Protein AF-A0A522YQI5-F1 (afdb_monomer_lite)

Radius of gyration: 34.41 Å; chains: 1; bounding box: 76×72×88 Å

pLDDT: mean 85.34, std 8.63, range [47.62, 97.31]

Structure (mmCIF, N/CA/C/O backbone):
data_AF-A0A522YQI5-F1
#
_entry.id   AF-A0A522YQI5-F1
#
loop_
_atom_site.group_PDB
_atom_site.id
_atom_site.type_symbol
_atom_site.label_atom_id
_atom_site.label_alt_id
_atom_site.label_comp_id
_atom_site.label_asym_id
_atom_site.label_entity_id
_atom_site.label_seq_id
_atom_site.pdbx_PDB_ins_code
_atom_site.Cartn_x
_atom_site.Cartn_y
_atom_site.Cartn_z
_atom_site.occupancy
_atom_site.B_iso_or_equiv
_atom_site.auth_seq_id
_atom_site.auth_comp_id
_atom_site.auth_asym_id
_atom_site.auth_atom_id
_atom_site.pdbx_PDB_model_num
ATOM 1 N N . THR A 1 1 ? -21.675 18.297 4.569 1.00 51.41 1 THR A N 1
ATOM 2 C CA . THR A 1 1 ? -21.748 16.939 5.165 1.00 51.41 1 THR A CA 1
ATOM 3 C C . THR A 1 1 ? -21.907 15.844 4.127 1.00 51.41 1 THR A C 1
ATOM 5 O O . THR A 1 1 ? -21.048 14.982 4.095 1.00 51.41 1 THR A O 1
ATOM 8 N N . LYS A 1 2 ? -22.925 15.876 3.246 1.00 53.12 2 LYS A N 1
ATOM 9 C CA . LYS A 1 2 ? -23.080 14.862 2.178 1.00 53.12 2 LYS A CA 1
ATOM 10 C C . LYS A 1 2 ? -21.847 14.777 1.261 1.00 53.12 2 LYS A C 1
ATOM 12 O O . LYS A 1 2 ? -21.324 13.694 1.083 1.00 53.12 2 LYS A O 1
ATOM 17 N N . ILE A 1 3 ? -21.317 15.911 0.799 1.00 56.66 3 ILE A N 1
ATOM 18 C CA . ILE A 1 3 ? -20.116 15.960 -0.062 1.00 56.66 3 ILE A CA 1
ATOM 19 C C . ILE A 1 3 ? -18.873 15.361 0.625 1.00 56.66 3 ILE A C 1
ATOM 21 O O . ILE A 1 3 ? -18.172 14.576 0.011 1.00 56.66 3 ILE A O 1
ATOM 25 N N . PHE A 1 4 ? -18.637 15.650 1.911 1.00 55.31 4 PHE A N 1
ATOM 26 C CA . PHE A 1 4 ? -17.519 15.063 2.672 1.00 55.31 4 PHE A CA 1
ATOM 27 C C . PHE A 1 4 ? -17.703 13.562 2.959 1.00 55.31 4 PHE A C 1
ATOM 29 O O . PHE A 1 4 ? -16.738 12.811 2.917 1.00 55.31 4 PHE A O 1
ATOM 36 N N . LEU A 1 5 ? -18.938 13.120 3.224 1.00 54.78 5 LEU A N 1
ATOM 37 C CA . LEU A 1 5 ? -19.267 11.706 3.456 1.00 54.78 5 LEU A CA 1
ATOM 38 C C . LEU A 1 5 ? -19.124 10.864 2.188 1.00 54.78 5 LEU A C 1
ATOM 40 O O . LEU A 1 5 ? -18.593 9.763 2.236 1.00 54.78 5 LEU A O 1
ATOM 44 N N . PHE A 1 6 ? -19.600 11.386 1.061 1.00 56.28 6 PHE A N 1
ATOM 45 C CA . PHE A 1 6 ? -19.499 10.709 -0.225 1.00 56.28 6 PHE A CA 1
ATOM 46 C C . PHE A 1 6 ? -18.096 10.838 -0.830 1.00 56.28 6 PHE A C 1
ATOM 48 O O . PHE A 1 6 ? -17.632 9.893 -1.453 1.00 56.28 6 PHE A O 1
ATOM 55 N N . GLY A 1 7 ? -17.379 11.940 -0.585 1.00 57.12 7 GLY A N 1
ATOM 56 C CA . GLY A 1 7 ? -15.997 12.120 -1.035 1.00 57.12 7 GLY A CA 1
ATOM 57 C C . GLY A 1 7 ? -15.058 11.018 -0.538 1.00 57.12 7 GLY A C 1
ATOM 58 O O . GLY A 1 7 ? -14.258 10.519 -1.315 1.00 57.12 7 GLY A O 1
ATOM 59 N N . ALA A 1 8 ? -15.217 10.553 0.705 1.00 54.78 8 ALA A N 1
ATOM 60 C CA . ALA A 1 8 ? -14.426 9.439 1.235 1.00 54.78 8 ALA A CA 1
ATOM 61 C C . ALA A 1 8 ? -14.701 8.092 0.526 1.00 54.78 8 ALA A C 1
ATOM 63 O O . ALA A 1 8 ? -13.778 7.300 0.363 1.00 54.78 8 ALA A O 1
ATOM 64 N N . PHE A 1 9 ? -15.934 7.847 0.059 1.00 54.03 9 PHE A N 1
ATOM 65 C CA . PHE A 1 9 ? -16.259 6.669 -0.759 1.00 54.03 9 PHE A CA 1
ATOM 66 C C . PHE A 1 9 ? -15.736 6.791 -2.193 1.00 54.03 9 PHE A C 1
ATOM 68 O O . PHE A 1 9 ? -15.195 5.833 -2.730 1.00 54.03 9 PHE A O 1
ATOM 75 N N . PHE A 1 10 ? -15.892 7.963 -2.814 1.00 56.16 10 PHE A N 1
ATOM 76 C CA . PHE A 1 10 ? -15.556 8.169 -4.225 1.00 56.16 10 PHE A CA 1
ATOM 77 C C . PHE A 1 10 ? -14.056 8.346 -4.495 1.00 56.16 10 PHE A C 1
ATOM 79 O O . PHE A 1 10 ? -13.647 8.269 -5.649 1.00 56.16 10 PHE A O 1
ATOM 86 N N . VAL A 1 11 ? -13.233 8.563 -3.464 1.00 61.84 11 VAL A N 1
ATOM 87 C CA . VAL A 1 11 ? -11.767 8.595 -3.613 1.00 61.84 11 VAL A CA 1
ATOM 88 C C . VAL A 1 11 ? -11.174 7.182 -3.661 1.00 61.84 11 VAL A C 1
ATOM 90 O O . VAL A 1 11 ? -10.157 6.975 -4.319 1.00 61.84 11 VAL A O 1
ATOM 93 N N . ASN A 1 12 ? -11.799 6.193 -3.011 1.00 73.81 12 ASN A N 1
ATOM 94 C CA . ASN A 1 12 ? -11.272 4.830 -2.987 1.00 73.81 12 ASN A CA 1
ATOM 95 C C . ASN A 1 12 ? -11.832 3.999 -4.155 1.00 73.81 12 ASN A C 1
ATOM 97 O O . ASN A 1 12 ? -12.900 3.397 -4.067 1.00 73.81 12 ASN A O 1
ATOM 101 N N . ILE A 1 13 ? -11.089 3.951 -5.259 1.00 75.94 13 ILE A N 1
ATOM 102 C CA . ILE A 1 13 ? -11.475 3.183 -6.454 1.00 75.94 13 ILE A CA 1
ATOM 103 C C . ILE A 1 13 ? -11.519 1.681 -6.186 1.00 75.94 13 ILE A C 1
ATOM 105 O O . ILE A 1 13 ? -12.381 1.008 -6.743 1.00 75.94 13 ILE A O 1
ATOM 109 N N . MET A 1 14 ? -10.669 1.159 -5.296 1.00 82.06 14 MET A N 1
ATOM 110 C CA . MET A 1 14 ? -10.699 -0.260 -4.928 1.00 82.06 14 MET A CA 1
ATOM 111 C C . MET A 1 14 ? -12.017 -0.645 -4.264 1.00 82.06 14 MET A C 1
ATOM 113 O O . MET A 1 14 ? -12.561 -1.701 -4.570 1.00 82.06 14 MET A O 1
ATOM 117 N N . PHE A 1 15 ? -12.591 0.241 -3.447 1.00 85.81 15 PHE A N 1
ATOM 118 C CA . PHE A 1 15 ? -13.943 0.052 -2.925 1.00 85.81 15 PHE A CA 1
ATOM 119 C C . PHE A 1 15 ? -14.986 0.002 -4.050 1.00 85.81 15 PHE A C 1
ATOM 121 O O . PHE A 1 15 ? -15.849 -0.870 -4.054 1.00 85.81 15 PHE A O 1
ATOM 128 N N . GLY A 1 16 ? -14.903 0.916 -5.023 1.00 84.12 16 GLY A N 1
ATOM 129 C CA . GLY A 1 16 ? -15.810 0.936 -6.174 1.00 84.12 16 GLY A CA 1
ATOM 130 C C . GLY A 1 16 ? -15.732 -0.344 -7.009 1.00 84.12 16 GLY A C 1
ATOM 131 O O . GLY A 1 16 ? -16.762 -0.944 -7.306 1.00 84.12 16 GLY A O 1
ATOM 132 N N . LEU A 1 17 ? -14.514 -0.790 -7.328 1.00 85.62 17 LEU A N 1
ATOM 133 C CA . LEU A 1 17 ? -14.258 -2.042 -8.043 1.00 85.62 17 LEU A CA 1
ATOM 134 C C . LEU A 1 17 ? -14.787 -3.251 -7.267 1.00 85.62 17 LEU A C 1
ATOM 136 O O . LEU A 1 17 ? -15.451 -4.098 -7.849 1.00 85.62 17 LEU A O 1
ATOM 140 N N . ALA A 1 18 ? -14.574 -3.291 -5.952 1.00 88.69 18 ALA A N 1
ATOM 141 C CA . ALA A 1 18 ? -15.079 -4.350 -5.084 1.00 88.69 18 ALA A CA 1
ATOM 142 C C . ALA A 1 18 ? -16.612 -4.412 -5.044 1.00 88.69 18 ALA A C 1
ATOM 144 O O . ALA A 1 18 ? -17.195 -5.492 -5.042 1.00 88.69 18 ALA A O 1
ATOM 145 N N . VAL A 1 19 ? -17.283 -3.257 -5.035 1.00 87.69 19 VAL A N 1
ATOM 146 C CA . VAL A 1 19 ? -18.750 -3.199 -5.097 1.00 87.69 19 VAL A CA 1
ATOM 147 C C . VAL A 1 19 ? -19.259 -3.714 -6.442 1.00 87.69 19 VAL A C 1
ATOM 149 O O . VAL A 1 19 ? -20.235 -4.459 -6.457 1.00 87.69 19 VAL A O 1
ATOM 152 N N . VAL A 1 20 ? -18.613 -3.349 -7.555 1.00 89.19 20 VAL A N 1
ATOM 153 C CA . VAL A 1 20 ? -18.962 -3.879 -8.885 1.00 89.19 20 VAL A CA 1
ATOM 154 C C . VAL A 1 20 ? -18.766 -5.396 -8.925 1.00 89.19 20 VAL A C 1
ATOM 156 O O . VAL A 1 20 ? -19.685 -6.110 -9.309 1.00 89.19 20 VAL A O 1
ATOM 159 N N . ASP A 1 21 ? -17.633 -5.886 -8.424 1.00 89.25 21 ASP A N 1
ATOM 160 C CA . ASP A 1 21 ? -17.321 -7.317 -8.353 1.00 89.25 21 ASP A CA 1
ATOM 161 C C . ASP A 1 21 ? -18.375 -8.105 -7.548 1.00 89.25 21 ASP A C 1
ATOM 163 O O . ASP A 1 21 ? -18.848 -9.161 -7.967 1.00 89.25 21 ASP A O 1
ATOM 167 N N . MET A 1 22 ? -18.841 -7.550 -6.426 1.00 88.69 22 MET A N 1
ATOM 168 C CA . MET A 1 22 ? -19.939 -8.137 -5.653 1.00 88.69 22 MET A CA 1
ATOM 169 C C . MET A 1 22 ? -21.283 -8.134 -6.388 1.00 88.69 22 MET A C 1
ATOM 171 O O . MET A 1 22 ? -22.072 -9.065 -6.218 1.00 88.69 22 MET A O 1
ATOM 175 N N . VAL A 1 23 ? -21.581 -7.084 -7.163 1.00 90.69 23 VAL A N 1
ATOM 176 C CA . VAL A 1 23 ? -22.809 -7.008 -7.976 1.00 90.69 23 VAL A CA 1
ATOM 177 C C . VAL A 1 23 ? -22.808 -8.092 -9.055 1.00 90.69 23 VAL A C 1
ATOM 179 O O . VAL A 1 23 ? -23.863 -8.655 -9.346 1.00 90.69 23 VAL A O 1
ATOM 182 N N . ASP A 1 24 ? -21.629 -8.460 -9.554 1.00 92.06 24 ASP A N 1
ATOM 183 C CA . ASP A 1 24 ? -21.429 -9.567 -10.493 1.00 92.06 24 ASP A CA 1
ATOM 184 C C . ASP A 1 24 ? -21.492 -10.962 -9.823 1.00 92.06 24 ASP A C 1
ATOM 186 O O . ASP A 1 24 ? -21.200 -11.978 -10.452 1.00 92.06 24 ASP A O 1
ATOM 190 N N . ASN A 1 25 ? -21.955 -11.036 -8.566 1.00 86.38 25 ASN A N 1
ATOM 191 C CA . ASN A 1 25 ? -22.075 -12.234 -7.723 1.00 86.38 25 ASN A CA 1
ATOM 192 C C . ASN A 1 25 ? -20.744 -12.878 -7.294 1.00 86.38 25 ASN A C 1
ATOM 194 O O . ASN A 1 25 ? -20.742 -14.034 -6.856 1.00 86.38 25 ASN A O 1
ATOM 198 N N . ASN A 1 26 ? -19.626 -12.150 -7.342 1.00 88.31 26 ASN A N 1
ATOM 199 C CA . ASN A 1 26 ? -18.377 -12.637 -6.760 1.00 88.31 26 ASN A CA 1
ATOM 200 C C . ASN A 1 26 ? -18.373 -12.455 -5.234 1.00 88.31 26 ASN A C 1
ATOM 202 O O . ASN A 1 26 ? -18.897 -11.488 -4.673 1.00 88.31 26 ASN A O 1
ATOM 206 N N . SER A 1 27 ? -17.795 -13.429 -4.527 1.00 87.19 27 SER A N 1
ATOM 207 C CA . SER A 1 27 ? -17.729 -13.419 -3.064 1.00 87.19 27 SER A CA 1
ATOM 208 C C . SER A 1 27 ? -16.407 -12.834 -2.583 1.00 87.19 27 SER A C 1
ATOM 210 O O . SER A 1 27 ? -15.365 -13.470 -2.708 1.00 87.19 27 SER A O 1
ATOM 212 N N . LEU A 1 28 ? -16.476 -11.695 -1.892 1.00 89.56 28 LEU A N 1
ATOM 213 C CA . LEU A 1 28 ? -15.336 -11.106 -1.177 1.00 89.56 28 LEU A CA 1
ATOM 214 C C . LEU A 1 28 ? -15.140 -11.673 0.242 1.00 89.56 28 LEU A C 1
ATOM 216 O O . LEU A 1 28 ? -14.306 -11.173 0.997 1.00 89.56 28 LEU A O 1
ATOM 220 N N . GLY A 1 29 ? -15.936 -12.673 0.635 1.00 87.56 29 GLY A N 1
ATOM 221 C CA . GLY A 1 29 ? -15.844 -13.326 1.946 1.00 87.56 29 GLY A CA 1
ATOM 222 C C . GLY A 1 29 ? -16.722 -12.730 3.047 1.00 87.56 29 GLY A C 1
ATOM 223 O O . GLY A 1 29 ? -16.724 -13.255 4.155 1.00 87.56 29 GLY A O 1
ATOM 224 N N . ILE A 1 30 ? -17.522 -11.694 2.759 1.00 87.31 30 ILE A N 1
ATOM 225 C CA . ILE A 1 30 ? -18.379 -10.980 3.737 1.00 87.31 30 ILE A CA 1
ATOM 226 C C . ILE A 1 30 ? -19.279 -11.920 4.554 1.00 87.31 30 ILE A C 1
ATOM 228 O O . ILE A 1 30 ? -19.573 -11.639 5.714 1.00 87.31 30 ILE A O 1
ATOM 232 N N . ASN A 1 31 ? -19.676 -13.061 3.990 1.00 87.12 31 ASN A N 1
ATOM 233 C CA . ASN A 1 31 ? -20.484 -14.068 4.682 1.00 87.12 31 ASN A CA 1
ATOM 234 C C . ASN A 1 31 ? -19.834 -14.575 5.984 1.00 87.12 31 ASN A C 1
ATOM 236 O O . ASN A 1 31 ? -20.543 -14.955 6.911 1.00 87.12 31 ASN A O 1
ATOM 240 N N . ASN A 1 32 ? -18.502 -14.525 6.083 1.00 87.38 32 ASN A N 1
ATOM 241 C CA . ASN A 1 32 ? -17.747 -14.961 7.257 1.00 87.38 32 ASN A CA 1
ATOM 242 C C . ASN A 1 32 ? -17.503 -13.837 8.280 1.00 87.38 32 ASN A C 1
ATOM 244 O O . ASN A 1 32 ? -16.864 -14.067 9.307 1.00 87.38 32 ASN A O 1
ATOM 248 N N . LEU A 1 33 ? -18.023 -12.624 8.051 1.00 89.38 33 LEU A N 1
ATOM 249 C CA . LEU A 1 33 ? -17.759 -11.458 8.900 1.00 89.38 33 LEU A CA 1
ATOM 250 C C . LEU A 1 33 ? -18.230 -11.657 10.348 1.00 89.38 33 LEU A C 1
ATOM 252 O O . LEU A 1 33 ? -17.580 -11.187 11.276 1.00 89.38 33 LEU A O 1
ATOM 256 N N . SER A 1 34 ? -19.330 -12.380 10.572 1.00 90.06 34 SER A N 1
ATOM 257 C CA . SER A 1 34 ? -19.796 -12.685 11.932 1.00 90.06 34 SER A CA 1
ATOM 258 C C . SER A 1 34 ? -18.779 -13.505 12.725 1.00 90.06 34 SER A C 1
ATOM 260 O O . SER A 1 34 ? -18.625 -13.300 13.928 1.00 90.06 34 SER A O 1
ATOM 262 N N . SER A 1 35 ? -18.063 -14.407 12.050 1.00 90.19 35 SER A N 1
ATOM 263 C CA . SER A 1 35 ? -17.050 -15.263 12.666 1.00 90.19 35 SER A CA 1
ATOM 264 C C . SER A 1 35 ? -15.854 -14.445 13.155 1.00 90.19 35 SER A C 1
ATOM 266 O O . SER A 1 35 ? -15.295 -14.767 14.202 1.00 90.19 35 SER A O 1
ATOM 268 N N . LEU A 1 36 ? -15.528 -13.335 12.481 1.00 91.19 36 LEU A N 1
ATOM 269 C CA . LEU A 1 36 ? -14.470 -12.402 12.884 1.00 91.19 36 LEU A CA 1
ATOM 270 C C . LEU A 1 36 ? -14.671 -11.880 14.316 1.00 91.19 36 LEU A C 1
ATOM 272 O O . LEU A 1 36 ? -13.740 -11.882 15.115 1.00 91.19 36 LEU A O 1
ATOM 276 N N . PHE A 1 37 ? -15.903 -11.502 14.675 1.00 92.56 37 PHE A N 1
ATOM 277 C CA . PHE A 1 37 ? -16.217 -10.962 16.004 1.00 92.56 37 PHE A CA 1
ATOM 278 C C . PHE A 1 37 ? -16.053 -11.986 17.133 1.00 92.56 37 PHE A C 1
ATOM 280 O O . PHE A 1 37 ? -15.973 -11.608 18.300 1.00 92.56 37 PHE A O 1
ATOM 287 N N . SER A 1 38 ? -15.993 -13.278 16.807 1.00 91.44 38 SER A N 1
ATOM 288 C CA . SER A 1 38 ? -15.743 -14.335 17.788 1.00 91.44 38 SER A CA 1
ATOM 289 C C . SER A 1 38 ? -14.253 -14.600 18.026 1.00 91.44 38 SER A C 1
ATOM 291 O O . SER A 1 38 ? -13.896 -15.077 19.104 1.00 91.44 38 SER A O 1
ATOM 293 N N . LEU A 1 39 ? -13.381 -14.244 17.070 1.00 91.44 39 LEU A N 1
ATOM 294 C CA . LEU A 1 39 ? -11.956 -14.595 17.097 1.00 91.44 39 LEU A CA 1
ATOM 295 C C . LEU A 1 39 ? -11.221 -14.100 18.348 1.00 91.44 39 LEU A C 1
ATOM 297 O O . LEU A 1 39 ? -10.485 -14.893 18.930 1.00 91.44 39 LEU A O 1
ATOM 301 N N . PRO A 1 40 ? -11.428 -12.861 18.842 1.00 92.06 40 PRO A N 1
ATOM 302 C CA . PRO A 1 40 ? -10.741 -12.417 20.052 1.00 92.06 40 PRO A CA 1
ATOM 303 C C . PRO A 1 40 ? -11.118 -13.224 21.299 1.00 92.06 40 PRO A C 1
ATOM 305 O O . PRO A 1 40 ? -10.351 -13.272 22.257 1.00 92.06 40 PRO A O 1
ATOM 308 N N . PHE A 1 41 ? -12.306 -13.837 21.317 1.00 91.31 41 PHE A N 1
ATOM 309 C CA . PHE A 1 41 ? -12.881 -14.475 22.503 1.00 91.31 41 PHE A CA 1
ATOM 310 C C . PHE A 1 41 ? -12.602 -15.974 22.599 1.00 91.31 41 PHE A C 1
ATOM 312 O O . PHE A 1 41 ? -12.810 -16.557 23.666 1.00 91.31 41 PHE A O 1
ATOM 319 N N . VAL A 1 42 ? -12.114 -16.587 21.523 1.00 87.75 42 VAL A N 1
ATOM 320 C CA . VAL A 1 42 ? -11.824 -18.019 21.450 1.00 87.75 42 VAL A CA 1
ATOM 321 C C . VAL A 1 42 ? -10.334 -18.208 21.205 1.00 87.75 42 VAL A C 1
ATOM 323 O O . VAL A 1 42 ? -9.761 -17.606 20.303 1.00 87.75 42 VAL A O 1
ATOM 326 N N . THR A 1 43 ? -9.688 -19.057 22.002 1.00 85.88 43 THR A N 1
ATOM 327 C CA . THR A 1 43 ? -8.304 -19.447 21.725 1.00 85.88 43 THR A CA 1
ATOM 328 C C . THR A 1 43 ? -8.295 -20.334 20.478 1.00 85.88 43 THR A C 1
ATOM 330 O O . THR A 1 43 ? -8.981 -21.358 20.470 1.00 85.88 43 THR A O 1
ATOM 333 N N . PRO A 1 44 ? -7.565 -19.969 19.412 1.00 83.38 44 PRO A N 1
ATOM 334 C CA . PRO A 1 44 ? -7.553 -20.768 18.197 1.00 83.38 44 PRO A CA 1
ATOM 335 C C . PRO A 1 44 ? -6.848 -22.096 18.483 1.00 83.38 44 PRO A C 1
ATOM 337 O O . PRO A 1 44 ? -5.714 -22.102 18.939 1.00 83.38 44 PRO A O 1
ATOM 340 N N . HIS A 1 45 ? -7.509 -23.229 18.253 1.00 75.19 45 HIS A N 1
ATOM 341 C CA . HIS A 1 45 ? -6.927 -24.559 18.502 1.00 75.19 45 HIS A CA 1
ATOM 342 C C . HIS A 1 45 ? -6.408 -25.245 17.225 1.00 75.19 45 HIS A C 1
ATOM 344 O O . HIS A 1 45 ? -5.713 -26.254 17.303 1.00 75.19 45 HIS A O 1
ATOM 350 N N . SER A 1 46 ? -6.734 -24.695 16.055 1.00 77.50 46 SER A N 1
ATOM 351 C CA . SER A 1 46 ? -6.399 -25.198 14.719 1.00 77.50 46 SER A CA 1
ATOM 352 C C . SER A 1 46 ? -6.168 -24.021 13.763 1.00 77.50 46 SER A C 1
ATOM 354 O O . SER A 1 46 ? -6.369 -22.863 14.131 1.00 77.50 46 SER A O 1
ATOM 356 N N . SER A 1 47 ? -5.776 -24.295 12.516 1.00 78.19 47 SER A N 1
ATOM 357 C CA . SER A 1 47 ? -5.670 -23.282 11.454 1.00 78.19 47 SER A CA 1
ATOM 358 C C . SER A 1 47 ? -7.024 -22.788 10.915 1.00 78.19 47 SER A C 1
ATOM 360 O O . SER A 1 47 ? -7.045 -21.975 9.996 1.00 78.19 47 SER A O 1
ATOM 362 N N . ASP A 1 48 ? -8.158 -23.247 11.456 1.00 84.06 48 ASP A N 1
ATOM 363 C CA . ASP A 1 48 ? -9.497 -22.876 10.965 1.00 84.06 48 ASP A CA 1
ATOM 364 C C . ASP A 1 48 ? -9.793 -21.380 11.159 1.00 84.06 48 ASP A C 1
ATOM 366 O O . ASP A 1 48 ? -10.456 -20.743 10.333 1.00 84.06 48 ASP A O 1
ATOM 370 N N . ALA A 1 49 ? -9.250 -20.792 12.229 1.00 85.75 49 ALA A N 1
ATOM 371 C CA . ALA A 1 49 ? -9.348 -19.360 12.485 1.00 85.75 49 ALA A CA 1
ATOM 372 C C . ALA A 1 49 ? -8.608 -18.549 11.405 1.00 85.75 49 ALA A C 1
ATOM 374 O O . ALA A 1 49 ? -9.180 -17.614 10.844 1.00 85.75 49 ALA A O 1
ATOM 375 N N . ALA A 1 50 ? -7.387 -18.951 11.040 1.00 89.81 50 ALA A N 1
ATOM 376 C CA . ALA A 1 50 ? -6.644 -18.359 9.933 1.00 89.81 50 ALA A CA 1
ATOM 377 C C . ALA A 1 50 ? -7.366 -18.547 8.596 1.00 89.81 50 ALA A C 1
ATOM 379 O O . ALA A 1 50 ? -7.437 -17.597 7.831 1.00 89.81 50 ALA A O 1
ATOM 380 N N . GLN A 1 51 ? -7.968 -19.710 8.319 1.00 90.81 51 GLN A N 1
ATOM 381 C CA . GLN A 1 51 ? -8.743 -19.916 7.083 1.00 90.81 51 GLN A CA 1
ATOM 382 C C . GLN A 1 51 ? -9.960 -18.986 6.993 1.00 90.81 51 GLN A C 1
ATOM 384 O O . GLN A 1 51 ? -10.264 -18.439 5.931 1.00 90.81 51 GLN A O 1
ATOM 389 N N . THR A 1 52 ? -10.621 -18.743 8.126 1.00 91.00 52 THR A N 1
ATOM 390 C CA . THR A 1 52 ? -11.708 -17.762 8.212 1.00 91.00 52 THR A CA 1
ATOM 391 C C . THR A 1 52 ? -11.203 -16.366 7.849 1.00 91.00 52 THR A C 1
ATOM 393 O O . THR A 1 52 ? -11.810 -15.697 7.014 1.00 91.00 52 THR A O 1
ATOM 396 N N . VAL A 1 53 ? -10.065 -15.945 8.410 1.00 92.75 53 VAL A N 1
ATOM 397 C CA . VAL A 1 53 ? -9.449 -14.650 8.084 1.00 92.75 53 VAL A CA 1
ATOM 398 C C . VAL A 1 53 ? -9.011 -14.588 6.624 1.00 92.75 53 VAL A C 1
ATOM 400 O O . VAL A 1 53 ? -9.330 -13.615 5.952 1.00 92.75 53 VAL A O 1
ATOM 403 N N . ILE A 1 54 ? -8.369 -15.638 6.107 1.00 92.94 54 ILE A N 1
ATOM 404 C CA . ILE A 1 54 ? -7.920 -15.742 4.713 1.00 92.94 54 ILE A CA 1
ATOM 405 C C . ILE A 1 54 ? -9.083 -15.508 3.748 1.00 92.94 54 ILE A C 1
ATOM 407 O O . ILE A 1 54 ? -8.969 -14.707 2.823 1.00 92.94 54 ILE A O 1
ATOM 411 N N . SER A 1 55 ? -10.233 -16.134 4.009 1.00 92.31 55 SER A N 1
ATOM 412 C CA . SER A 1 55 ? -11.433 -15.934 3.192 1.00 92.31 55 SER A CA 1
ATOM 413 C C . SER A 1 55 ? -11.968 -14.497 3.234 1.00 92.31 55 SER A C 1
ATOM 415 O O . SER A 1 55 ? -12.609 -14.058 2.284 1.00 92.31 55 SER A O 1
ATOM 417 N N . LEU A 1 56 ? -11.702 -13.765 4.321 1.00 93.81 56 LEU A N 1
ATOM 418 C CA . LEU A 1 56 ? -12.135 -12.388 4.547 1.00 93.81 56 LEU A CA 1
ATOM 419 C C . LEU A 1 56 ? -11.130 -11.344 4.051 1.00 93.81 56 LEU A C 1
ATOM 421 O O . LEU A 1 56 ? -11.515 -10.179 3.967 1.00 93.81 56 LEU A O 1
ATOM 425 N N . ILE A 1 57 ? -9.885 -11.721 3.725 1.00 93.06 57 ILE A N 1
ATOM 426 C CA . ILE A 1 57 ? -8.820 -10.786 3.317 1.00 93.06 57 ILE A CA 1
ATOM 427 C C . ILE A 1 57 ? -9.303 -9.788 2.260 1.00 93.06 57 ILE A C 1
ATOM 429 O O . ILE A 1 57 ? -9.111 -8.597 2.497 1.00 93.06 57 ILE A O 1
ATOM 433 N N . PRO A 1 58 ? -9.970 -10.195 1.156 1.00 91.50 58 PRO A N 1
ATOM 434 C CA . PRO A 1 58 ? -10.450 -9.234 0.168 1.00 91.50 58 PRO A CA 1
ATOM 435 C C . PRO A 1 58 ? -11.356 -8.179 0.809 1.00 91.50 58 PRO A C 1
ATOM 437 O O . PRO A 1 58 ? -11.094 -6.989 0.696 1.00 91.50 58 PRO A O 1
ATOM 440 N N . SER A 1 59 ? -12.363 -8.593 1.583 1.00 92.06 59 SER A N 1
ATOM 441 C CA . SER A 1 59 ? -13.248 -7.656 2.287 1.00 92.06 59 SER A CA 1
ATOM 442 C C . SER A 1 59 ? -12.518 -6.779 3.306 1.00 92.06 59 SER A C 1
ATOM 444 O O . SER A 1 59 ? -12.836 -5.597 3.430 1.00 92.06 59 SER A O 1
ATOM 446 N N . LEU A 1 60 ? -11.565 -7.341 4.051 1.00 92.88 60 LEU A N 1
ATOM 447 C CA . LEU A 1 60 ? -10.828 -6.649 5.110 1.00 92.88 60 LEU A CA 1
ATOM 448 C C . LEU A 1 60 ? -9.836 -5.616 4.571 1.00 92.88 60 LEU A C 1
ATOM 450 O O . LEU A 1 60 ? -9.530 -4.670 5.289 1.00 92.88 60 LEU A O 1
ATOM 454 N N . THR A 1 61 ? -9.378 -5.754 3.327 1.00 91.25 61 THR A N 1
ATOM 455 C CA . THR A 1 61 ? -8.444 -4.809 2.703 1.00 91.25 61 THR A CA 1
ATOM 456 C C . THR A 1 61 ? -9.153 -3.755 1.852 1.00 91.25 61 THR A C 1
ATOM 458 O O . THR A 1 61 ? -8.816 -2.576 1.939 1.00 91.25 61 THR A O 1
ATOM 461 N N . ILE A 1 62 ? -10.162 -4.133 1.056 1.00 89.38 62 ILE A N 1
ATOM 462 C CA . ILE A 1 62 ? -10.756 -3.215 0.062 1.00 89.38 62 ILE A CA 1
ATOM 463 C C . ILE A 1 62 ? -12.137 -2.669 0.444 1.00 89.38 62 ILE A C 1
ATOM 465 O O . ILE A 1 62 ? -12.528 -1.610 -0.048 1.00 89.38 62 ILE A O 1
ATOM 469 N N . LEU A 1 63 ? -12.889 -3.359 1.313 1.00 89.06 63 LEU A N 1
ATOM 470 C CA . LEU A 1 63 ? -14.304 -3.051 1.564 1.00 89.06 63 LEU A CA 1
ATOM 471 C C . LEU A 1 63 ? -14.567 -2.474 2.958 1.00 89.06 63 LEU A C 1
ATOM 473 O O . LEU A 1 63 ? -15.213 -1.435 3.101 1.00 89.06 63 LEU A O 1
ATOM 477 N N . LEU A 1 64 ? -14.071 -3.135 4.000 1.00 89.75 64 LEU A N 1
ATOM 478 C CA . LEU A 1 64 ? -14.332 -2.764 5.388 1.00 89.75 64 LEU A CA 1
ATOM 479 C C . LEU A 1 64 ? -13.640 -1.467 5.819 1.00 89.75 64 LEU A C 1
ATOM 481 O O . LEU A 1 64 ? -14.339 -0.630 6.392 1.00 89.75 64 LEU A O 1
ATOM 485 N N . PRO A 1 65 ? -12.347 -1.222 5.525 1.00 89.12 65 PRO A N 1
ATOM 486 C CA . PRO A 1 65 ? -11.687 0.019 5.929 1.00 89.12 65 PRO A CA 1
ATOM 487 C C . PRO A 1 65 ? -12.414 1.292 5.457 1.00 89.12 65 PRO A C 1
ATOM 489 O O . PRO A 1 65 ? -12.691 2.155 6.296 1.00 89.12 65 PRO A O 1
ATOM 492 N N . PRO A 1 66 ? -12.825 1.433 4.177 1.00 87.44 66 PRO A N 1
ATOM 493 C CA . PRO A 1 66 ? -13.572 2.614 3.747 1.00 87.44 66 PRO A CA 1
ATOM 494 C C . PRO A 1 66 ? -14.971 2.701 4.379 1.00 87.44 66 PRO A C 1
ATOM 496 O O . PRO A 1 66 ? -15.405 3.801 4.728 1.00 87.44 66 PRO A O 1
ATOM 499 N N . LEU A 1 67 ? -15.668 1.579 4.608 1.00 88.06 67 LEU A N 1
ATOM 500 C CA . LEU A 1 67 ? -16.961 1.578 5.309 1.00 88.06 67 LEU A CA 1
ATOM 501 C C . LEU A 1 67 ? -16.827 2.047 6.762 1.00 88.06 67 LEU A C 1
ATOM 503 O O . LEU A 1 67 ? -17.579 2.923 7.200 1.00 88.06 67 LEU A O 1
ATOM 507 N N . LEU A 1 68 ? -15.856 1.497 7.497 1.00 89.38 68 LEU A N 1
ATOM 508 C CA . LEU A 1 68 ? -15.545 1.906 8.865 1.00 89.38 68 LEU A CA 1
ATOM 509 C C . LEU A 1 68 ? -15.144 3.383 8.896 1.00 89.38 68 LEU A C 1
ATOM 511 O O . LEU A 1 68 ? -15.693 4.146 9.689 1.00 89.38 68 LEU A O 1
ATOM 515 N N . GLY A 1 69 ? -14.286 3.823 7.973 1.00 87.19 69 GLY A N 1
ATOM 516 C CA . GLY A 1 69 ? -13.886 5.221 7.833 1.00 87.19 69 GLY A CA 1
ATOM 517 C C . GLY A 1 69 ? -15.079 6.165 7.665 1.00 87.19 69 GLY A C 1
ATOM 518 O O . GLY A 1 69 ? -15.184 7.167 8.377 1.00 87.19 69 GLY A O 1
ATOM 519 N N . VAL A 1 70 ? -16.037 5.834 6.796 1.00 85.94 70 VAL A N 1
ATOM 520 C CA . VAL A 1 70 ? -17.220 6.681 6.579 1.00 85.94 70 VAL A CA 1
ATOM 521 C C . VAL A 1 70 ? -18.161 6.684 7.780 1.00 85.94 70 VAL A C 1
ATOM 523 O O . VAL A 1 70 ? -18.668 7.747 8.156 1.00 85.94 70 VAL A O 1
ATOM 526 N N . ILE A 1 71 ? -18.391 5.531 8.413 1.00 89.19 71 ILE A N 1
ATOM 527 C CA . ILE A 1 71 ? -19.189 5.465 9.643 1.00 89.19 71 ILE A CA 1
ATOM 528 C C . ILE A 1 71 ? -18.521 6.307 10.739 1.00 89.19 71 ILE A C 1
ATOM 530 O O . ILE A 1 71 ? -19.197 7.119 11.375 1.00 89.19 71 ILE A O 1
ATOM 534 N N . GLY A 1 72 ? -17.200 6.200 10.893 1.00 90.12 72 GLY A N 1
ATOM 535 C CA . GLY A 1 72 ? -16.401 6.985 11.832 1.00 90.12 72 GLY A CA 1
ATOM 536 C C . GLY A 1 72 ? -16.490 8.490 11.575 1.00 90.12 72 GLY A C 1
ATOM 537 O O . GLY A 1 72 ? -16.819 9.250 12.485 1.00 90.12 72 GLY A O 1
ATOM 538 N N . ILE A 1 73 ? -16.303 8.936 10.327 1.00 88.12 73 ILE A N 1
ATOM 539 C CA . ILE A 1 73 ? -16.461 10.348 9.931 1.00 88.12 73 ILE A CA 1
ATOM 540 C C . ILE A 1 73 ? -17.887 10.831 10.214 1.00 88.12 73 ILE A C 1
ATOM 542 O O . ILE A 1 73 ? -18.090 11.935 10.727 1.00 88.12 73 ILE A O 1
ATOM 546 N N . ARG A 1 74 ? -18.901 10.013 9.911 1.00 86.31 74 ARG A N 1
ATOM 547 C CA . ARG A 1 74 ? -20.301 10.356 10.178 1.00 86.31 74 ARG A CA 1
ATOM 548 C C . ARG A 1 74 ? -20.556 10.532 11.668 1.00 86.31 74 ARG A C 1
ATOM 550 O O . ARG A 1 74 ? -21.206 11.506 12.044 1.00 86.31 74 ARG A O 1
ATOM 557 N N . LEU A 1 75 ? -20.052 9.624 12.499 1.00 89.81 75 LEU A N 1
ATOM 558 C CA . LEU A 1 75 ? -20.139 9.727 13.953 1.00 89.81 75 LEU A CA 1
ATOM 559 C C . LEU A 1 75 ? -19.419 10.989 14.446 1.00 89.81 75 LEU A C 1
ATOM 561 O O . LEU A 1 75 ? -20.019 11.787 15.164 1.00 89.81 75 LEU A O 1
ATOM 565 N N . ALA A 1 76 ? -18.194 11.245 13.989 1.00 89.38 76 ALA A N 1
ATOM 566 C CA . ALA A 1 76 ? -17.423 12.422 14.381 1.00 89.38 76 ALA A CA 1
ATOM 567 C C . ALA A 1 76 ? -18.134 13.740 14.026 1.00 89.38 76 ALA A C 1
ATOM 569 O O . ALA A 1 76 ? -18.231 14.637 14.863 1.00 89.38 76 ALA A O 1
ATOM 570 N N . LEU A 1 77 ? -18.688 13.857 12.816 1.00 87.94 77 LEU A N 1
ATOM 571 C CA . LEU A 1 77 ? -19.361 15.078 12.367 1.00 87.94 77 LEU A CA 1
ATOM 572 C C . LEU A 1 77 ? -20.762 15.242 12.973 1.00 87.94 77 LEU A C 1
ATOM 574 O O . LEU A 1 77 ? -21.108 16.320 13.460 1.00 87.94 77 LEU A O 1
ATOM 578 N N . TYR A 1 78 ? -21.591 14.198 12.915 1.00 86.06 78 TYR A N 1
ATOM 579 C CA . TYR A 1 78 ? -23.005 14.286 13.289 1.00 86.06 78 TYR A CA 1
ATOM 580 C C . TYR A 1 78 ? -23.240 14.087 14.784 1.00 86.06 78 TYR A C 1
ATOM 582 O O . TYR A 1 78 ? -24.088 14.757 15.365 1.00 86.06 78 TYR A O 1
ATOM 590 N N . VAL A 1 79 ? -22.505 13.175 15.418 1.00 88.19 79 VAL A N 1
ATOM 591 C CA . VAL A 1 79 ? -22.628 12.946 16.860 1.00 88.19 79 VAL A CA 1
ATOM 592 C C . VAL A 1 79 ? -21.662 13.846 17.615 1.00 88.19 79 VAL A C 1
ATOM 594 O O . VAL A 1 79 ? -22.090 14.487 18.565 1.00 88.19 79 VAL A O 1
ATOM 597 N N . GLY A 1 80 ? -20.404 13.956 17.184 1.00 89.88 80 GLY A N 1
ATOM 598 C CA . GLY A 1 80 ? -19.395 14.784 17.849 1.00 89.88 80 GLY A CA 1
ATOM 599 C C . GLY A 1 80 ? -19.601 16.281 17.617 1.00 89.88 80 GLY A C 1
ATOM 600 O O . GLY A 1 80 ? -20.134 16.988 18.473 1.00 89.88 80 GLY A O 1
ATOM 601 N N . LEU A 1 81 ? -19.189 16.776 16.448 1.00 90.12 81 LEU A N 1
ATOM 602 C CA . LEU A 1 81 ? -19.123 18.207 16.148 1.00 90.12 81 LEU A CA 1
ATOM 603 C C . LEU A 1 81 ? -20.484 18.898 16.276 1.00 90.12 81 LEU A C 1
ATOM 605 O O . LEU A 1 81 ? -20.591 19.925 16.942 1.00 90.12 81 LEU A O 1
ATOM 609 N N . HIS A 1 82 ? -21.534 18.333 15.677 1.00 91.12 82 HIS A N 1
ATOM 610 C CA . HIS A 1 82 ? -22.872 18.921 15.753 1.00 91.12 82 HIS A CA 1
ATOM 611 C C . HIS A 1 82 ? -23.375 19.031 17.201 1.00 91.12 82 HIS A C 1
ATOM 613 O O . HIS A 1 82 ? -23.921 20.069 17.581 1.00 91.12 82 HIS A O 1
ATOM 619 N N . SER A 1 83 ? -23.154 18.007 18.030 1.00 90.31 83 SER A N 1
ATOM 620 C CA . SER A 1 83 ? -23.560 18.049 19.438 1.00 90.31 83 SER A CA 1
ATOM 621 C C . SER A 1 83 ? -22.720 19.033 20.249 1.00 90.31 83 SER A C 1
ATOM 623 O O . SER A 1 83 ? -23.283 19.739 21.079 1.00 90.31 83 SER A O 1
ATOM 625 N N . ILE A 1 84 ? -21.414 19.155 19.983 1.00 91.38 84 ILE A N 1
ATOM 626 C CA . ILE A 1 84 ? -20.551 20.163 20.625 1.00 91.38 84 ILE A CA 1
ATOM 627 C C . ILE A 1 84 ? -21.033 21.574 20.280 1.00 91.38 84 ILE A C 1
ATOM 629 O O . ILE A 1 84 ? -21.255 22.382 21.179 1.00 91.38 84 ILE A O 1
ATOM 633 N N . VAL A 1 85 ? -21.270 21.866 18.997 1.00 91.69 85 VAL A N 1
ATOM 634 C CA . VAL A 1 85 ? -21.793 23.170 18.554 1.00 91.69 85 VAL A CA 1
ATOM 635 C C . VAL A 1 85 ? -23.140 23.461 19.214 1.00 91.69 85 VAL A C 1
ATOM 637 O O . VAL A 1 85 ? -23.369 24.571 19.697 1.00 91.69 85 VAL A O 1
ATOM 640 N N . LYS A 1 86 ? -24.022 22.460 19.303 1.00 90.94 86 LYS A N 1
ATOM 641 C CA . LYS A 1 86 ? -25.304 22.582 20.003 1.00 90.94 86 LYS A CA 1
ATOM 642 C C . LYS A 1 86 ? -25.121 22.889 21.491 1.00 90.94 86 LYS A C 1
ATOM 644 O O . LYS A 1 86 ? -25.815 23.751 22.019 1.00 90.94 86 LYS A O 1
ATOM 649 N N . VAL A 1 87 ? -24.185 22.223 22.167 1.00 91.81 87 VAL A N 1
ATOM 650 C CA . VAL A 1 87 ? -23.866 22.490 23.576 1.00 91.81 87 VAL A CA 1
ATOM 651 C C . VAL A 1 87 ? -23.365 23.923 23.749 1.00 91.81 87 VAL A C 1
ATOM 653 O O . VAL A 1 87 ? -23.920 24.647 24.567 1.00 91.81 87 VAL A O 1
ATOM 656 N N . VAL A 1 88 ? -22.404 24.375 22.940 1.00 90.56 88 VAL A N 1
ATOM 657 C CA . VAL A 1 88 ? -21.851 25.739 23.023 1.00 90.56 88 VAL A CA 1
ATOM 658 C C . VAL A 1 88 ? -22.922 26.799 22.759 1.00 90.56 88 VAL A C 1
ATOM 660 O O . VAL A 1 88 ? -23.074 27.735 23.540 1.00 90.56 88 VAL A O 1
ATOM 663 N N . THR A 1 89 ? -23.711 26.637 21.697 1.00 90.69 89 THR A N 1
ATOM 664 C CA . THR A 1 89 ? -24.784 27.587 21.351 1.00 90.69 89 THR A CA 1
ATOM 665 C C . THR A 1 89 ? -25.874 27.632 22.420 1.00 90.69 89 THR A C 1
ATOM 667 O O . THR A 1 89 ? -26.277 28.720 22.832 1.00 90.69 89 THR A O 1
ATOM 670 N N . SER A 1 90 ? -26.306 26.474 22.933 1.00 89.00 90 SER A N 1
ATOM 671 C CA . SER A 1 90 ? -27.265 26.416 24.044 1.00 89.00 90 SER A CA 1
ATOM 672 C C . SER A 1 90 ? -26.705 27.022 25.332 1.00 89.00 90 SER A C 1
ATOM 674 O O . SER A 1 90 ? -27.415 27.762 26.003 1.00 89.00 90 SER A O 1
ATOM 676 N N . TYR A 1 91 ? -25.419 26.817 25.628 1.00 90.00 91 TYR A N 1
ATOM 677 C CA . TYR A 1 91 ? -24.745 27.451 26.757 1.00 90.00 91 TYR A CA 1
ATOM 678 C C . TYR A 1 91 ? -24.745 28.977 26.647 1.00 90.00 91 TYR A C 1
ATOM 680 O O . TYR A 1 91 ? -25.093 29.645 27.619 1.00 90.00 91 TYR A O 1
ATOM 688 N N . MET A 1 92 ? -24.392 29.535 25.484 1.00 89.44 92 MET A N 1
ATOM 689 C CA . MET A 1 92 ? -24.389 30.987 25.264 1.00 89.44 92 MET A CA 1
ATOM 690 C C . MET A 1 92 ? -25.792 31.581 25.419 1.00 89.44 92 MET A C 1
ATOM 692 O O . MET A 1 92 ? -25.963 32.589 26.105 1.00 89.44 92 MET A O 1
ATOM 696 N N . TYR A 1 93 ? -26.797 30.926 24.832 1.00 89.12 93 TYR A N 1
ATOM 697 C CA . TYR A 1 93 ? -28.190 31.347 24.936 1.00 89.12 93 TYR A CA 1
ATOM 698 C C . TYR A 1 93 ? -28.697 31.283 26.385 1.00 89.12 93 TYR A C 1
ATOM 700 O O . TYR A 1 93 ? -29.149 32.291 26.925 1.00 89.12 93 TYR A O 1
ATOM 708 N N . ASP A 1 94 ? -28.552 30.144 27.061 1.00 88.00 94 ASP A N 1
ATOM 709 C CA . ASP A 1 94 ? -29.035 29.957 28.434 1.00 88.00 94 ASP A CA 1
ATOM 710 C C . ASP A 1 94 ? -28.277 30.839 29.445 1.00 88.00 94 ASP A C 1
ATOM 712 O O . ASP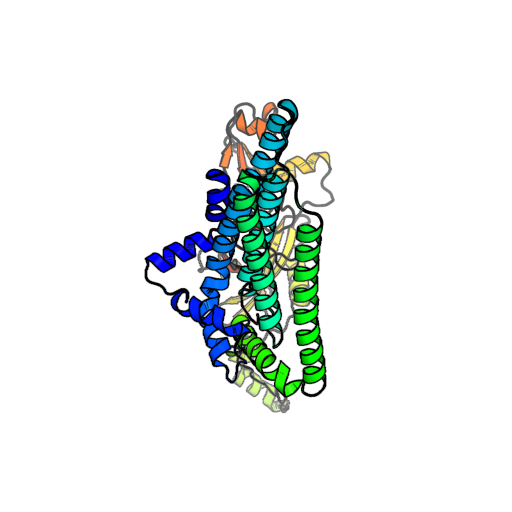 A 1 94 ? -28.866 31.297 30.426 1.00 88.00 94 ASP A O 1
ATOM 716 N N . SER A 1 95 ? -26.992 31.125 29.203 1.00 87.62 95 SER A N 1
ATOM 717 C CA . SER A 1 95 ? -26.200 32.051 30.029 1.00 87.62 95 SER A CA 1
ATOM 718 C C . SER A 1 95 ? -26.664 33.498 29.863 1.00 87.62 95 SER A C 1
ATOM 720 O O . SER A 1 95 ? -26.764 34.211 30.858 1.00 87.62 95 SER A O 1
ATOM 722 N N . SER A 1 96 ? -27.032 33.915 28.644 1.00 87.44 96 SER A N 1
ATOM 723 C CA . SER A 1 96 ? -27.640 35.236 28.400 1.00 87.44 96 SER A CA 1
ATOM 724 C C . SER A 1 96 ? -28.983 35.417 29.123 1.00 87.44 96 SER A C 1
ATOM 726 O O . SER A 1 96 ? -29.330 36.523 29.522 1.00 87.44 96 SER A O 1
ATOM 728 N N . GLN A 1 97 ? -29.706 34.317 29.353 1.00 84.38 97 GLN A N 1
ATOM 729 C CA . GLN A 1 97 ? -30.979 34.266 30.082 1.00 84.38 97 GLN A CA 1
ATOM 730 C C . GLN A 1 97 ? -30.799 33.997 31.592 1.00 84.38 97 GLN A C 1
ATOM 732 O O . GLN A 1 97 ? -31.783 33.843 32.319 1.00 84.38 97 GLN A O 1
ATOM 737 N N . GLY A 1 98 ? -29.553 33.888 32.074 1.00 80.56 98 GLY A N 1
ATOM 738 C CA . GLY A 1 98 ? -29.217 33.649 33.481 1.00 80.56 98 GLY A CA 1
ATOM 739 C C . GLY A 1 98 ? -29.593 32.263 34.024 1.00 80.56 98 GLY A C 1
ATOM 740 O O . GLY A 1 98 ? -29.635 32.082 35.240 1.00 80.56 98 GLY A O 1
ATOM 741 N N . LYS A 1 99 ? -29.886 31.276 33.164 1.00 81.88 99 LYS A N 1
ATOM 742 C CA . LYS A 1 99 ? -30.339 29.925 33.562 1.00 81.88 99 LYS A CA 1
ATOM 743 C C . LYS A 1 99 ? -29.537 28.799 32.884 1.00 81.88 99 LYS A C 1
ATOM 745 O O . LYS A 1 99 ? -30.131 27.960 32.203 1.00 81.88 99 LYS A O 1
ATOM 750 N N . PRO A 1 100 ? -28.205 28.731 33.063 1.00 82.69 100 PRO A N 1
ATOM 751 C CA . PRO A 1 100 ? -27.379 27.702 32.436 1.00 82.69 100 PRO A CA 1
ATOM 752 C C . PRO A 1 100 ? -27.698 26.290 32.962 1.00 82.69 100 PRO A C 1
ATOM 754 O O . PRO A 1 100 ? -27.688 26.031 34.166 1.00 82.69 100 PRO A O 1
ATOM 757 N N . LYS A 1 101 ? -27.935 25.342 32.046 1.00 85.38 101 LYS A N 1
ATOM 758 C CA . LYS A 1 101 ? -28.229 23.929 32.355 1.00 85.38 101 LYS A CA 1
ATOM 759 C C . LYS A 1 101 ? -26.980 23.049 32.254 1.00 85.38 101 LYS A C 1
ATOM 761 O O . LYS A 1 101 ? -26.906 22.154 31.413 1.00 85.38 101 LYS A O 1
ATOM 766 N N . PHE A 1 102 ? -26.000 23.290 33.125 1.00 83.88 102 PHE A N 1
ATOM 767 C CA . PHE A 1 102 ? -24.703 22.598 33.118 1.00 83.88 102 PHE A CA 1
ATOM 768 C C . PHE A 1 102 ? -24.798 21.068 33.069 1.00 83.88 102 PHE A C 1
ATOM 770 O O . PHE A 1 102 ? -24.047 20.441 32.327 1.00 83.88 102 PHE A O 1
ATOM 777 N N . LEU A 1 103 ? -25.742 20.461 33.794 1.00 85.38 103 LEU A N 1
ATOM 778 C CA . LEU A 1 103 ? -25.934 19.007 33.795 1.00 85.38 103 LEU A CA 1
ATOM 779 C C . LEU A 1 103 ? -26.268 18.452 32.397 1.00 85.38 103 LEU A C 1
ATOM 781 O O . LEU A 1 103 ? -25.761 17.405 32.006 1.00 85.38 103 LEU A O 1
ATOM 785 N N . ASN A 1 104 ? -27.069 19.177 31.611 1.00 85.88 104 ASN A N 1
ATOM 786 C CA . ASN A 1 104 ? -27.430 18.779 30.248 1.00 85.88 104 ASN A CA 1
ATOM 787 C C . ASN A 1 104 ? -26.233 18.882 29.282 1.00 85.88 104 ASN A C 1
ATOM 789 O O . ASN A 1 104 ? -26.072 18.053 28.383 1.00 85.88 104 ASN A O 1
ATOM 793 N N . TYR A 1 105 ? -25.374 19.886 29.479 1.00 89.19 105 TYR A N 1
ATOM 794 C CA . TYR A 1 105 ? -24.155 20.064 28.686 1.00 89.19 105 TYR A CA 1
ATOM 795 C C . TYR A 1 105 ? -23.159 18.940 28.951 1.00 89.19 105 TYR A C 1
ATOM 797 O O . TYR A 1 105 ? -22.701 18.300 28.008 1.00 89.19 105 TYR A O 1
ATOM 805 N N . VAL A 1 106 ? -22.898 18.648 30.228 1.00 87.69 106 VAL A N 1
ATOM 806 C CA . VAL A 1 106 ? -22.001 17.561 30.646 1.00 87.69 106 VAL A CA 1
ATOM 807 C C . VAL A 1 106 ? -22.511 16.211 30.146 1.00 87.69 106 VAL A C 1
ATOM 809 O O . VAL A 1 106 ? -21.749 15.486 29.517 1.00 87.69 106 VAL A O 1
ATOM 812 N N . SER A 1 107 ? -23.805 15.919 30.318 1.00 89.25 107 SER A N 1
ATOM 813 C CA . SER A 1 107 ? -24.439 14.703 29.787 1.00 89.25 107 SER A CA 1
ATOM 814 C C . SER A 1 107 ? -24.218 14.547 28.281 1.00 89.25 107 SER A C 1
ATOM 816 O O . SER A 1 107 ? -23.871 13.465 27.809 1.00 89.25 107 SER A O 1
ATOM 818 N N . THR A 1 108 ? -24.375 15.624 27.507 1.00 89.75 108 THR A N 1
ATOM 819 C CA . THR A 1 108 ? -24.190 15.563 26.052 1.00 89.75 108 THR A CA 1
ATOM 820 C C . THR A 1 108 ? -22.733 15.274 25.685 1.00 89.75 108 THR A C 1
ATOM 822 O O . THR A 1 108 ? -22.485 14.443 24.816 1.00 89.75 108 THR A O 1
ATOM 825 N N . ILE A 1 109 ? -21.770 15.904 26.363 1.00 90.94 109 ILE A N 1
ATOM 826 C CA . ILE A 1 109 ? -20.338 15.645 26.148 1.00 90.94 109 ILE A CA 1
ATOM 827 C C . ILE A 1 109 ? -19.965 14.210 26.551 1.00 90.94 109 ILE A C 1
ATOM 829 O O . ILE A 1 109 ? -19.246 13.534 25.821 1.00 90.94 109 ILE A O 1
ATOM 833 N N . GLU A 1 110 ? -20.503 13.708 27.660 1.00 91.06 110 GLU A N 1
ATOM 834 C CA . GLU A 1 110 ? -20.283 12.335 28.122 1.00 91.06 110 GLU A CA 1
ATOM 835 C C . GLU A 1 110 ? -20.830 11.294 27.136 1.00 91.06 110 GLU A C 1
ATOM 837 O O . GLU A 1 110 ? -20.158 10.301 26.863 1.00 91.06 110 GLU A O 1
ATOM 842 N N . ALA A 1 111 ? -21.993 11.549 26.522 1.00 93.12 111 ALA A N 1
ATOM 843 C CA . ALA A 1 111 ? -22.508 10.708 25.439 1.00 93.12 111 ALA A CA 1
ATOM 844 C C . ALA A 1 111 ? -21.551 10.664 24.244 1.00 93.12 111 ALA A C 1
ATOM 846 O O . ALA A 1 111 ? -21.336 9.594 23.682 1.00 93.12 111 ALA A O 1
ATOM 847 N N . ILE A 1 112 ? -20.974 11.804 23.851 1.00 94.19 112 ILE A N 1
ATOM 848 C CA . ILE A 1 112 ? -20.024 11.865 22.730 1.00 94.19 112 ILE A CA 1
ATOM 849 C C . ILE A 1 112 ? -18.782 11.028 23.043 1.00 94.19 112 ILE A C 1
ATOM 851 O O . ILE A 1 112 ? -18.368 10.225 22.210 1.00 94.19 112 ILE A O 1
ATOM 855 N N . ILE A 1 113 ? -18.224 11.176 24.249 1.00 94.00 113 ILE A N 1
ATOM 856 C CA . ILE A 1 113 ? -17.057 10.405 24.695 1.00 94.00 113 ILE A CA 1
ATOM 857 C C . ILE A 1 113 ? -17.392 8.909 24.739 1.00 94.00 113 ILE A C 1
ATOM 859 O O . ILE A 1 113 ? -16.649 8.102 24.186 1.00 94.00 113 ILE A O 1
ATOM 863 N N . GLY A 1 114 ? -18.530 8.533 25.332 1.00 95.19 114 GLY A N 1
ATOM 864 C CA . GLY A 1 114 ? -18.973 7.141 25.412 1.00 95.19 114 GLY A CA 1
ATOM 865 C C . GLY A 1 114 ? -19.167 6.499 24.035 1.00 95.19 114 GLY A C 1
ATOM 866 O O . GLY A 1 114 ? -18.666 5.403 23.797 1.00 95.19 114 GLY A O 1
ATOM 867 N N . ILE A 1 115 ? -19.810 7.199 23.095 1.00 95.81 115 ILE A N 1
ATOM 868 C CA . ILE A 1 115 ? -19.975 6.732 21.707 1.00 95.81 115 ILE A CA 1
ATOM 869 C C . ILE A 1 115 ? -18.617 6.601 21.006 1.00 95.81 115 ILE A C 1
ATOM 871 O O . ILE A 1 115 ? -18.400 5.624 20.293 1.00 95.81 115 ILE A O 1
ATOM 875 N N . GLY A 1 116 ? -17.693 7.540 21.231 1.00 95.81 116 GLY A N 1
ATOM 876 C CA . GLY A 1 116 ? -16.328 7.460 20.708 1.00 95.81 116 GLY A CA 1
ATOM 877 C C . GLY A 1 116 ? -15.567 6.234 21.221 1.00 95.81 116 GLY A C 1
ATOM 878 O O . GLY A 1 116 ? -14.923 5.544 20.437 1.00 95.81 116 GLY A O 1
ATOM 879 N N . ILE A 1 117 ? -15.699 5.912 22.511 1.00 96.56 117 ILE A N 1
ATOM 880 C CA . ILE A 1 117 ? -15.088 4.722 23.125 1.00 96.56 117 ILE A CA 1
ATOM 881 C C . ILE A 1 117 ? -15.712 3.432 22.578 1.00 96.56 117 ILE A C 1
ATOM 883 O O . ILE A 1 117 ? -14.983 2.503 22.242 1.00 96.56 117 ILE A O 1
ATOM 887 N N . ILE A 1 118 ? -17.041 3.371 22.426 1.00 97.19 118 ILE A N 1
ATOM 888 C CA . ILE A 1 118 ? -17.713 2.219 21.796 1.00 97.19 118 ILE A CA 1
ATOM 889 C C . ILE A 1 118 ? -17.211 2.036 20.361 1.00 97.19 118 ILE A C 1
ATOM 891 O O . ILE A 1 118 ? -16.893 0.920 19.959 1.00 97.19 118 ILE A O 1
ATOM 895 N N . TRP A 1 119 ? -17.103 3.127 19.599 1.00 96.69 119 TRP A N 1
ATOM 896 C CA . TRP A 1 119 ? -16.581 3.089 18.237 1.00 96.69 119 TRP A CA 1
ATOM 897 C C . TRP A 1 119 ? -15.137 2.576 18.193 1.00 96.69 119 TRP A C 1
ATOM 899 O O . TRP A 1 119 ? -14.829 1.707 17.380 1.00 96.69 119 TRP A O 1
ATOM 909 N N . ALA A 1 120 ? -14.269 3.034 19.099 1.00 95.12 120 ALA A N 1
ATOM 910 C CA . ALA A 1 120 ? -12.915 2.499 19.233 1.00 95.12 120 ALA A CA 1
ATOM 911 C C . ALA A 1 120 ? -12.926 0.992 19.553 1.00 95.12 120 ALA A C 1
ATOM 913 O O . ALA A 1 120 ? -12.213 0.231 18.908 1.00 95.12 120 ALA A O 1
ATOM 914 N N . GLY A 1 121 ? -13.795 0.545 20.465 1.00 95.44 121 GLY A N 1
ATOM 915 C CA . GLY A 1 121 ? -13.968 -0.874 20.790 1.00 95.44 121 GLY A CA 1
ATOM 916 C C . GLY A 1 121 ? -14.436 -1.729 19.606 1.00 95.44 121 GLY A C 1
ATOM 917 O O . GLY A 1 121 ? -13.996 -2.865 19.470 1.00 95.44 121 GLY A O 1
ATOM 918 N N . ILE A 1 122 ? -15.274 -1.188 18.714 1.00 94.75 122 ILE A N 1
ATOM 919 C CA . ILE A 1 122 ? -15.671 -1.869 17.467 1.00 94.75 122 ILE A CA 1
ATOM 920 C C . ILE A 1 122 ? -14.480 -1.997 16.505 1.00 94.75 122 ILE A C 1
ATOM 922 O O . ILE A 1 122 ? -14.317 -3.038 15.875 1.00 94.75 122 ILE A O 1
ATOM 926 N N . ASN A 1 123 ? -13.627 -0.974 16.402 1.00 94.31 123 ASN A N 1
ATOM 927 C CA . ASN A 1 123 ? -12.446 -1.025 15.531 1.00 94.31 123 ASN A CA 1
ATOM 928 C C . ASN A 1 123 ? -11.380 -2.007 16.045 1.00 94.31 123 ASN A C 1
ATOM 930 O O . ASN A 1 123 ? -10.657 -2.579 15.240 1.00 94.31 123 ASN A O 1
ATOM 934 N N . MET A 1 124 ? -11.334 -2.285 17.353 1.00 94.38 124 MET A N 1
ATOM 935 C CA . MET A 1 124 ? -10.415 -3.274 17.939 1.00 94.38 124 MET A CA 1
ATOM 936 C C . MET A 1 124 ? -10.658 -4.723 17.466 1.00 94.38 124 MET A C 1
ATOM 938 O O . MET A 1 124 ? -9.827 -5.585 17.721 1.00 94.38 124 MET A O 1
ATOM 942 N N . PHE A 1 125 ? -11.768 -5.012 16.777 1.00 93.50 125 PHE A N 1
ATOM 943 C CA . PHE A 1 125 ? -11.975 -6.305 16.108 1.00 93.50 125 PHE A CA 1
ATOM 944 C C . PHE A 1 125 ? -11.206 -6.444 14.784 1.00 93.50 125 PHE A C 1
ATOM 946 O O . PHE A 1 125 ? -11.049 -7.558 14.290 1.00 93.50 125 PHE A O 1
ATOM 953 N N . PHE A 1 126 ? -10.743 -5.329 14.215 1.00 92.69 126 PHE A N 1
ATOM 954 C CA . PHE A 1 126 ? -10.075 -5.239 12.916 1.00 92.69 126 PHE A CA 1
ATOM 955 C C . PHE A 1 126 ? -8.623 -4.790 13.108 1.00 92.69 126 PHE A C 1
ATOM 957 O O . PHE A 1 126 ? -8.214 -3.752 12.599 1.00 92.69 126 PHE A O 1
ATOM 964 N N . THR A 1 127 ? -7.864 -5.529 13.915 1.00 90.50 127 THR A N 1
ATOM 965 C CA . THR A 1 127 ? -6.459 -5.218 14.212 1.00 90.50 127 THR A CA 1
ATOM 966 C C . THR A 1 127 ? -5.567 -6.370 13.797 1.00 90.50 127 THR A C 1
ATOM 968 O O . THR A 1 127 ? -5.907 -7.523 14.058 1.00 90.50 127 THR A O 1
ATOM 971 N N . GLU A 1 128 ? -4.381 -6.061 13.286 1.00 90.06 128 GLU A N 1
ATOM 972 C CA . GLU A 1 128 ? -3.372 -7.064 12.929 1.00 90.06 128 GLU A CA 1
ATOM 973 C C . GLU A 1 128 ? -2.896 -7.917 14.129 1.00 90.06 128 GLU A C 1
ATOM 975 O O . GLU A 1 128 ? -2.530 -9.079 13.971 1.00 90.06 128 GLU A O 1
ATOM 980 N N . GLN A 1 129 ? -2.991 -7.405 15.363 1.00 86.94 129 GLN A N 1
ATOM 981 C CA . GLN A 1 129 ? -2.526 -8.096 16.574 1.00 86.94 129 GLN A CA 1
ATOM 982 C C . GLN A 1 129 ? -3.686 -8.624 17.428 1.00 86.94 129 GLN A C 1
ATOM 984 O O . GLN A 1 129 ? -4.298 -7.882 18.197 1.00 86.94 129 GLN A O 1
ATOM 989 N N . ILE A 1 130 ? -3.952 -9.932 17.341 1.00 91.88 130 ILE A N 1
ATOM 990 C CA . ILE A 1 130 ? -4.874 -10.637 18.245 1.00 91.88 130 ILE A CA 1
ATOM 991 C C . ILE A 1 130 ? -4.109 -11.672 19.070 1.00 91.88 130 ILE A C 1
ATOM 993 O O . ILE A 1 130 ? -3.482 -12.578 18.517 1.00 91.88 130 ILE A O 1
ATOM 997 N N . ASP A 1 131 ? -4.227 -11.567 20.392 1.00 92.31 131 ASP A N 1
ATOM 998 C CA . ASP A 1 131 ? -3.605 -12.442 21.379 1.00 92.31 131 ASP A CA 1
ATOM 999 C C . ASP A 1 131 ? -4.586 -12.853 22.499 1.00 92.31 131 ASP A C 1
ATOM 1001 O O . ASP A 1 131 ? -5.795 -12.600 22.459 1.00 92.31 131 ASP A O 1
ATOM 1005 N N . TYR A 1 132 ? -4.057 -13.514 23.531 1.00 91.75 132 TYR A N 1
ATOM 1006 C CA . TYR A 1 132 ? -4.824 -13.989 24.686 1.00 91.75 132 TYR A CA 1
ATOM 1007 C C . TYR A 1 132 ? -5.404 -12.863 25.569 1.00 91.75 132 TYR A C 1
ATOM 1009 O O . TYR A 1 132 ? -6.301 -13.122 26.381 1.00 91.75 132 TYR A O 1
ATOM 1017 N N . ASN A 1 133 ? -4.924 -11.623 25.433 1.00 94.56 133 ASN A N 1
ATOM 1018 C CA . ASN A 1 133 ? -5.412 -10.458 26.165 1.00 94.56 133 ASN A CA 1
ATOM 1019 C C . ASN A 1 133 ? -6.453 -9.644 25.397 1.00 94.56 133 ASN A C 1
ATOM 1021 O O . ASN A 1 133 ? -7.255 -8.954 26.036 1.00 94.56 133 ASN A O 1
ATOM 1025 N N . THR A 1 134 ? -6.482 -9.733 24.065 1.00 94.25 134 THR A N 1
ATOM 1026 C CA . THR A 1 134 ? -7.366 -8.932 23.204 1.00 94.25 134 THR A CA 1
ATOM 1027 C C . THR A 1 134 ? -8.830 -8.960 23.664 1.00 94.25 134 THR A C 1
ATOM 1029 O O . THR A 1 134 ? -9.467 -7.908 23.726 1.00 94.25 134 THR A O 1
ATOM 1032 N N . ARG A 1 135 ? -9.359 -10.112 24.114 1.00 94.38 135 ARG A N 1
ATOM 1033 C CA . ARG A 1 135 ? -10.731 -10.209 24.667 1.00 94.38 135 ARG A CA 1
ATOM 1034 C C . ARG A 1 135 ? -11.014 -9.260 25.829 1.00 94.38 135 ARG A C 1
ATOM 1036 O O . ARG A 1 135 ? -12.121 -8.733 25.933 1.00 94.38 135 ARG A O 1
ATOM 1043 N N . TYR A 1 136 ? -10.042 -9.058 26.716 1.00 95.44 136 TYR A N 1
ATOM 1044 C CA . TYR A 1 136 ? -10.213 -8.212 27.896 1.00 95.44 136 TYR A CA 1
ATOM 1045 C C . TYR A 1 136 ? -10.125 -6.739 27.531 1.00 95.44 136 TYR A C 1
ATOM 1047 O O . TYR A 1 136 ? -10.878 -5.939 28.080 1.00 95.44 136 TYR A O 1
ATOM 1055 N N . VAL A 1 137 ? -9.261 -6.393 26.574 1.00 95.31 137 VAL A N 1
ATOM 1056 C CA . VAL A 1 137 ? -9.149 -5.029 26.049 1.00 95.31 137 VAL A CA 1
ATOM 1057 C C . VAL A 1 137 ? -10.445 -4.626 25.347 1.00 95.31 137 VAL A C 1
ATOM 1059 O O . VAL A 1 137 ? -11.032 -3.602 25.692 1.00 95.31 137 VAL A O 1
ATOM 1062 N N . ILE A 1 138 ? -10.944 -5.459 24.426 1.00 96.06 138 ILE A N 1
ATOM 1063 C CA . ILE A 1 138 ? -12.206 -5.209 23.716 1.00 96.06 138 ILE A CA 1
ATOM 1064 C C . ILE A 1 138 ? -13.370 -5.131 24.708 1.00 96.06 138 ILE A C 1
ATOM 1066 O O . ILE A 1 138 ? -14.123 -4.155 24.711 1.00 96.06 138 ILE A O 1
ATOM 1070 N N . GLY A 1 139 ? -13.500 -6.132 25.586 1.00 95.88 139 GLY A N 1
ATOM 1071 C CA . GLY A 1 139 ? -14.567 -6.176 26.584 1.00 95.88 139 GLY A CA 1
ATOM 1072 C C . GLY A 1 139 ? -14.538 -4.970 27.525 1.00 95.88 139 GLY A C 1
ATOM 1073 O O . GLY A 1 139 ? -15.566 -4.333 27.743 1.00 95.88 139 GLY A O 1
ATOM 1074 N N . GLY A 1 140 ? -13.358 -4.610 28.032 1.00 95.81 140 GLY A N 1
ATOM 1075 C CA . GLY A 1 140 ? -13.149 -3.465 28.916 1.00 95.81 140 GLY A CA 1
ATOM 1076 C C . GLY A 1 140 ? -13.507 -2.130 28.270 1.00 95.81 140 GLY A C 1
ATOM 1077 O O . GLY A 1 140 ? -14.252 -1.342 28.857 1.00 95.81 140 GLY A O 1
ATOM 1078 N N . THR A 1 141 ? -13.035 -1.901 27.042 1.00 96.88 141 THR A N 1
ATOM 1079 C CA . THR A 1 141 ? -13.341 -0.697 26.259 1.00 96.88 141 THR A CA 1
ATOM 1080 C C . THR A 1 141 ? -14.842 -0.575 25.998 1.00 96.88 141 THR A C 1
ATOM 1082 O O . THR A 1 141 ? -15.429 0.476 26.258 1.00 96.88 141 THR A O 1
ATOM 1085 N N . LEU A 1 142 ? -15.500 -1.653 25.554 1.00 97.06 142 LEU A N 1
ATOM 1086 C CA . LEU A 1 142 ? -16.942 -1.637 25.293 1.00 97.06 142 LEU A CA 1
ATOM 1087 C C . LEU A 1 142 ? -17.753 -1.388 26.571 1.00 97.06 142 LEU A C 1
ATOM 1089 O O . LEU A 1 142 ? -18.648 -0.543 26.566 1.00 97.06 142 LEU A O 1
ATOM 1093 N N . VAL A 1 143 ? -17.423 -2.062 27.679 1.00 96.94 143 VAL A N 1
ATOM 1094 C CA . VAL A 1 143 ? -18.095 -1.864 28.975 1.00 96.94 143 VAL A CA 1
ATOM 1095 C C . VAL A 1 143 ? -17.949 -0.418 29.457 1.00 96.94 143 VAL A C 1
ATOM 1097 O O . VAL A 1 143 ? -18.946 0.193 29.845 1.00 96.94 143 VAL A O 1
ATOM 1100 N N . ALA A 1 144 ? -16.747 0.162 29.378 1.00 96.31 144 ALA A N 1
ATOM 1101 C CA . ALA A 1 144 ? -16.515 1.563 29.729 1.00 96.31 144 ALA A CA 1
ATOM 1102 C C . ALA A 1 144 ? -17.354 2.521 28.864 1.00 96.31 144 ALA A C 1
ATOM 1104 O O . ALA A 1 144 ? -17.997 3.436 29.387 1.00 96.31 144 ALA A O 1
ATOM 1105 N N . GLY A 1 145 ? -17.401 2.278 27.552 1.00 96.38 145 GLY A N 1
ATOM 1106 C CA . GLY A 1 145 ? -18.197 3.064 26.614 1.00 96.38 145 GLY A CA 1
ATOM 1107 C C . GLY A 1 145 ? -19.700 3.004 26.906 1.00 96.38 145 GLY A C 1
ATOM 1108 O O . GLY A 1 145 ? -20.351 4.046 27.013 1.00 96.38 145 GLY A O 1
ATOM 1109 N N . PHE A 1 146 ? -20.257 1.805 27.112 1.00 97.25 146 PHE A N 1
ATOM 1110 C CA . PHE A 1 146 ? -21.676 1.632 27.445 1.00 97.25 146 PHE A CA 1
ATOM 1111 C C . PHE A 1 146 ? -22.050 2.253 28.793 1.00 97.25 146 PHE A C 1
ATOM 1113 O O . PHE A 1 146 ? -23.125 2.841 28.910 1.00 97.25 146 PHE A O 1
ATOM 1120 N N . ILE A 1 147 ? -21.171 2.175 29.796 1.00 95.75 147 ILE A N 1
ATOM 1121 C CA . ILE A 1 147 ? -21.396 2.803 31.104 1.00 95.75 147 ILE A CA 1
ATOM 1122 C C . ILE A 1 147 ? -21.474 4.328 30.980 1.00 95.75 147 ILE A C 1
ATOM 1124 O O . ILE A 1 147 ? -22.386 4.931 31.545 1.00 95.75 147 ILE A O 1
ATOM 1128 N N . LEU A 1 148 ? -20.585 4.954 30.202 1.00 94.50 148 LEU A N 1
ATOM 1129 C CA . LEU A 1 148 ? -20.627 6.401 29.956 1.00 94.50 148 LEU A CA 1
ATOM 1130 C C . LEU A 1 148 ? -21.896 6.834 29.223 1.00 94.50 148 LEU A C 1
ATOM 1132 O O . LEU A 1 148 ? -22.532 7.820 29.599 1.00 94.50 148 LEU A O 1
ATOM 1136 N N . VAL A 1 149 ? -22.316 6.069 28.213 1.00 94.75 149 VAL A N 1
ATOM 1137 C CA . VAL A 1 149 ? -23.597 6.312 27.536 1.00 94.75 149 VAL A CA 1
ATOM 1138 C C . VAL A 1 149 ? -24.764 6.156 28.517 1.00 94.75 149 VAL A C 1
ATOM 1140 O O . VAL A 1 149 ? -25.675 6.984 28.521 1.00 94.75 149 VAL A O 1
ATOM 1143 N N . GLY A 1 150 ? -24.721 5.150 29.394 1.00 93.75 150 GLY A N 1
ATOM 1144 C CA . GLY A 1 150 ? -25.700 4.955 30.461 1.00 93.75 150 GLY A CA 1
ATOM 1145 C C . GLY A 1 150 ? -25.801 6.168 31.388 1.00 93.75 150 GLY A C 1
ATOM 1146 O O . GLY A 1 150 ? -26.894 6.710 31.564 1.00 93.75 150 GLY A O 1
ATOM 1147 N N . PHE A 1 151 ? -24.674 6.644 31.929 1.00 92.88 151 PHE A N 1
ATOM 1148 C CA . PHE A 1 151 ? -24.629 7.846 32.770 1.00 92.88 151 PHE A CA 1
ATOM 1149 C C . PHE A 1 151 ? -25.175 9.080 32.050 1.00 92.88 151 PHE A C 1
ATOM 1151 O O . PHE A 1 151 ? -26.011 9.793 32.611 1.00 92.88 151 PHE A O 1
ATOM 1158 N N . SER A 1 152 ? -24.801 9.270 30.784 1.00 91.69 152 SER A N 1
ATOM 1159 C CA . SER A 1 152 ? -25.324 10.357 29.962 1.00 91.69 152 SER A CA 1
ATOM 1160 C C . SER A 1 152 ? -26.853 10.308 29.839 1.00 91.69 152 SER A C 1
ATOM 1162 O O . SER A 1 152 ? -27.515 11.333 30.029 1.00 91.69 152 SER A O 1
ATOM 1164 N N . ILE A 1 153 ? -27.439 9.133 29.576 1.00 91.69 153 ILE A N 1
ATOM 1165 C CA . ILE A 1 153 ? -28.896 8.963 29.464 1.00 91.69 153 ILE A CA 1
ATOM 1166 C C . ILE A 1 153 ? -29.588 9.296 30.792 1.00 91.69 153 ILE A C 1
ATOM 1168 O O . ILE A 1 153 ? -30.567 10.048 30.799 1.00 91.69 153 ILE A O 1
ATOM 1172 N N . PHE A 1 154 ? -29.077 8.784 31.916 1.00 89.31 154 PHE A N 1
ATOM 1173 C CA . PHE A 1 154 ? -29.639 9.069 33.239 1.00 89.31 154 PHE A CA 1
ATOM 1174 C C . PHE A 1 154 ? -29.591 10.561 33.579 1.00 89.31 154 PHE A C 1
ATOM 1176 O O . PHE A 1 154 ? -30.581 11.120 34.063 1.00 89.31 154 PHE A O 1
ATOM 1183 N N . ASP A 1 155 ? -28.485 11.232 33.272 1.00 87.12 155 ASP A N 1
ATOM 1184 C CA . ASP A 1 155 ? -28.355 12.667 33.500 1.00 87.12 155 ASP A CA 1
ATOM 1185 C C . ASP A 1 155 ? -29.272 13.490 32.622 1.00 87.12 155 ASP A C 1
ATOM 1187 O O . ASP A 1 155 ? -29.844 14.466 33.095 1.00 87.12 155 ASP A O 1
ATOM 1191 N N . LYS A 1 156 ? -29.473 13.085 31.370 1.00 85.62 156 LYS A N 1
ATOM 1192 C CA . LYS A 1 156 ? -30.399 13.760 30.459 1.00 85.62 156 LYS A CA 1
ATOM 1193 C C . LYS A 1 156 ? -31.846 13.687 30.947 1.00 85.62 156 LYS A C 1
ATOM 1195 O O . LYS A 1 156 ? -32.649 14.583 30.683 1.00 85.62 156 LYS A O 1
ATOM 1200 N N . ILE A 1 157 ? -32.197 12.622 31.669 1.00 87.25 157 ILE A N 1
ATOM 1201 C CA . ILE A 1 157 ? -33.500 12.494 32.330 1.00 87.25 157 ILE A CA 1
ATOM 1202 C C . ILE A 1 157 ? -33.560 13.422 33.551 1.00 87.25 157 ILE A C 1
ATOM 1204 O O . ILE A 1 157 ? -34.528 14.170 33.702 1.00 87.25 157 ILE A O 1
ATOM 1208 N N . ARG A 1 158 ? -32.517 13.427 34.394 1.00 84.44 158 ARG A N 1
ATOM 1209 C CA . ARG A 1 158 ? -32.436 14.262 35.608 1.00 84.44 158 ARG A CA 1
ATOM 1210 C C . ARG A 1 158 ? -32.298 15.756 35.314 1.00 84.44 158 ARG A C 1
ATOM 1212 O O . ARG A 1 158 ? -32.800 16.570 36.087 1.00 84.44 158 ARG A O 1
ATOM 1219 N N . SER A 1 159 ? -31.700 16.133 34.187 1.00 82.19 159 SER A N 1
ATOM 1220 C CA . SER A 1 159 ? -31.484 17.526 33.781 1.00 82.19 159 SER A CA 1
ATOM 1221 C C . SER A 1 159 ? -32.773 18.272 33.440 1.00 82.19 159 SER A C 1
ATOM 1223 O O . SER A 1 159 ? -32.754 19.484 33.236 1.00 82.19 159 SER A O 1
ATOM 1225 N N . LYS A 1 160 ? -33.910 17.566 33.376 1.00 79.19 160 LYS A N 1
ATOM 1226 C CA . LYS A 1 160 ? -35.239 18.187 33.324 1.00 79.19 160 LYS A CA 1
ATOM 1227 C C . LYS A 1 160 ? -35.595 18.907 34.629 1.00 79.19 160 LYS A C 1
ATOM 1229 O O . LYS A 1 160 ? -36.407 19.823 34.598 1.00 79.19 160 LYS A O 1
ATOM 1234 N N . ILE A 1 161 ? -35.000 18.488 35.749 1.00 75.81 161 ILE A N 1
ATOM 1235 C CA . ILE A 1 161 ? -35.291 18.983 37.102 1.00 75.81 161 ILE A CA 1
ATOM 1236 C C . ILE A 1 161 ? -34.053 19.664 37.713 1.00 75.81 161 ILE A C 1
ATOM 1238 O O . ILE A 1 161 ? -34.179 20.693 38.368 1.00 75.81 161 ILE A O 1
ATOM 1242 N N . LEU A 1 162 ? -32.853 19.120 37.484 1.00 78.81 162 LEU A N 1
ATOM 1243 C CA . LEU A 1 162 ? -31.588 19.597 38.056 1.00 78.81 162 LEU A CA 1
ATOM 1244 C C . LEU A 1 162 ? -30.757 20.392 37.038 1.00 78.81 162 LEU A C 1
ATOM 1246 O O . LEU A 1 162 ? -30.604 19.980 35.890 1.00 78.81 162 LEU A O 1
ATOM 1250 N N . THR A 1 163 ? -30.159 21.506 37.466 1.00 76.06 163 THR A N 1
ATOM 1251 C CA . THR A 1 163 ? -29.317 22.360 36.605 1.00 76.06 163 THR A CA 1
ATOM 1252 C C . THR A 1 163 ? -27.825 22.054 36.719 1.00 76.06 163 THR A C 1
ATOM 1254 O O . THR A 1 163 ? -27.113 22.145 35.718 1.00 76.06 163 THR A O 1
ATOM 1257 N N . HIS A 1 164 ? -27.350 21.648 37.900 1.00 78.94 164 HIS A N 1
ATOM 1258 C CA . HIS A 1 164 ? -25.942 21.350 38.167 1.00 78.94 164 HIS A CA 1
ATOM 1259 C C . HIS A 1 164 ? -25.710 19.869 38.495 1.00 78.94 164 HIS A C 1
ATOM 1261 O O . HIS A 1 164 ? -26.554 19.247 39.146 1.00 78.94 164 HIS A O 1
ATOM 1267 N N . PRO A 1 165 ? -24.557 19.305 38.090 1.00 77.62 165 PRO A N 1
ATOM 1268 C CA . PRO A 1 165 ? -24.155 17.969 38.505 1.00 77.62 165 PRO A CA 1
ATOM 1269 C C . PRO A 1 165 ? -23.863 17.915 40.006 1.00 77.62 165 PRO A C 1
ATOM 1271 O O . PRO A 1 165 ? -23.243 18.810 40.584 1.00 77.62 165 PRO A O 1
ATOM 1274 N N . ILE A 1 166 ? -24.292 16.826 40.639 1.00 82.12 166 ILE A N 1
ATOM 1275 C CA . ILE A 1 166 ? -24.010 16.548 42.046 1.00 82.12 166 ILE A CA 1
ATOM 1276 C C . ILE A 1 166 ? -22.556 16.076 42.147 1.00 82.12 166 ILE A C 1
ATOM 1278 O O . ILE A 1 166 ? -22.163 15.142 41.452 1.00 82.12 166 ILE A O 1
ATOM 1282 N N . LYS A 1 167 ? -21.755 16.675 43.042 1.00 83.62 167 LYS A N 1
ATOM 1283 C CA . LYS A 1 167 ? -20.325 16.330 43.205 1.00 83.62 167 LYS A CA 1
ATOM 1284 C C . LYS A 1 167 ? -20.096 14.821 43.369 1.00 83.62 167 LYS A C 1
ATOM 1286 O O . LYS A 1 167 ? -19.205 14.263 42.740 1.00 83.62 167 LYS A O 1
ATOM 1291 N N . ARG A 1 168 ? -20.938 14.155 44.170 1.00 85.56 168 ARG A N 1
ATOM 1292 C CA . ARG A 1 168 ? -20.904 12.699 44.388 1.00 85.56 168 ARG A CA 1
ATOM 1293 C C . ARG A 1 168 ? -21.030 11.904 43.084 1.00 85.56 168 ARG A C 1
ATOM 1295 O O . ARG A 1 168 ? -20.283 10.951 42.899 1.00 85.56 168 ARG A O 1
ATOM 1302 N N . ASP A 1 169 ? -21.926 12.305 42.186 1.00 83.56 169 ASP A N 1
ATOM 1303 C CA . ASP A 1 169 ? -22.175 11.591 40.929 1.00 83.56 169 ASP A CA 1
ATOM 1304 C C . ASP A 1 169 ? -20.983 11.710 39.973 1.00 83.56 169 ASP A C 1
ATOM 1306 O O . ASP A 1 169 ? -20.684 10.764 39.250 1.00 83.56 169 ASP A O 1
ATOM 1310 N N . VAL A 1 170 ? -20.264 12.838 40.001 1.00 84.19 170 VAL A N 1
ATOM 1311 C CA . VAL A 1 170 ? -19.024 13.021 39.228 1.00 84.19 170 VAL A CA 1
ATOM 1312 C C . VAL A 1 170 ? -17.917 12.098 39.748 1.00 84.19 170 VAL A C 1
ATOM 1314 O O . VAL A 1 170 ? -17.276 11.411 38.955 1.00 84.19 170 VAL A O 1
ATOM 1317 N N . TYR A 1 171 ? -17.728 12.015 41.072 1.00 88.06 171 TYR A N 1
ATOM 1318 C CA . TYR A 1 171 ? -16.744 11.101 41.666 1.00 88.06 171 TYR A CA 1
ATOM 1319 C C . TYR A 1 171 ? -17.039 9.636 41.342 1.00 88.06 171 TYR A C 1
ATOM 1321 O O . TYR A 1 171 ? -16.118 8.895 41.012 1.00 88.06 171 TYR A O 1
ATOM 1329 N N . ILE A 1 172 ? -18.311 9.223 41.390 1.00 89.94 172 ILE A N 1
ATOM 1330 C CA . ILE A 1 172 ? -18.710 7.846 41.069 1.00 89.94 172 ILE A CA 1
ATOM 1331 C C . ILE A 1 172 ? -18.301 7.479 39.639 1.00 89.94 172 ILE A C 1
ATOM 1333 O O . ILE A 1 172 ? -17.740 6.411 39.437 1.00 89.94 172 ILE A O 1
ATOM 1337 N N . ARG A 1 173 ? -18.512 8.356 38.653 1.00 88.62 173 ARG A N 1
ATOM 1338 C CA . ARG A 1 173 ? -18.168 8.076 37.245 1.00 88.62 173 ARG A CA 1
ATOM 1339 C C . ARG A 1 173 ? -16.680 7.859 37.044 1.00 88.62 173 ARG A C 1
ATOM 1341 O O . ARG A 1 173 ? -16.275 6.876 36.430 1.00 88.62 173 ARG A O 1
ATOM 1348 N N . VAL A 1 174 ? -15.877 8.771 37.589 1.00 90.38 174 VAL A N 1
ATOM 1349 C CA . VAL A 1 174 ? -14.416 8.696 37.500 1.00 90.38 174 VAL A CA 1
ATOM 1350 C C . VAL A 1 174 ? -13.920 7.429 38.192 1.00 90.38 174 VAL A C 1
ATOM 1352 O O . VAL A 1 174 ? -13.134 6.687 37.611 1.00 90.38 174 VAL A O 1
ATOM 1355 N N . LEU A 1 175 ? -14.434 7.124 39.388 1.00 93.69 175 LEU A N 1
ATOM 1356 C CA . LEU A 1 175 ? -14.083 5.903 40.112 1.00 93.69 175 LEU A CA 1
ATOM 1357 C C . LEU A 1 175 ? -14.506 4.633 39.371 1.00 93.69 175 LEU A C 1
ATOM 1359 O O . LEU A 1 175 ? -13.755 3.667 39.389 1.00 93.69 175 LEU A O 1
ATOM 1363 N N . VAL A 1 176 ? -15.660 4.622 38.698 1.00 94.88 176 VAL A N 1
ATOM 1364 C CA . VAL A 1 176 ? -16.113 3.472 37.900 1.00 94.88 176 VAL A CA 1
ATOM 1365 C C . VAL A 1 176 ? -15.189 3.236 36.707 1.00 94.88 176 VAL A C 1
ATOM 1367 O O . VAL A 1 176 ? -14.775 2.101 36.488 1.00 94.88 176 VAL A O 1
ATOM 1370 N N . LEU A 1 177 ? -14.803 4.282 35.970 1.00 93.88 177 LEU A N 1
ATOM 1371 C CA . LEU A 1 177 ? -13.847 4.145 34.865 1.00 93.88 177 LEU A CA 1
ATOM 1372 C C . LEU A 1 177 ? -12.473 3.669 35.346 1.00 93.88 177 LEU A C 1
ATOM 1374 O O . LEU A 1 177 ? -11.894 2.764 34.747 1.00 93.88 177 LEU A O 1
ATOM 1378 N N . ILE A 1 178 ? -11.978 4.235 36.450 1.00 95.25 178 ILE A N 1
ATOM 1379 C CA . ILE A 1 178 ? -10.729 3.795 37.083 1.00 95.25 178 ILE A CA 1
ATOM 1380 C C . ILE A 1 178 ? -10.845 2.332 37.523 1.00 95.25 178 ILE A C 1
ATOM 1382 O O . ILE A 1 178 ? -9.931 1.553 37.276 1.00 95.25 178 ILE A O 1
ATOM 1386 N N . ALA A 1 179 ? -11.966 1.932 38.124 1.00 96.69 179 ALA A N 1
ATOM 1387 C CA . ALA A 1 179 ? -12.190 0.556 38.549 1.00 96.69 179 ALA A CA 1
ATOM 1388 C C . ALA A 1 179 ? -12.176 -0.412 37.359 1.00 96.69 179 ALA A C 1
ATOM 1390 O O . ALA A 1 179 ? -11.521 -1.445 37.442 1.00 96.6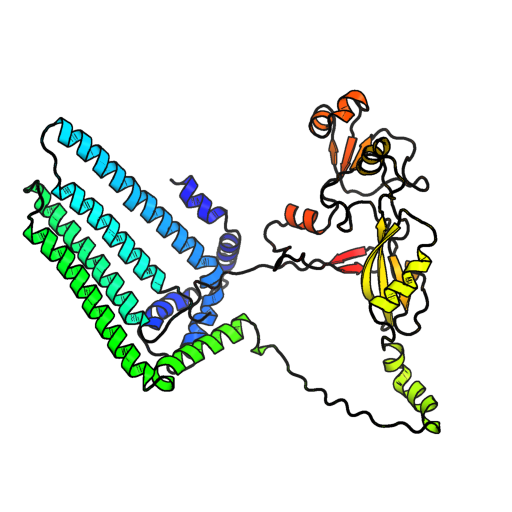9 179 ALA A O 1
ATOM 1391 N N . ILE A 1 180 ? -12.822 -0.071 36.238 1.00 95.94 180 ILE A N 1
ATOM 1392 C CA . ILE A 1 180 ? -12.779 -0.887 35.013 1.00 95.94 180 ILE A CA 1
ATOM 1393 C C . ILE A 1 180 ? -11.341 -1.010 34.509 1.00 95.94 180 ILE A C 1
ATOM 1395 O O . ILE A 1 180 ? -10.889 -2.122 34.249 1.00 95.94 180 ILE A O 1
ATOM 1399 N N . ALA A 1 181 ? -10.609 0.103 34.419 1.00 95.25 181 ALA A N 1
ATOM 1400 C CA . ALA A 1 181 ? -9.220 0.098 33.971 1.00 95.25 181 ALA A CA 1
ATOM 1401 C C . ALA A 1 181 ? -8.325 -0.765 34.879 1.00 95.25 181 ALA A C 1
ATOM 1403 O O . ALA A 1 181 ? -7.532 -1.560 34.379 1.00 95.25 181 ALA A O 1
ATOM 1404 N N . ILE A 1 182 ? -8.493 -0.670 36.204 1.00 97.31 182 ILE A N 1
ATOM 1405 C CA . ILE A 1 182 ? -7.765 -1.494 37.179 1.00 97.31 182 ILE A CA 1
ATOM 1406 C C . ILE A 1 182 ? -8.133 -2.972 37.032 1.00 97.31 182 ILE A C 1
ATOM 1408 O O . ILE A 1 182 ? -7.237 -3.811 37.025 1.00 97.31 182 ILE A O 1
ATOM 1412 N N . ILE A 1 183 ? -9.420 -3.310 36.910 1.00 96.81 183 ILE A N 1
ATOM 1413 C CA . ILE A 1 183 ? -9.879 -4.699 36.766 1.00 96.81 183 ILE A CA 1
ATOM 1414 C C . ILE A 1 183 ? -9.310 -5.309 35.483 1.00 96.81 183 ILE A C 1
ATOM 1416 O O . ILE A 1 183 ? -8.674 -6.359 35.533 1.00 96.81 183 ILE A O 1
ATOM 1420 N N . VAL A 1 184 ? -9.495 -4.636 34.345 1.00 96.62 184 VAL A N 1
ATOM 1421 C CA . VAL A 1 184 ? -9.019 -5.106 33.036 1.00 96.62 184 VAL A CA 1
ATOM 1422 C C . VAL A 1 184 ? -7.496 -5.220 33.037 1.00 96.62 184 VAL A C 1
ATOM 1424 O O . VAL A 1 184 ? -6.964 -6.275 32.698 1.00 96.62 184 VAL A O 1
ATOM 1427 N N . GLY A 1 185 ? -6.795 -4.184 33.506 1.00 96.00 185 GLY A N 1
ATOM 1428 C CA . GLY A 1 185 ? -5.337 -4.173 33.594 1.00 96.00 185 GLY A CA 1
ATOM 1429 C C . GLY A 1 185 ? -4.780 -5.249 34.527 1.00 96.00 185 GLY A C 1
ATOM 1430 O O . GLY A 1 185 ? -3.792 -5.891 34.187 1.00 96.00 185 GLY A O 1
ATOM 1431 N N . SER A 1 186 ? -5.436 -5.514 35.661 1.00 96.56 186 SER A N 1
ATOM 1432 C CA . SER A 1 186 ? -5.030 -6.579 36.589 1.00 96.56 186 SER A CA 1
ATOM 1433 C C . SER A 1 186 ? -5.212 -7.958 35.967 1.00 96.56 186 SER A C 1
ATOM 1435 O O . SER A 1 186 ? -4.320 -8.793 36.069 1.00 96.56 186 SER A O 1
ATOM 1437 N N . ILE A 1 187 ? -6.335 -8.200 35.283 1.00 96.31 187 ILE A N 1
ATOM 1438 C CA . ILE A 1 187 ? -6.570 -9.470 34.584 1.00 96.31 187 ILE A CA 1
ATOM 1439 C C . ILE A 1 187 ? -5.515 -9.685 33.495 1.00 96.31 187 ILE A C 1
ATOM 1441 O O . ILE A 1 187 ? -4.938 -10.766 33.408 1.00 96.31 187 ILE A O 1
ATOM 1445 N N . MET A 1 188 ? -5.223 -8.656 32.698 1.00 95.94 188 MET A N 1
ATOM 1446 C CA . MET A 1 188 ? -4.180 -8.720 31.672 1.00 95.94 188 MET A CA 1
ATOM 1447 C C . MET A 1 188 ? -2.793 -8.951 32.278 1.00 95.94 188 MET A C 1
ATOM 1449 O O . MET A 1 188 ? -2.030 -9.759 31.759 1.00 95.94 188 MET A O 1
ATOM 1453 N N . ALA A 1 189 ? -2.468 -8.298 33.396 1.00 95.50 189 ALA A N 1
ATOM 1454 C CA . ALA A 1 189 ? -1.201 -8.499 34.094 1.00 95.50 189 ALA A CA 1
ATOM 1455 C C . ALA A 1 189 ? -1.060 -9.935 34.622 1.00 95.50 189 ALA A C 1
ATOM 1457 O O . ALA A 1 189 ? -0.007 -10.550 34.459 1.00 95.50 189 ALA A O 1
ATOM 1458 N N . VAL A 1 190 ? -2.130 -10.498 35.194 1.00 94.69 190 VAL A N 1
ATOM 1459 C CA . VAL A 1 190 ? -2.163 -11.902 35.630 1.00 94.69 190 VAL A CA 1
ATOM 1460 C C . VAL A 1 190 ? -1.998 -12.840 34.436 1.00 94.69 190 VAL A C 1
ATOM 1462 O O . VAL A 1 190 ? -1.178 -13.752 34.494 1.00 94.69 190 VAL A O 1
ATOM 1465 N N . ASN A 1 191 ? -2.712 -12.604 33.334 1.00 93.25 191 ASN A N 1
ATOM 1466 C CA . ASN A 1 191 ? -2.574 -13.424 32.132 1.00 93.25 191 ASN A CA 1
ATOM 1467 C C . ASN A 1 191 ? -1.179 -13.342 31.526 1.00 93.25 191 ASN A C 1
ATOM 1469 O O . ASN A 1 191 ? -0.653 -14.373 31.132 1.00 93.25 191 ASN A O 1
ATOM 1473 N N . ASN A 1 192 ? -0.568 -12.158 31.487 1.00 93.75 192 ASN A N 1
ATOM 1474 C CA . ASN A 1 192 ? 0.819 -12.000 31.057 1.00 93.75 192 ASN A CA 1
ATOM 1475 C C . ASN A 1 192 ? 1.768 -12.779 31.958 1.00 93.75 192 ASN A C 1
ATOM 1477 O O . ASN A 1 192 ? 2.604 -13.510 31.451 1.00 93.75 192 ASN A O 1
ATOM 1481 N N . SER A 1 193 ? 1.593 -12.708 33.278 1.00 94.69 193 SER A N 1
ATOM 1482 C CA . SER A 1 193 ? 2.419 -13.478 34.208 1.00 94.69 193 SER A CA 1
ATOM 1483 C C . SER A 1 193 ? 2.281 -14.992 33.997 1.00 94.69 193 SER A C 1
ATOM 1485 O O . SER A 1 193 ? 3.282 -15.708 34.017 1.00 94.69 193 SER A O 1
ATOM 1487 N N . ILE A 1 194 ? 1.065 -15.491 33.740 1.00 92.38 194 ILE A N 1
ATOM 1488 C CA . ILE A 1 194 ? 0.850 -16.906 33.404 1.00 92.38 194 ILE A CA 1
ATOM 1489 C C . ILE A 1 194 ? 1.490 -17.230 32.049 1.00 92.38 194 ILE A C 1
ATOM 1491 O O . ILE A 1 194 ? 2.227 -18.211 31.940 1.00 92.38 194 ILE A O 1
ATOM 1495 N N . ALA A 1 195 ? 1.253 -16.399 31.034 1.00 91.62 195 ALA A N 1
ATOM 1496 C CA . ALA A 1 195 ? 1.795 -16.569 29.694 1.00 91.62 195 ALA A CA 1
ATOM 1497 C C . ALA A 1 195 ? 3.328 -16.531 29.686 1.00 91.62 195 ALA A C 1
ATOM 1499 O O . ALA A 1 195 ? 3.931 -17.319 28.974 1.00 91.62 195 ALA A O 1
ATOM 1500 N N . ASP A 1 196 ? 3.982 -15.726 30.521 1.00 91.69 196 ASP A N 1
ATOM 1501 C CA . ASP A 1 196 ? 5.444 -15.711 30.633 1.00 91.69 196 ASP A CA 1
ATOM 1502 C C . ASP A 1 196 ? 5.991 -17.068 31.098 1.00 91.69 196 ASP A C 1
ATOM 1504 O O . ASP A 1 196 ? 7.020 -17.529 30.602 1.00 91.69 196 ASP A O 1
ATOM 1508 N N . THR A 1 197 ? 5.270 -17.760 31.987 1.00 92.69 197 THR A N 1
ATOM 1509 C CA . THR A 1 197 ? 5.637 -19.118 32.428 1.00 92.69 197 THR A CA 1
ATOM 1510 C C . THR A 1 197 ? 5.213 -20.220 31.451 1.00 92.69 197 THR A C 1
ATOM 1512 O O . THR A 1 197 ? 5.837 -21.279 31.415 1.00 92.69 197 THR A O 1
ATOM 1515 N N . ARG A 1 198 ? 4.173 -19.984 30.640 1.00 91.88 198 ARG A N 1
ATOM 1516 C CA . ARG A 1 198 ? 3.568 -20.951 29.702 1.00 91.88 198 ARG A CA 1
ATOM 1517 C C . ARG A 1 198 ? 3.481 -20.396 28.282 1.00 91.88 198 ARG A C 1
ATOM 1519 O O . ARG A 1 198 ? 2.454 -20.499 27.611 1.00 91.88 198 ARG A O 1
ATOM 1526 N N . LYS A 1 199 ? 4.576 -19.797 27.815 1.00 89.06 199 LYS A N 1
ATOM 1527 C CA . LYS A 1 199 ? 4.571 -18.949 26.613 1.00 89.06 199 LYS A CA 1
ATOM 1528 C C . LYS A 1 199 ? 4.137 -19.681 25.355 1.00 89.06 199 LYS A C 1
ATOM 1530 O O . LYS A 1 199 ? 3.379 -19.136 24.562 1.00 89.06 199 LYS A O 1
ATOM 1535 N N . ILE A 1 200 ? 4.562 -20.932 25.200 1.00 89.19 200 ILE A N 1
ATOM 1536 C CA . ILE A 1 200 ? 4.194 -21.760 24.046 1.00 89.19 200 ILE A CA 1
ATOM 1537 C C . ILE A 1 200 ? 2.695 -22.088 24.063 1.00 89.19 200 ILE A C 1
ATOM 1539 O O . ILE A 1 200 ? 2.049 -21.993 23.028 1.00 89.19 200 ILE A O 1
ATOM 1543 N N . GLU A 1 201 ? 2.120 -22.417 25.221 1.00 89.81 201 GLU A N 1
ATOM 1544 C CA . GLU A 1 201 ? 0.694 -22.760 25.333 1.00 89.81 201 GLU A CA 1
ATOM 1545 C C . GLU A 1 201 ? -0.210 -21.539 25.113 1.00 89.81 201 GLU A C 1
ATOM 1547 O O . GLU A 1 201 ? -1.234 -21.643 24.442 1.00 89.81 201 GLU A O 1
ATOM 1552 N N . TYR A 1 202 ? 0.169 -20.379 25.662 1.00 91.00 202 TYR A N 1
ATOM 1553 C CA . TYR A 1 202 ? -0.643 -19.160 25.605 1.00 91.00 202 TYR A CA 1
ATOM 1554 C C . TYR A 1 202 ? -0.479 -18.385 24.297 1.00 91.00 202 TYR A C 1
ATOM 1556 O O . TYR A 1 202 ? -1.470 -17.910 23.750 1.00 91.00 202 TYR A O 1
ATOM 1564 N N . LEU A 1 203 ? 0.752 -18.233 23.800 1.00 90.81 203 LEU A N 1
ATOM 1565 C CA . LEU A 1 203 ? 1.044 -17.429 22.609 1.00 90.81 203 LEU A CA 1
ATOM 1566 C C . LEU A 1 203 ? 1.147 -18.281 21.339 1.00 90.81 203 LEU A C 1
ATOM 1568 O O . LEU A 1 203 ? 0.776 -17.815 20.264 1.00 90.81 203 LEU A O 1
ATOM 1572 N N . GLY A 1 204 ? 1.602 -19.532 21.457 1.00 91.31 204 GLY A N 1
ATOM 1573 C CA . GLY A 1 204 ? 1.840 -20.425 20.320 1.00 91.31 204 GLY A CA 1
ATOM 1574 C C . GLY A 1 204 ? 0.660 -20.554 19.355 1.00 91.31 204 GLY A C 1
ATOM 1575 O O . GLY A 1 204 ? 0.892 -20.431 18.151 1.00 91.31 204 GLY A O 1
ATOM 1576 N N . PRO A 1 205 ? -0.595 -20.709 19.822 1.00 92.31 205 PRO A N 1
ATOM 1577 C CA . PRO A 1 205 ? -1.721 -20.816 18.903 1.00 92.31 205 PRO A CA 1
ATOM 1578 C C . PRO A 1 205 ? -1.972 -19.540 18.085 1.00 92.31 205 PRO A C 1
ATOM 1580 O O . PRO A 1 205 ? -2.305 -19.633 16.905 1.00 92.31 205 PRO A O 1
ATOM 1583 N N . TYR A 1 206 ? -1.751 -18.356 18.668 1.00 92.50 206 TYR A N 1
ATOM 1584 C CA . TYR A 1 206 ? -1.868 -17.067 17.974 1.00 92.50 206 TYR A CA 1
ATOM 1585 C C . TYR A 1 206 ? -0.708 -16.848 16.996 1.00 92.50 206 TYR A C 1
ATOM 1587 O O . TYR A 1 206 ? -0.935 -16.462 15.852 1.00 92.50 206 TYR A O 1
ATOM 1595 N N . THR A 1 207 ? 0.526 -17.183 17.395 1.00 92.06 207 THR A N 1
ATOM 1596 C CA . THR A 1 207 ? 1.692 -17.156 16.495 1.00 92.06 207 THR A CA 1
ATOM 1597 C C . THR A 1 207 ? 1.510 -18.108 15.312 1.00 92.06 207 THR A C 1
ATOM 1599 O O . THR A 1 207 ? 1.875 -17.771 14.190 1.00 92.06 207 THR A O 1
ATOM 1602 N N . GLN A 1 208 ? 0.902 -19.279 15.520 1.00 92.19 208 GLN A N 1
ATOM 1603 C CA . GLN A 1 208 ? 0.587 -20.203 14.433 1.00 92.19 208 GLN A CA 1
ATOM 1604 C C . GLN A 1 208 ? -0.428 -19.606 13.445 1.00 92.19 208 GLN A C 1
ATOM 1606 O O . GLN A 1 208 ? -0.246 -19.765 12.234 1.00 92.19 208 GLN A O 1
ATOM 1611 N N . GLN A 1 209 ? -1.459 -18.893 13.923 1.00 92.94 209 GLN A N 1
ATOM 1612 C CA . GLN A 1 209 ? -2.376 -18.175 13.027 1.00 92.94 209 GLN A CA 1
ATOM 1613 C C . GLN A 1 209 ? -1.636 -17.096 12.238 1.00 92.94 209 GLN A C 1
ATOM 1615 O O . GLN A 1 209 ? -1.782 -17.040 11.020 1.00 92.94 209 GLN A O 1
ATOM 1620 N N . GLN A 1 210 ? -0.786 -16.314 12.907 1.00 92.25 210 GLN A N 1
ATOM 1621 C CA . GLN A 1 210 ? 0.021 -15.272 12.274 1.00 92.25 210 GLN A CA 1
ATOM 1622 C C . GLN A 1 210 ? 0.916 -15.820 11.173 1.00 92.25 210 GLN A C 1
ATOM 1624 O O . GLN A 1 210 ? 0.889 -15.304 10.060 1.00 92.25 210 GLN A O 1
ATOM 1629 N N . ILE A 1 211 ? 1.637 -16.912 11.437 1.00 91.62 211 ILE A N 1
ATOM 1630 C CA . ILE A 1 211 ? 2.444 -17.589 10.417 1.00 91.62 211 ILE A CA 1
ATOM 1631 C C . ILE A 1 211 ? 1.561 -18.043 9.250 1.00 91.62 211 ILE A C 1
ATOM 1633 O O . ILE A 1 211 ? 1.945 -17.873 8.099 1.00 91.62 211 ILE A O 1
ATOM 1637 N N . THR A 1 212 ? 0.382 -18.602 9.522 1.00 92.25 212 THR A N 1
ATOM 1638 C CA . THR A 1 212 ? -0.517 -19.118 8.477 1.00 92.25 212 THR A CA 1
ATOM 1639 C C . THR A 1 212 ? -1.050 -17.997 7.580 1.00 92.25 212 THR A C 1
ATOM 1641 O O . THR A 1 212 ? -0.964 -18.104 6.358 1.00 92.25 212 THR A O 1
ATOM 1644 N N . VAL A 1 213 ? -1.548 -16.903 8.166 1.00 93.06 213 VAL A N 1
ATOM 1645 C CA . VAL A 1 213 ? -2.057 -15.738 7.422 1.00 93.06 213 VAL A CA 1
ATOM 1646 C C . VAL A 1 213 ? -0.932 -15.067 6.631 1.00 93.06 213 VAL A C 1
ATOM 1648 O O . VAL A 1 213 ? -1.099 -14.798 5.444 1.00 93.06 213 VAL A O 1
ATOM 1651 N N . ASN A 1 214 ? 0.243 -14.879 7.238 1.00 92.56 214 ASN A N 1
ATOM 1652 C CA . ASN A 1 214 ? 1.397 -14.281 6.563 1.00 92.56 214 ASN A CA 1
ATOM 1653 C C . ASN A 1 214 ? 1.935 -15.140 5.414 1.00 92.56 214 ASN A C 1
ATOM 1655 O O . ASN A 1 214 ? 2.284 -14.612 4.360 1.00 92.56 214 ASN A O 1
ATOM 1659 N N . ARG A 1 215 ? 1.985 -16.469 5.577 1.00 91.50 215 ARG A N 1
ATOM 1660 C CA . ARG A 1 215 ? 2.369 -17.380 4.486 1.00 91.50 215 ARG A CA 1
ATOM 1661 C C . ARG A 1 215 ? 1.406 -17.292 3.311 1.00 91.50 215 ARG A C 1
ATOM 1663 O O . ARG A 1 215 ? 1.869 -17.309 2.173 1.00 91.50 215 ARG A O 1
ATOM 1670 N N . TYR A 1 216 ? 0.108 -17.162 3.583 1.00 91.62 216 TYR A N 1
ATOM 1671 C CA . TYR A 1 216 ? -0.896 -16.950 2.545 1.00 91.62 216 TYR A CA 1
ATOM 1672 C C . TYR A 1 216 ? -0.707 -15.596 1.843 1.00 91.62 216 TYR A C 1
ATOM 1674 O O . TYR A 1 216 ? -0.628 -15.561 0.618 1.00 91.62 216 TYR A O 1
ATOM 1682 N N . LEU A 1 217 ? -0.573 -14.500 2.603 1.00 90.62 217 LEU A N 1
ATOM 1683 C CA . LEU A 1 217 ? -0.372 -13.146 2.064 1.00 90.62 217 LEU A CA 1
ATOM 1684 C C . LEU A 1 217 ? 0.904 -13.028 1.220 1.00 90.62 217 LEU A C 1
ATOM 1686 O O . LEU A 1 217 ? 0.888 -12.404 0.165 1.00 90.62 217 LEU A O 1
ATOM 1690 N N . GLY A 1 218 ? 1.997 -13.649 1.666 1.00 88.50 218 GLY A N 1
ATOM 1691 C CA . GLY A 1 218 ? 3.260 -13.693 0.929 1.00 88.50 218 GLY A CA 1
ATOM 1692 C C . GLY A 1 218 ? 3.309 -14.755 -0.171 1.00 88.50 218 GLY A C 1
ATOM 1693 O O . GLY A 1 218 ? 4.370 -14.959 -0.755 1.00 88.50 218 GLY A O 1
ATOM 1694 N N . GLU A 1 219 ? 2.208 -15.478 -0.401 1.00 89.75 219 GLU A N 1
ATOM 1695 C CA . GLU A 1 219 ? 2.116 -16.626 -1.309 1.00 89.75 219 GLU A CA 1
ATOM 1696 C C . GLU A 1 219 ? 3.257 -17.646 -1.130 1.00 89.75 219 GLU A C 1
ATOM 1698 O O . GLU A 1 219 ? 3.661 -18.334 -2.070 1.00 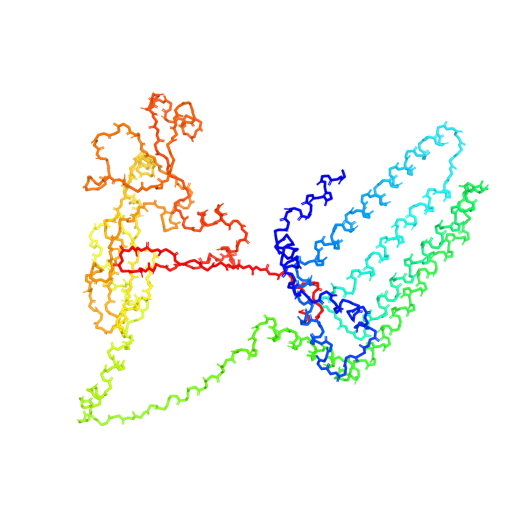89.75 219 GLU A O 1
ATOM 1703 N N . LEU A 1 220 ? 3.780 -17.777 0.094 1.00 87.69 220 LEU A N 1
ATOM 1704 C CA . LEU A 1 220 ? 4.952 -18.603 0.396 1.00 87.69 220 LEU A CA 1
ATOM 1705 C C . LEU A 1 220 ? 4.687 -20.090 0.146 1.00 87.69 220 LEU A C 1
ATOM 1707 O O . LEU A 1 220 ? 5.617 -20.849 -0.112 1.00 87.69 220 LEU A O 1
ATOM 1711 N N . ASP A 1 221 ? 3.423 -20.506 0.178 1.00 81.38 221 ASP A N 1
ATOM 1712 C CA . ASP A 1 221 ? 3.013 -21.871 -0.155 1.00 81.38 221 ASP A CA 1
ATOM 1713 C C . ASP A 1 221 ? 3.087 -22.165 -1.665 1.00 81.38 221 ASP A C 1
ATOM 1715 O O . ASP A 1 221 ? 3.119 -23.328 -2.062 1.00 81.38 221 ASP A O 1
ATOM 1719 N N . LYS A 1 222 ? 3.170 -21.128 -2.514 1.00 85.75 222 LYS A N 1
ATOM 1720 C CA . LYS A 1 222 ? 3.421 -21.264 -3.958 1.00 85.75 222 LYS A CA 1
ATOM 1721 C C . LYS A 1 222 ? 4.915 -21.291 -4.296 1.00 85.75 222 LYS A C 1
ATOM 1723 O O . LYS A 1 222 ? 5.275 -21.567 -5.441 1.00 85.75 222 LYS A O 1
ATOM 1728 N N . VAL A 1 223 ? 5.796 -21.011 -3.332 1.00 83.12 223 VAL A N 1
ATOM 1729 C CA . VAL A 1 223 ? 7.246 -21.007 -3.554 1.00 83.12 223 VAL A CA 1
ATOM 1730 C C . VAL A 1 223 ? 7.763 -22.443 -3.599 1.00 83.12 223 VAL A C 1
ATOM 1732 O O . VAL A 1 223 ? 7.825 -23.142 -2.588 1.00 83.12 223 VAL A O 1
ATOM 1735 N N . GLN A 1 224 ? 8.191 -22.879 -4.782 1.00 83.62 224 GLN A N 1
ATOM 1736 C CA . GLN A 1 224 ? 8.868 -24.159 -4.954 1.00 83.62 224 GLN A CA 1
ATOM 1737 C C . GLN A 1 224 ? 10.370 -24.007 -4.679 1.00 83.62 224 GLN A C 1
ATOM 1739 O O . GLN A 1 224 ? 11.092 -23.352 -5.431 1.00 83.62 224 GLN A O 1
ATOM 1744 N N . ILE A 1 225 ? 10.860 -24.651 -3.617 1.00 79.19 225 ILE A N 1
ATOM 1745 C CA . ILE A 1 225 ? 12.290 -24.682 -3.294 1.00 79.19 225 ILE A CA 1
ATOM 1746 C C . ILE A 1 225 ? 12.939 -25.856 -4.032 1.00 79.19 225 ILE A C 1
ATOM 1748 O O . ILE A 1 225 ? 12.746 -27.014 -3.666 1.00 79.19 225 ILE A O 1
ATOM 1752 N N . ASN A 1 226 ? 13.743 -25.552 -5.050 1.00 80.75 226 ASN A N 1
ATOM 1753 C CA . ASN A 1 226 ? 14.566 -26.535 -5.753 1.00 80.75 226 ASN A CA 1
ATOM 1754 C C . ASN A 1 226 ? 16.026 -26.388 -5.298 1.00 80.75 226 ASN A C 1
ATOM 1756 O O . ASN A 1 226 ? 16.689 -25.406 -5.632 1.00 80.75 226 ASN A O 1
ATOM 1760 N N . VAL A 1 227 ? 16.533 -27.351 -4.525 1.00 80.81 227 VAL A N 1
ATOM 1761 C CA . VAL A 1 227 ? 17.942 -27.372 -4.099 1.00 80.81 227 VAL A CA 1
ATOM 1762 C C . VAL A 1 227 ? 18.781 -28.017 -5.203 1.00 80.81 227 VAL A C 1
ATOM 1764 O O . VAL A 1 227 ? 18.798 -29.238 -5.344 1.00 80.81 227 VAL A O 1
ATOM 1767 N N . ASN A 1 228 ? 19.474 -27.198 -5.996 1.00 71.31 228 ASN A N 1
ATOM 1768 C CA . ASN A 1 228 ? 20.409 -27.679 -7.015 1.00 71.31 228 ASN A CA 1
ATOM 1769 C C . ASN A 1 228 ? 21.803 -27.893 -6.402 1.00 71.31 228 ASN A C 1
ATOM 1771 O O . ASN A 1 228 ? 22.566 -26.942 -6.246 1.00 71.31 228 ASN A O 1
ATOM 1775 N N . ASP A 1 229 ? 22.155 -29.142 -6.086 1.00 73.62 229 ASP A N 1
ATOM 1776 C CA . ASP A 1 229 ? 23.526 -29.529 -5.719 1.00 73.62 229 ASP A CA 1
ATOM 1777 C C . ASP A 1 229 ? 24.359 -29.751 -6.997 1.00 73.62 229 ASP A C 1
ATOM 1779 O O . ASP A 1 229 ? 24.431 -30.856 -7.546 1.00 73.62 229 ASP A O 1
ATOM 1783 N N . VAL A 1 230 ? 24.926 -28.665 -7.539 1.00 72.31 230 VAL A N 1
ATOM 1784 C CA . VAL A 1 230 ? 25.740 -28.703 -8.764 1.00 72.31 230 VAL A CA 1
ATOM 1785 C C . VAL A 1 230 ? 27.097 -29.338 -8.458 1.00 72.31 230 VAL A C 1
ATOM 1787 O O . VAL A 1 230 ? 28.061 -28.667 -8.091 1.00 72.31 230 VAL A O 1
ATOM 1790 N N . LYS A 1 231 ? 27.197 -30.656 -8.646 1.00 78.69 231 LYS A N 1
ATOM 1791 C CA . LYS A 1 231 ? 28.475 -31.374 -8.571 1.00 78.69 231 LYS A CA 1
ATOM 1792 C C . LYS A 1 231 ? 29.249 -31.200 -9.874 1.00 78.69 231 LYS A C 1
ATOM 1794 O O . LYS A 1 231 ? 28.860 -31.734 -10.911 1.00 78.69 231 LYS A O 1
ATOM 1799 N N . LEU A 1 232 ? 30.369 -30.480 -9.815 1.00 74.00 232 LEU A N 1
ATOM 1800 C CA . LEU A 1 232 ? 31.293 -30.351 -10.941 1.00 74.00 232 LEU A CA 1
ATOM 1801 C C . LEU A 1 232 ? 31.986 -31.697 -11.191 1.00 74.00 232 LEU A C 1
ATOM 1803 O O . LEU A 1 232 ? 32.825 -32.133 -10.404 1.00 74.00 232 LEU A O 1
ATOM 1807 N N . GLN A 1 233 ? 31.632 -32.364 -12.287 1.00 76.00 233 GLN A N 1
ATOM 1808 C CA . GLN A 1 233 ? 32.357 -33.539 -12.767 1.00 76.00 233 GLN A CA 1
ATOM 1809 C C . GLN A 1 233 ? 33.480 -33.084 -13.701 1.00 76.00 233 GLN A C 1
ATOM 1811 O O . GLN A 1 233 ? 33.243 -32.314 -14.632 1.00 76.00 233 GLN A O 1
ATOM 1816 N N . SER A 1 234 ? 34.712 -33.537 -13.457 1.00 79.81 234 SER A N 1
ATOM 1817 C CA . SER A 1 234 ? 35.836 -33.204 -14.330 1.00 79.81 234 SER A CA 1
ATOM 1818 C C . SER A 1 234 ? 35.718 -33.948 -15.662 1.00 79.81 234 SER A C 1
ATOM 1820 O O . SER A 1 234 ? 35.513 -35.161 -15.714 1.00 79.81 234 SER A O 1
ATOM 1822 N N . VAL A 1 235 ? 35.860 -33.211 -16.764 1.00 81.50 235 VAL A N 1
ATOM 1823 C CA . VAL A 1 235 ? 35.915 -33.781 -18.115 1.00 81.50 235 VAL A CA 1
ATOM 1824 C C . VAL A 1 235 ? 37.383 -33.924 -18.511 1.00 81.50 235 VAL A C 1
ATOM 1826 O O . VAL A 1 235 ? 38.153 -32.971 -18.416 1.00 81.50 235 VAL A O 1
ATOM 1829 N N . SER A 1 236 ? 37.786 -35.117 -18.957 1.00 86.50 236 SER A N 1
ATOM 1830 C CA . SER A 1 236 ? 39.138 -35.343 -19.489 1.00 86.50 236 SER A CA 1
ATOM 1831 C C . SER A 1 236 ? 39.403 -34.433 -20.700 1.00 86.50 236 SER A C 1
ATOM 1833 O O . SER A 1 236 ? 38.523 -34.344 -21.562 1.00 86.50 236 SER A O 1
ATOM 1835 N N . PRO A 1 237 ? 40.599 -33.820 -20.838 1.00 87.62 237 PRO A N 1
ATOM 1836 C CA . PRO A 1 237 ? 40.929 -32.929 -21.954 1.00 87.62 237 PRO A CA 1
ATOM 1837 C C . PRO A 1 237 ? 40.618 -33.501 -23.342 1.00 87.62 237 PRO A C 1
ATOM 1839 O O . PRO A 1 237 ? 40.125 -32.787 -24.213 1.00 87.62 237 PRO A O 1
ATOM 1842 N N . ASN A 1 238 ? 40.820 -34.809 -23.529 1.00 90.00 238 ASN A N 1
ATOM 1843 C CA . ASN A 1 238 ? 40.566 -35.492 -24.802 1.00 90.00 238 ASN A CA 1
ATOM 1844 C C . ASN A 1 238 ? 39.074 -35.557 -25.167 1.00 90.00 238 ASN A C 1
ATOM 1846 O O . ASN A 1 238 ? 38.733 -35.645 -26.344 1.00 90.00 238 ASN A O 1
ATOM 1850 N N . ASN A 1 239 ? 38.185 -35.476 -24.175 1.00 87.94 239 ASN A N 1
ATOM 1851 C CA . ASN A 1 239 ? 36.739 -35.579 -24.361 1.00 87.94 239 ASN A CA 1
ATOM 1852 C C . ASN A 1 239 ? 36.050 -34.208 -24.426 1.00 87.94 239 ASN A C 1
ATOM 1854 O O . ASN A 1 239 ? 34.856 -34.163 -24.706 1.00 87.94 239 ASN A O 1
ATOM 1858 N N . ILE A 1 240 ? 36.770 -33.097 -24.207 1.00 87.19 240 ILE A N 1
ATOM 1859 C CA . ILE A 1 240 ? 36.185 -31.746 -24.165 1.00 87.19 240 ILE A CA 1
ATOM 1860 C C . ILE A 1 240 ? 35.447 -31.417 -25.465 1.00 87.19 240 ILE A C 1
ATOM 1862 O O . ILE A 1 240 ? 34.309 -30.969 -25.405 1.00 87.19 240 ILE A O 1
ATOM 1866 N N . LYS A 1 241 ? 36.043 -31.675 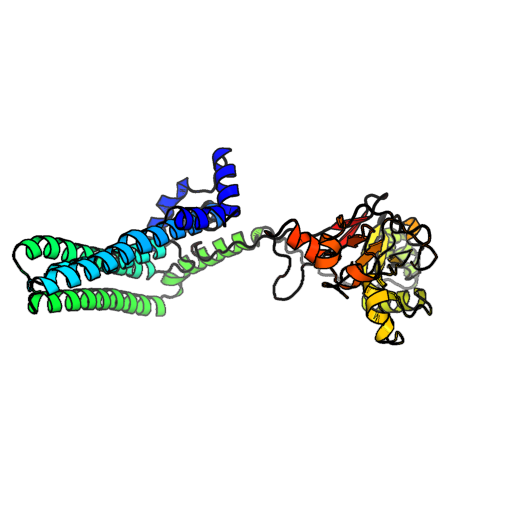-26.638 1.00 89.19 241 LYS A N 1
ATOM 1867 C CA . LYS A 1 241 ? 35.396 -31.359 -27.927 1.00 89.19 241 LYS A CA 1
ATOM 1868 C C . LYS A 1 241 ? 34.073 -32.103 -28.109 1.00 89.19 241 LYS A C 1
ATOM 1870 O O . LYS A 1 241 ? 33.054 -31.473 -28.362 1.00 89.19 241 LYS A O 1
ATOM 1875 N N . SER A 1 242 ? 34.080 -33.419 -27.892 1.00 88.75 242 SER A N 1
ATOM 1876 C CA . SER A 1 242 ? 32.865 -34.239 -27.975 1.00 88.75 242 SER A CA 1
ATOM 1877 C C . SER A 1 242 ? 31.826 -33.827 -26.926 1.00 88.75 242 SER A C 1
ATOM 1879 O O . SER A 1 242 ? 30.631 -33.817 -27.209 1.00 88.75 242 SER A O 1
ATOM 1881 N N . TYR A 1 243 ? 32.269 -33.436 -25.728 1.00 86.56 243 TYR A N 1
ATOM 1882 C CA . TYR A 1 243 ? 31.387 -32.937 -24.677 1.00 86.56 243 TYR A CA 1
ATOM 1883 C C . TYR A 1 243 ? 30.749 -31.591 -25.044 1.00 86.56 243 TYR A C 1
ATOM 1885 O O . TYR A 1 243 ? 29.560 -31.401 -24.796 1.00 86.56 243 TYR A O 1
ATOM 1893 N N . ILE A 1 244 ? 31.505 -30.677 -25.662 1.00 86.50 244 ILE A N 1
ATOM 1894 C CA . ILE A 1 244 ? 30.989 -29.396 -26.157 1.00 86.50 244 ILE A CA 1
ATOM 1895 C C . ILE A 1 244 ? 29.954 -29.629 -27.257 1.00 86.50 244 ILE A C 1
ATOM 1897 O O . ILE A 1 244 ? 28.870 -29.066 -27.188 1.00 86.50 244 ILE A O 1
ATOM 1901 N N . GLU A 1 245 ? 30.252 -30.486 -28.235 1.00 88.06 245 GLU A N 1
ATOM 1902 C CA . GLU A 1 245 ? 29.322 -30.803 -29.327 1.00 88.06 245 GLU A CA 1
ATOM 1903 C C . GLU A 1 245 ? 28.030 -31.440 -28.807 1.00 88.06 245 GLU A C 1
ATOM 1905 O O . GLU A 1 245 ? 26.936 -31.050 -29.211 1.00 88.06 245 GLU A O 1
ATOM 1910 N N . LYS A 1 246 ? 28.142 -32.381 -27.863 1.00 90.00 246 LYS A N 1
ATOM 1911 C CA . LYS A 1 246 ? 26.988 -33.075 -27.282 1.00 90.00 246 LYS A CA 1
ATOM 1912 C C . LYS A 1 246 ? 26.065 -32.149 -26.484 1.00 90.00 246 LYS A C 1
ATOM 1914 O O . LYS A 1 246 ? 24.872 -32.417 -26.429 1.00 90.00 246 LYS A O 1
ATOM 1919 N N . ASN A 1 247 ? 26.612 -31.105 -25.863 1.00 86.38 247 ASN A N 1
ATOM 1920 C CA . ASN A 1 247 ? 25.864 -30.144 -25.044 1.00 86.38 247 ASN A CA 1
ATOM 1921 C C . ASN A 1 247 ? 25.792 -28.761 -25.708 1.00 86.38 247 ASN A C 1
ATOM 1923 O O . ASN A 1 247 ? 25.652 -27.747 -25.021 1.00 86.38 247 ASN A O 1
ATOM 1927 N N . HIS A 1 248 ? 25.963 -28.695 -27.030 1.00 83.25 248 HIS A N 1
ATOM 1928 C CA . HIS A 1 248 ? 26.044 -27.430 -27.752 1.00 83.25 248 HIS A CA 1
ATOM 1929 C C . HIS A 1 248 ? 24.774 -26.596 -27.569 1.00 83.25 248 HIS A C 1
ATOM 1931 O O . HIS A 1 248 ? 24.849 -25.380 -27.437 1.00 83.25 248 HIS A O 1
ATOM 1937 N N . ASP A 1 249 ? 23.611 -27.239 -27.520 1.00 80.38 249 ASP A N 1
ATOM 1938 C CA . ASP A 1 249 ? 22.316 -26.612 -27.254 1.00 80.38 249 ASP A CA 1
ATOM 1939 C C . ASP A 1 249 ? 22.291 -25.832 -25.932 1.00 80.38 249 ASP A C 1
ATOM 1941 O O . ASP A 1 249 ? 21.772 -24.723 -25.893 1.00 80.38 249 ASP A O 1
ATOM 1945 N N . ILE A 1 250 ? 22.905 -26.365 -24.875 1.00 79.00 250 ILE A N 1
ATOM 1946 C CA . ILE A 1 250 ? 23.007 -25.685 -23.582 1.00 79.00 250 ILE A CA 1
ATOM 1947 C C . ILE A 1 250 ? 24.114 -24.634 -23.626 1.00 79.00 250 ILE A C 1
ATOM 1949 O O . ILE A 1 250 ? 23.880 -23.481 -23.277 1.00 79.00 250 ILE A O 1
ATOM 1953 N N . LEU A 1 251 ? 25.320 -25.011 -24.064 1.00 79.38 251 LEU A N 1
ATOM 1954 C CA . LEU A 1 251 ? 26.502 -24.141 -24.036 1.00 79.38 251 LEU A CA 1
ATOM 1955 C C . LEU A 1 251 ? 26.341 -22.895 -24.918 1.00 79.38 251 LEU A C 1
ATOM 1957 O O . LEU A 1 251 ? 26.821 -21.827 -24.550 1.00 79.38 251 LEU A O 1
ATOM 1961 N N . SER A 1 252 ? 25.627 -23.014 -26.041 1.00 75.44 252 SER A N 1
ATOM 1962 C CA . SER A 1 252 ? 25.293 -21.888 -26.929 1.00 75.44 252 SER A CA 1
ATOM 1963 C C . SER A 1 252 ? 24.229 -20.945 -26.360 1.00 75.44 252 SER A C 1
ATOM 1965 O O . SER A 1 252 ? 24.022 -19.860 -26.896 1.00 75.44 252 SER A O 1
ATOM 1967 N N . SER A 1 253 ? 23.585 -21.330 -25.257 1.00 73.19 253 SER A N 1
ATOM 1968 C CA . SER A 1 253 ? 22.669 -20.487 -24.494 1.00 73.19 253 SER A CA 1
ATOM 1969 C C . SER A 1 253 ? 23.278 -20.008 -23.174 1.00 73.19 253 SER A C 1
ATOM 1971 O O . SER A 1 253 ? 22.595 -19.312 -22.429 1.00 73.19 253 SER A O 1
ATOM 1973 N N . ILE A 1 254 ? 24.532 -20.350 -22.842 1.00 75.81 254 ILE A N 1
ATOM 1974 C CA . ILE A 1 254 ? 25.183 -19.858 -21.620 1.00 75.81 254 ILE A CA 1
ATOM 1975 C C . ILE A 1 254 ? 25.715 -18.448 -21.851 1.00 75.81 254 ILE A C 1
ATOM 1977 O O . ILE A 1 254 ? 26.396 -18.154 -22.835 1.00 75.81 254 ILE A O 1
ATOM 1981 N N . ARG A 1 255 ? 25.427 -17.578 -20.886 1.00 79.88 255 ARG A N 1
ATOM 1982 C CA . ARG A 1 255 ? 25.966 -16.226 -20.819 1.00 79.88 255 ARG A CA 1
ATOM 1983 C C . ARG A 1 255 ? 27.395 -16.258 -20.287 1.00 79.88 255 ARG A C 1
ATOM 1985 O O . ARG A 1 255 ? 27.625 -16.755 -19.187 1.00 79.88 255 ARG A O 1
ATOM 1992 N N . ILE A 1 256 ? 28.322 -15.675 -21.040 1.00 81.31 256 ILE A N 1
ATOM 1993 C CA . ILE A 1 256 ? 29.736 -15.562 -20.644 1.00 81.31 256 ILE A CA 1
ATOM 1994 C C . ILE A 1 256 ? 30.055 -14.152 -20.114 1.00 81.31 256 ILE A C 1
ATOM 1996 O O . ILE A 1 256 ? 31.004 -13.976 -19.359 1.00 81.31 256 ILE A O 1
ATOM 2000 N N . TRP A 1 257 ? 29.227 -13.160 -20.454 1.00 81.12 257 TRP A N 1
ATOM 2001 C CA . TRP A 1 257 ? 29.416 -11.754 -20.085 1.00 81.12 257 TRP A CA 1
ATOM 2002 C C . TRP A 1 257 ? 28.431 -11.335 -18.996 1.00 81.12 257 TRP A C 1
ATOM 2004 O O . TRP A 1 257 ? 27.227 -11.559 -19.140 1.00 81.12 257 TRP A O 1
ATOM 2014 N N . ASP A 1 258 ? 28.920 -10.721 -17.923 1.00 85.06 258 ASP A N 1
ATOM 2015 C CA . ASP A 1 258 ? 28.067 -10.034 -16.955 1.00 85.06 258 ASP A CA 1
ATOM 2016 C C . ASP A 1 258 ? 27.610 -8.660 -17.483 1.00 85.06 258 ASP A C 1
ATOM 2018 O O . ASP A 1 258 ? 27.947 -8.253 -18.599 1.00 85.06 258 ASP A O 1
ATOM 2022 N N . TRP A 1 259 ? 26.781 -7.979 -16.689 1.00 84.44 259 TRP A N 1
ATOM 2023 C CA . TRP A 1 259 ? 26.193 -6.691 -17.053 1.00 84.44 259 TRP A CA 1
ATOM 2024 C C . TRP A 1 259 ? 27.268 -5.626 -17.325 1.00 84.44 259 TRP A C 1
ATOM 2026 O O . TRP A 1 259 ? 27.210 -4.948 -18.352 1.00 84.44 259 TRP A O 1
ATOM 2036 N N . GLU A 1 260 ? 28.287 -5.529 -16.462 1.00 87.12 260 GLU A N 1
ATOM 2037 C CA . GLU A 1 260 ? 29.360 -4.532 -16.570 1.00 87.12 260 GLU A CA 1
ATOM 2038 C C . GLU A 1 260 ? 30.245 -4.779 -17.797 1.00 87.12 260 GLU A C 1
ATOM 2040 O O . GLU A 1 260 ? 30.549 -3.851 -18.553 1.00 87.12 260 GLU A O 1
ATOM 2045 N N . ALA A 1 261 ? 30.632 -6.033 -18.041 1.00 86.94 261 ALA A N 1
ATOM 2046 C CA . ALA A 1 261 ? 31.491 -6.398 -19.157 1.00 86.94 261 ALA A CA 1
ATOM 2047 C C . ALA A 1 261 ? 30.773 -6.248 -20.507 1.00 86.94 261 ALA A C 1
ATOM 2049 O O . ALA A 1 261 ? 31.380 -5.791 -21.480 1.00 86.94 261 ALA A O 1
ATOM 2050 N N . ALA A 1 262 ? 29.481 -6.585 -20.573 1.00 86.44 262 ALA A N 1
ATOM 2051 C CA . ALA A 1 262 ? 28.667 -6.352 -21.763 1.00 86.44 262 ALA A CA 1
ATOM 2052 C C . ALA A 1 262 ? 28.529 -4.852 -22.062 1.00 86.44 262 ALA A C 1
ATOM 2054 O O . ALA A 1 262 ? 28.753 -4.424 -23.197 1.00 86.44 262 ALA A O 1
ATOM 2055 N N . PHE A 1 263 ? 28.258 -4.041 -21.037 1.00 85.31 263 PHE A N 1
ATOM 2056 C CA . PHE A 1 263 ? 28.159 -2.589 -21.169 1.00 85.31 263 PHE A CA 1
ATOM 2057 C C . PHE A 1 263 ? 29.478 -1.961 -21.638 1.00 85.31 263 PHE A C 1
ATOM 2059 O O . PHE A 1 263 ? 29.504 -1.160 -22.576 1.00 85.31 263 PHE A O 1
ATOM 2066 N N . ALA A 1 264 ? 30.602 -2.372 -21.041 1.00 87.19 264 ALA A N 1
ATOM 2067 C CA . ALA A 1 264 ? 31.933 -1.921 -21.439 1.00 87.19 264 ALA A CA 1
ATOM 2068 C C . ALA A 1 264 ? 32.254 -2.260 -22.903 1.00 87.19 264 ALA A C 1
ATOM 2070 O O . ALA A 1 264 ? 32.951 -1.494 -23.569 1.00 87.19 264 ALA A O 1
ATOM 2071 N N . LYS A 1 265 ? 31.727 -3.379 -23.416 1.00 89.06 265 LYS A N 1
ATOM 2072 C CA . LYS A 1 265 ? 31.910 -3.808 -24.805 1.00 89.06 265 LYS A CA 1
ATOM 2073 C C . LYS A 1 265 ? 31.022 -3.059 -25.796 1.00 89.06 265 LYS A C 1
ATOM 2075 O O . LYS A 1 265 ? 31.454 -2.822 -26.918 1.00 89.06 265 LYS A O 1
ATOM 2080 N N . LEU A 1 266 ? 29.821 -2.660 -25.381 1.00 87.88 266 LEU A N 1
ATOM 2081 C CA . LEU A 1 266 ? 28.895 -1.877 -26.201 1.00 87.88 266 LEU A CA 1
ATOM 2082 C C . LEU A 1 266 ? 29.264 -0.386 -26.256 1.00 87.88 266 LEU A C 1
ATOM 2084 O O . LEU A 1 266 ? 28.985 0.281 -27.247 1.00 87.88 266 LEU A O 1
ATOM 2088 N N . LYS A 1 267 ? 29.924 0.163 -25.230 1.00 87.00 267 LYS A N 1
ATOM 2089 C CA . LYS A 1 267 ? 30.243 1.604 -25.152 1.00 87.00 267 LYS A CA 1
ATOM 2090 C C . LYS A 1 267 ? 31.070 2.145 -26.329 1.00 87.00 267 LYS A C 1
ATOM 2092 O O . LYS A 1 267 ? 30.732 3.223 -26.820 1.00 87.00 267 LYS A O 1
ATOM 2097 N N . PRO A 1 268 ? 32.100 1.442 -26.835 1.00 87.75 268 PRO A N 1
ATOM 2098 C CA . PRO A 1 268 ? 32.831 1.872 -28.025 1.00 87.75 268 PRO A CA 1
ATOM 2099 C C . PRO A 1 268 ? 31.976 1.949 -29.300 1.00 87.75 268 PRO A C 1
ATOM 2101 O O . PRO A 1 268 ? 32.282 2.766 -30.166 1.00 87.75 268 PRO A O 1
ATOM 2104 N N . GLU A 1 269 ? 30.899 1.161 -29.409 1.00 85.19 269 GLU A N 1
ATOM 2105 C CA . GLU A 1 269 ? 30.013 1.124 -30.589 1.00 85.19 269 GLU A CA 1
ATOM 2106 C C . GLU A 1 269 ? 29.219 2.433 -30.772 1.00 85.19 269 GLU A C 1
ATOM 2108 O O . GLU A 1 269 ? 28.807 2.765 -31.882 1.00 85.19 269 GLU A O 1
ATOM 2113 N N . ILE A 1 270 ? 29.059 3.237 -29.711 1.00 83.12 270 ILE A N 1
ATOM 2114 C CA . ILE A 1 270 ? 28.488 4.596 -29.798 1.00 83.12 270 ILE A CA 1
ATOM 2115 C C . ILE A 1 270 ? 29.381 5.518 -30.658 1.00 83.12 270 ILE A C 1
ATOM 2117 O O . ILE A 1 270 ? 28.901 6.458 -31.306 1.00 83.12 270 ILE A O 1
ATOM 2121 N N . GLY A 1 271 ? 30.691 5.258 -30.677 1.00 83.38 271 GLY A N 1
ATOM 2122 C CA . GLY A 1 271 ? 31.691 6.093 -31.332 1.00 83.38 271 GLY A CA 1
ATOM 2123 C C . GLY A 1 271 ? 31.906 7.440 -30.632 1.00 83.38 271 GLY A C 1
ATOM 2124 O O . GLY A 1 271 ? 31.658 7.607 -29.442 1.00 83.38 271 GLY A O 1
ATOM 2125 N N . GLN A 1 272 ? 32.376 8.444 -31.379 1.00 79.31 272 GLN A N 1
ATOM 2126 C CA . GLN A 1 272 ? 32.709 9.781 -30.852 1.00 79.31 272 GLN A CA 1
ATOM 2127 C C . GLN A 1 272 ? 31.486 10.706 -30.664 1.00 79.31 272 GLN A C 1
ATOM 2129 O O . GLN A 1 272 ? 31.621 11.931 -30.625 1.00 79.31 272 GLN A O 1
ATOM 2134 N N . ARG A 1 273 ? 30.271 10.152 -30.575 1.00 80.88 273 ARG A N 1
ATOM 2135 C CA . ARG A 1 273 ? 29.040 10.940 -30.424 1.00 80.88 273 ARG A CA 1
ATOM 2136 C C . ARG A 1 273 ? 28.887 11.397 -28.975 1.00 80.88 273 ARG A C 1
ATOM 2138 O O . ARG A 1 273 ? 28.382 10.666 -28.138 1.00 80.88 273 ARG A O 1
ATOM 2145 N N . GLN A 1 274 ? 29.280 12.637 -28.693 1.00 79.56 274 GLN A N 1
ATOM 2146 C CA . GLN A 1 274 ? 29.203 13.219 -27.343 1.00 79.56 274 GLN A CA 1
ATOM 2147 C C . GLN A 1 274 ? 27.773 13.482 -26.841 1.00 79.56 274 GLN A C 1
ATOM 2149 O O . GLN A 1 274 ? 27.594 13.797 -25.671 1.00 79.56 274 GLN A O 1
ATOM 2154 N N . TYR A 1 275 ? 26.769 13.388 -27.717 1.00 79.75 275 TYR A N 1
ATOM 2155 C CA . TYR A 1 275 ? 25.358 13.615 -27.392 1.00 79.75 275 TYR A CA 1
ATOM 2156 C C . TYR A 1 275 ? 24.580 12.314 -27.141 1.00 79.75 275 TYR A C 1
ATOM 2158 O O . TYR A 1 275 ? 23.350 12.330 -27.112 1.00 79.75 275 TYR A O 1
ATOM 2166 N N . VAL A 1 276 ? 25.273 11.178 -27.015 1.00 84.12 276 VAL A N 1
ATOM 2167 C CA . VAL A 1 276 ? 24.659 9.862 -26.827 1.00 84.12 276 VAL A CA 1
ATOM 2168 C C . VAL A 1 276 ? 25.312 9.139 -25.659 1.00 84.12 276 VAL A C 1
ATOM 2170 O O . VAL A 1 276 ? 26.534 9.047 -25.579 1.00 84.12 276 VAL A O 1
ATOM 2173 N N . GLU A 1 277 ? 24.481 8.586 -24.787 1.00 82.69 277 GLU A N 1
ATOM 2174 C CA . GLU A 1 277 ? 24.880 7.703 -23.697 1.00 82.69 277 GLU A CA 1
ATOM 2175 C C . GLU A 1 277 ? 23.971 6.467 -23.685 1.00 82.69 277 GLU A C 1
ATOM 2177 O O . GLU A 1 277 ? 23.011 6.393 -24.452 1.00 82.69 277 GLU A O 1
ATOM 2182 N N . PHE A 1 278 ? 24.263 5.482 -22.842 1.00 80.88 278 PHE A N 1
ATOM 2183 C CA . PHE A 1 278 ? 23.324 4.402 -22.553 1.00 80.88 278 PHE A CA 1
ATOM 2184 C C . PHE A 1 278 ? 22.496 4.728 -21.318 1.00 80.88 278 PHE A C 1
ATOM 2186 O O . PHE A 1 278 ? 23.005 5.334 -20.374 1.00 80.88 278 PHE A O 1
ATOM 2193 N N . ASP A 1 279 ? 21.229 4.332 -21.336 1.00 75.19 279 ASP A N 1
ATOM 2194 C CA . ASP A 1 279 ? 20.366 4.425 -20.163 1.00 75.19 279 ASP A CA 1
ATOM 2195 C C . ASP A 1 279 ? 20.468 3.162 -19.316 1.00 75.19 279 ASP A C 1
ATOM 2197 O O . ASP A 1 279 ? 20.855 3.232 -18.153 1.00 75.19 279 ASP A O 1
ATOM 2201 N N . ASP A 1 280 ? 20.231 2.015 -19.950 1.00 75.38 280 ASP A N 1
ATOM 2202 C CA . ASP A 1 280 ? 20.315 0.707 -19.313 1.00 75.38 280 ASP A CA 1
ATOM 2203 C C . ASP A 1 280 ? 20.782 -0.373 -20.299 1.00 75.38 280 ASP A C 1
ATOM 2205 O O . ASP A 1 280 ? 20.725 -0.190 -21.520 1.00 75.38 280 ASP A O 1
ATOM 2209 N N . ASN A 1 281 ? 21.250 -1.499 -19.765 1.00 78.56 281 ASN A N 1
ATOM 2210 C CA . ASN A 1 281 ? 21.633 -2.695 -20.496 1.00 78.56 281 ASN A CA 1
ATOM 2211 C C . ASN A 1 281 ? 20.912 -3.918 -19.939 1.00 78.56 281 ASN A C 1
ATOM 2213 O O . ASN A 1 281 ? 21.157 -4.347 -18.814 1.00 78.56 281 ASN A O 1
ATOM 2217 N N . ASP A 1 282 ? 20.092 -4.522 -20.786 1.00 79.38 282 ASP A N 1
ATOM 2218 C CA . ASP A 1 282 ? 19.165 -5.566 -20.389 1.00 79.38 282 ASP A CA 1
ATOM 2219 C C . ASP A 1 282 ? 19.313 -6.830 -21.225 1.00 79.38 282 ASP A C 1
ATOM 2221 O O . ASP A 1 282 ? 19.878 -6.830 -22.321 1.00 79.38 282 ASP A O 1
ATOM 2225 N N . ILE A 1 283 ? 18.790 -7.942 -20.711 1.00 83.25 283 ILE A N 1
ATOM 2226 C CA . ILE A 1 283 ? 18.878 -9.231 -21.403 1.00 83.25 283 ILE A CA 1
ATOM 2227 C C . ILE A 1 283 ? 17.603 -9.489 -22.188 1.00 83.25 283 ILE A C 1
ATOM 2229 O O . ILE A 1 283 ? 16.536 -9.708 -21.617 1.00 83.25 283 ILE A O 1
ATOM 2233 N N . LEU A 1 284 ? 17.746 -9.605 -23.504 1.00 80.62 284 LEU A N 1
ATOM 2234 C CA . LEU A 1 284 ? 16.684 -10.055 -24.391 1.00 80.62 284 LEU A CA 1
ATOM 2235 C C . LEU A 1 284 ? 16.940 -11.488 -24.857 1.00 80.62 284 LEU A C 1
ATOM 2237 O O . LEU A 1 284 ? 18.078 -11.919 -25.059 1.00 80.62 284 LEU A O 1
ATOM 2241 N N . ARG A 1 285 ? 15.859 -12.252 -25.038 1.00 80.31 285 ARG A N 1
ATOM 2242 C CA . ARG A 1 285 ? 15.914 -13.618 -25.570 1.00 80.31 285 ARG A CA 1
ATOM 2243 C C . ARG A 1 285 ? 15.173 -13.686 -26.892 1.00 80.31 285 ARG A C 1
ATOM 2245 O O . ARG A 1 285 ? 13.962 -13.496 -26.925 1.00 80.31 285 ARG A O 1
ATOM 2252 N N . PHE A 1 286 ? 15.885 -14.044 -27.955 1.00 78.50 286 PHE A N 1
ATOM 2253 C CA . PHE A 1 286 ? 15.299 -14.282 -29.271 1.00 78.50 286 PHE A CA 1
ATOM 2254 C C . PHE A 1 286 ? 15.727 -15.651 -29.780 1.00 78.50 286 PHE A C 1
ATOM 2256 O O . PHE A 1 286 ? 16.906 -15.987 -29.755 1.00 78.50 286 PHE A O 1
ATOM 2263 N N . ASN A 1 287 ? 14.761 -16.453 -30.235 1.00 76.94 287 ASN A N 1
ATOM 2264 C CA . ASN A 1 287 ? 15.008 -17.749 -30.875 1.00 76.94 287 ASN A CA 1
ATOM 2265 C C . ASN A 1 287 ? 15.997 -18.669 -30.113 1.00 76.94 287 ASN A C 1
ATOM 2267 O O . ASN A 1 287 ? 16.876 -19.276 -30.715 1.00 76.94 287 ASN A O 1
ATOM 2271 N N . LYS A 1 288 ? 15.849 -18.770 -28.780 1.00 77.75 288 LYS A N 1
ATOM 2272 C CA . LYS A 1 288 ? 16.718 -19.538 -27.851 1.00 77.75 288 LYS A CA 1
ATOM 2273 C C . LYS A 1 288 ? 18.150 -19.004 -27.668 1.00 77.75 288 LYS A C 1
ATOM 2275 O O . LYS A 1 288 ? 18.927 -19.606 -26.929 1.00 77.75 288 LYS A O 1
ATOM 2280 N N . THR A 1 289 ? 18.473 -17.856 -28.248 1.00 79.25 289 THR A N 1
ATOM 2281 C CA . THR A 1 289 ? 19.727 -17.135 -28.018 1.00 79.25 289 THR A CA 1
ATOM 2282 C C . THR A 1 289 ? 19.491 -15.964 -27.067 1.00 79.25 289 THR A C 1
ATOM 2284 O O . THR A 1 289 ? 18.411 -15.365 -27.043 1.00 79.25 289 THR A O 1
ATOM 2287 N N . MET A 1 290 ? 20.493 -15.665 -26.241 1.00 86.62 290 MET A N 1
ATOM 2288 C CA . MET A 1 290 ? 20.469 -14.538 -25.312 1.00 86.62 290 MET A CA 1
ATOM 2289 C C . MET A 1 290 ? 21.325 -13.394 -25.842 1.00 86.62 290 MET A C 1
ATOM 2291 O O . MET A 1 290 ? 22.424 -13.614 -26.349 1.00 86.62 290 MET A O 1
ATOM 2295 N N . TYR A 1 291 ? 20.833 -12.177 -25.666 1.00 86.94 291 TYR A N 1
ATOM 2296 C CA . TYR A 1 291 ? 21.479 -10.961 -26.125 1.00 86.94 291 TYR A CA 1
ATOM 2297 C C . TYR A 1 291 ? 21.478 -9.921 -25.012 1.00 86.94 291 TYR A C 1
ATOM 2299 O O . TYR A 1 291 ? 20.467 -9.739 -24.338 1.00 86.94 291 TYR A O 1
ATOM 2307 N N . TRP A 1 292 ? 22.595 -9.227 -24.842 1.00 88.12 292 TRP A N 1
ATOM 2308 C CA . TRP A 1 292 ? 22.661 -7.991 -24.070 1.00 88.12 292 TRP A CA 1
ATOM 2309 C C . TRP A 1 292 ? 22.269 -6.836 -24.978 1.00 88.12 292 TRP A C 1
ATOM 2311 O O . TRP A 1 292 ? 22.853 -6.673 -26.045 1.00 88.12 292 TRP A O 1
ATOM 2321 N N . THR A 1 293 ? 21.266 -6.067 -24.585 1.00 85.31 293 THR A N 1
ATOM 2322 C CA . THR A 1 293 ? 20.719 -4.969 -25.376 1.00 85.31 293 THR A CA 1
ATOM 2323 C C . THR A 1 293 ? 20.796 -3.699 -24.553 1.00 85.31 293 THR A C 1
ATOM 2325 O O . THR A 1 293 ? 20.103 -3.566 -23.547 1.00 85.31 293 THR A O 1
ATOM 2328 N N . ALA A 1 294 ? 21.626 -2.760 -24.993 1.00 84.94 294 ALA A N 1
ATOM 2329 C CA . ALA A 1 294 ? 21.753 -1.464 -24.355 1.00 84.94 294 ALA A CA 1
ATOM 2330 C C . ALA A 1 294 ? 20.852 -0.443 -25.050 1.00 84.94 294 ALA A C 1
ATOM 2332 O O . ALA A 1 294 ? 20.957 -0.226 -26.262 1.00 84.94 294 ALA A O 1
ATOM 2333 N N . SER A 1 295 ? 19.972 0.183 -24.275 1.00 81.81 295 SER A N 1
ATOM 2334 C CA . SER A 1 295 ? 19.151 1.296 -24.737 1.00 81.81 295 SER A CA 1
ATOM 2335 C C . SER A 1 295 ? 19.985 2.573 -24.744 1.00 81.81 295 SER A C 1
ATOM 2337 O O . SER A 1 295 ? 20.663 2.914 -23.775 1.00 81.81 295 SER A O 1
ATOM 2339 N N . MET A 1 296 ? 19.979 3.278 -25.868 1.00 82.44 296 MET A N 1
ATOM 2340 C CA . MET A 1 296 ? 20.693 4.536 -26.021 1.00 82.44 296 MET A CA 1
ATOM 2341 C C . MET A 1 296 ? 19.771 5.698 -25.656 1.00 82.44 296 MET A C 1
ATOM 2343 O O . MET A 1 296 ? 18.615 5.745 -26.077 1.00 82.44 296 MET A O 1
ATOM 2347 N N . LYS A 1 297 ? 20.302 6.685 -24.937 1.00 79.69 297 LYS A N 1
ATOM 2348 C CA . LYS A 1 297 ? 19.615 7.936 -24.619 1.00 79.69 297 LYS A CA 1
ATOM 2349 C C . LYS A 1 297 ? 20.377 9.145 -25.157 1.00 79.69 297 LYS A C 1
ATOM 2351 O O . LYS A 1 297 ? 21.608 9.192 -25.066 1.00 79.69 297 LYS A O 1
ATOM 2356 N N . PRO A 1 298 ? 19.675 10.148 -25.710 1.00 80.25 298 PRO A N 1
ATOM 2357 C CA . PRO A 1 298 ? 20.304 11.418 -26.030 1.00 80.25 298 PRO A CA 1
ATOM 2358 C C . PRO A 1 298 ? 20.681 12.158 -24.737 1.00 80.25 298 PRO A C 1
ATOM 2360 O O . PRO A 1 298 ? 19.889 12.206 -23.793 1.00 80.25 298 PRO A O 1
ATOM 2363 N N . VAL A 1 299 ? 21.863 12.774 -24.707 1.00 80.75 299 VAL A N 1
ATOM 2364 C CA . VAL A 1 299 ? 22.350 13.611 -23.598 1.00 80.75 299 VAL A CA 1
ATOM 2365 C C . VAL A 1 299 ? 22.834 14.954 -24.128 1.00 80.75 299 VAL A C 1
ATOM 2367 O O . VAL A 1 299 ? 23.438 15.021 -25.199 1.00 80.75 299 VAL A O 1
ATOM 2370 N N . LEU A 1 300 ? 22.575 16.037 -23.390 1.00 79.56 300 LEU A N 1
ATOM 2371 C CA . LEU A 1 300 ? 23.067 17.354 -23.780 1.00 79.56 300 LEU A CA 1
ATOM 2372 C C . LEU A 1 300 ? 24.569 17.445 -23.454 1.00 79.56 300 LEU A C 1
ATOM 2374 O O . LEU A 1 300 ? 24.924 17.359 -22.275 1.00 79.56 300 LEU A O 1
ATOM 2378 N N . PRO A 1 301 ? 25.461 17.640 -24.445 1.00 81.69 301 PRO A N 1
ATOM 2379 C CA . PRO A 1 301 ? 26.890 17.728 -24.175 1.00 81.69 301 PRO A CA 1
ATOM 2380 C C . PRO A 1 301 ? 27.222 18.903 -23.252 1.00 81.69 301 PRO A C 1
ATOM 2382 O O . PRO A 1 301 ? 26.667 19.996 -23.387 1.00 81.69 301 PRO A O 1
ATOM 2385 N N . SER A 1 302 ? 28.203 18.721 -22.365 1.00 81.12 302 SER A N 1
ATOM 2386 C CA . SER A 1 302 ? 28.678 19.779 -21.458 1.00 81.12 302 SER A CA 1
ATOM 2387 C C . SER A 1 302 ? 29.286 20.988 -22.181 1.00 81.12 302 SER A C 1
ATOM 2389 O O . SER A 1 302 ? 29.432 22.053 -21.587 1.00 81.12 302 SER A O 1
ATOM 2391 N N . THR A 1 303 ? 29.618 20.838 -23.465 1.00 84.00 303 THR A N 1
ATOM 2392 C CA . THR A 1 303 ? 30.152 21.886 -24.344 1.00 84.00 303 THR A CA 1
ATOM 2393 C C . THR A 1 303 ? 29.088 22.857 -24.863 1.00 84.00 303 THR A C 1
ATOM 2395 O O . THR A 1 303 ? 29.444 23.897 -25.416 1.00 84.00 303 THR A O 1
ATOM 2398 N N . VAL A 1 304 ? 27.793 22.560 -24.691 1.00 84.31 304 VAL A N 1
ATOM 2399 C CA . VAL A 1 304 ? 26.703 23.454 -25.112 1.00 84.31 304 VAL A CA 1
ATOM 2400 C C . VAL A 1 304 ? 26.657 24.687 -24.206 1.00 84.31 304 VAL A C 1
ATOM 2402 O O . VAL A 1 304 ? 26.505 24.572 -22.985 1.00 84.31 304 VAL A O 1
ATOM 2405 N N . SER A 1 305 ? 26.758 25.879 -24.807 1.00 88.31 305 SER A N 1
ATOM 2406 C CA . SER A 1 305 ? 26.691 27.150 -24.079 1.00 88.31 305 SER A CA 1
ATOM 2407 C C . SER A 1 305 ? 25.327 27.350 -23.410 1.00 88.31 305 SER A C 1
ATOM 2409 O O . SER A 1 305 ? 24.293 26.881 -23.893 1.00 88.31 305 SER A O 1
ATOM 2411 N N . LEU A 1 306 ? 25.322 28.060 -22.277 1.00 86.38 306 LEU A N 1
ATOM 2412 C CA . LEU A 1 306 ? 24.118 28.264 -21.463 1.00 86.38 306 LEU A CA 1
ATOM 2413 C C . LEU A 1 306 ? 22.979 28.928 -22.255 1.00 86.38 306 LEU A C 1
ATOM 2415 O O . LEU A 1 306 ? 21.825 28.545 -22.101 1.00 86.38 306 LEU A O 1
ATOM 2419 N N . GLU A 1 307 ? 23.312 29.866 -23.141 1.00 87.88 307 GLU A N 1
ATOM 2420 C CA . GLU A 1 307 ? 22.360 30.572 -24.014 1.00 87.88 307 GLU A CA 1
ATOM 2421 C C . GLU A 1 307 ? 21.630 29.644 -25.005 1.00 87.88 307 GLU A C 1
ATOM 2423 O O . GLU A 1 307 ? 20.476 29.889 -25.341 1.00 87.88 307 GLU A O 1
ATOM 2428 N N . ASN A 1 308 ? 22.266 28.546 -25.428 1.00 86.12 308 ASN A N 1
ATOM 2429 C CA . ASN A 1 308 ? 21.709 27.599 -26.398 1.00 86.12 308 ASN A CA 1
ATOM 2430 C C . ASN A 1 308 ? 20.998 26.414 -25.735 1.00 86.12 308 ASN A C 1
ATOM 2432 O O . ASN A 1 308 ? 20.338 25.622 -26.411 1.00 86.12 308 ASN A O 1
ATOM 2436 N N . ARG A 1 309 ? 21.128 26.271 -24.412 1.00 83.62 309 ARG A N 1
ATOM 2437 C CA . ARG A 1 309 ? 20.586 25.134 -23.664 1.00 83.62 309 ARG A CA 1
ATOM 2438 C C . ARG A 1 309 ? 19.069 25.043 -23.786 1.00 83.62 309 ARG A C 1
ATOM 2440 O O . ARG A 1 309 ? 18.565 24.001 -24.188 1.00 83.62 309 ARG A O 1
ATOM 2447 N N . TRP A 1 310 ? 18.361 26.145 -23.530 1.00 85.50 310 TRP A N 1
ATOM 2448 C CA . TRP A 1 310 ? 16.896 26.166 -23.579 1.00 85.50 310 TRP A CA 1
ATOM 2449 C C . TRP A 1 310 ? 16.365 25.753 -24.958 1.00 85.50 310 TRP A C 1
ATOM 2451 O O . TRP A 1 310 ? 15.495 24.892 -25.049 1.00 85.50 310 TRP A O 1
ATOM 2461 N N . TYR A 1 311 ? 16.938 26.302 -26.033 1.00 85.56 311 TYR A N 1
ATOM 2462 C CA . TYR A 1 311 ? 16.538 25.974 -27.402 1.00 85.56 311 TYR A CA 1
ATOM 2463 C C . TYR A 1 311 ? 16.754 24.488 -27.728 1.00 85.56 311 TYR A C 1
ATOM 2465 O O . TYR A 1 311 ? 15.862 23.840 -28.274 1.00 85.56 311 TYR A O 1
ATOM 2473 N N . ASN A 1 312 ? 17.903 23.928 -27.343 1.00 81.06 312 ASN A N 1
ATOM 2474 C CA . ASN A 1 312 ? 18.223 22.519 -27.585 1.00 81.06 312 ASN A CA 1
ATOM 2475 C C . ASN A 1 312 ? 17.377 21.547 -26.752 1.00 81.06 312 ASN A C 1
ATOM 2477 O O . ASN A 1 312 ? 17.130 20.428 -27.186 1.00 81.06 312 ASN A O 1
ATOM 2481 N N . GLU A 1 313 ? 16.944 21.960 -25.564 1.00 78.56 313 GLU A N 1
ATOM 2482 C CA . GLU A 1 313 ? 16.091 21.153 -24.688 1.00 78.56 313 GLU A CA 1
ATOM 2483 C C . GLU A 1 313 ? 14.616 21.176 -25.123 1.00 78.56 313 GLU A C 1
ATOM 2485 O O . GLU A 1 313 ? 13.928 20.159 -25.015 1.00 78.56 313 GLU A O 1
ATOM 2490 N N . HIS A 1 314 ? 14.140 22.316 -25.640 1.00 83.06 314 HIS A N 1
ATOM 2491 C CA . HIS A 1 314 ? 12.711 22.558 -25.846 1.00 83.06 314 HIS A CA 1
ATOM 2492 C C . HIS A 1 314 ? 12.292 22.659 -27.313 1.00 83.06 314 HIS A C 1
ATOM 2494 O O . HIS A 1 314 ? 11.183 22.254 -27.629 1.00 83.06 314 HIS A O 1
ATOM 2500 N N . LEU A 1 315 ? 13.111 23.185 -28.225 1.00 82.62 315 LEU A N 1
ATOM 2501 C CA . LEU A 1 315 ? 12.700 23.439 -29.618 1.00 82.62 315 LEU A CA 1
ATOM 2502 C C . LEU A 1 315 ? 13.377 22.536 -30.654 1.00 82.62 315 LEU A C 1
ATOM 2504 O O . LEU A 1 315 ? 12.876 22.408 -31.773 1.00 82.62 315 LEU A O 1
ATOM 2508 N N . VAL A 1 316 ? 14.474 21.871 -30.291 1.00 73.81 316 VAL A N 1
ATOM 2509 C CA . VAL A 1 316 ? 15.160 20.909 -31.162 1.00 73.81 316 VAL A CA 1
ATOM 2510 C C . VAL A 1 316 ? 14.991 19.497 -30.632 1.00 73.81 316 VAL A C 1
ATOM 2512 O O . VAL A 1 316 ? 15.380 19.170 -29.515 1.00 73.81 316 VAL A O 1
ATOM 2515 N N . TYR A 1 317 ? 14.456 18.619 -31.476 1.00 69.81 317 TYR A N 1
ATOM 2516 C CA . TYR A 1 317 ? 14.386 17.200 -31.169 1.00 69.81 317 TYR A CA 1
ATOM 2517 C C . TYR A 1 317 ? 15.697 16.530 -31.559 1.00 69.81 317 TYR A C 1
ATOM 2519 O O . TYR A 1 317 ? 15.895 16.102 -32.696 1.00 69.81 317 TYR A O 1
ATOM 2527 N N . THR A 1 318 ? 16.605 16.407 -30.601 1.00 73.44 318 THR A N 1
ATOM 2528 C CA . THR A 1 318 ? 17.708 15.457 -30.743 1.00 73.44 318 THR A CA 1
ATOM 2529 C C . THR A 1 318 ? 17.149 14.057 -30.574 1.00 73.44 318 THR A C 1
ATOM 2531 O O . THR A 1 318 ? 16.431 13.754 -29.614 1.00 73.44 318 THR A O 1
ATOM 2534 N N . ASN A 1 319 ? 17.490 13.206 -31.528 1.00 80.69 319 ASN A N 1
ATOM 2535 C CA . ASN A 1 319 ? 17.131 11.806 -31.519 1.00 80.69 319 ASN A CA 1
ATOM 2536 C C . ASN A 1 319 ? 18.355 10.944 -31.797 1.00 80.69 319 ASN A C 1
ATOM 2538 O O . ASN A 1 319 ? 19.366 11.409 -32.332 1.00 80.69 319 ASN A O 1
ATOM 2542 N N . ILE A 1 320 ? 18.226 9.675 -31.444 1.00 81.06 320 ILE A N 1
ATOM 2543 C CA . ILE A 1 320 ? 19.139 8.623 -31.863 1.00 81.06 320 ILE A CA 1
ATOM 2544 C C . ILE A 1 320 ? 18.352 7.731 -32.817 1.00 81.06 320 ILE A C 1
ATOM 2546 O O . ILE A 1 320 ? 17.407 7.107 -32.344 1.00 81.06 320 ILE A O 1
ATOM 2550 N N . PRO A 1 321 ? 18.712 7.653 -34.113 1.00 78.12 321 PRO A N 1
ATOM 2551 C CA . PRO A 1 321 ? 17.946 6.893 -35.106 1.00 78.12 321 PRO A CA 1
ATOM 2552 C C . PRO A 1 321 ? 17.778 5.412 -34.747 1.00 78.12 321 PRO A C 1
ATOM 2554 O O . PRO A 1 321 ? 16.687 4.864 -34.877 1.00 78.12 321 PRO A O 1
ATOM 2557 N N . ASN A 1 322 ? 18.848 4.796 -34.234 1.00 82.69 322 ASN A N 1
ATOM 2558 C CA . ASN A 1 322 ? 18.858 3.409 -33.781 1.00 82.69 322 ASN A CA 1
ATOM 2559 C C . ASN A 1 322 ? 18.949 3.395 -32.260 1.00 82.69 322 ASN A C 1
ATOM 2561 O O . ASN A 1 322 ? 20.025 3.593 -31.703 1.00 82.69 322 ASN A O 1
ATOM 2565 N N . GLY A 1 323 ? 17.812 3.214 -31.596 1.00 80.88 323 GLY A N 1
ATOM 2566 C CA . GLY A 1 323 ? 17.723 3.304 -30.144 1.00 80.88 323 GLY A CA 1
ATOM 2567 C C . GLY A 1 323 ? 18.473 2.224 -29.363 1.00 80.88 323 GLY A C 1
ATOM 2568 O O . GLY A 1 323 ? 18.655 2.398 -28.163 1.00 80.88 323 GLY A O 1
ATOM 2569 N N . PHE A 1 324 ? 18.887 1.119 -29.989 1.00 85.25 324 PHE A N 1
ATOM 2570 C CA . PHE A 1 324 ? 19.439 -0.026 -29.267 1.00 85.25 324 PHE A CA 1
ATOM 2571 C C . PHE A 1 324 ? 20.690 -0.604 -29.924 1.00 85.25 324 PHE A C 1
ATOM 2573 O O . PHE A 1 324 ? 20.736 -0.835 -31.135 1.00 85.25 324 PHE A O 1
ATOM 2580 N N . LEU A 1 325 ? 21.673 -0.943 -29.094 1.00 88.38 325 LEU A N 1
ATOM 2581 C CA . LEU A 1 325 ? 22.842 -1.722 -29.491 1.00 88.38 325 LEU A CA 1
ATOM 2582 C C . LEU A 1 325 ? 22.789 -3.099 -28.846 1.00 88.38 325 LEU A C 1
ATOM 2584 O O . LEU A 1 325 ? 22.456 -3.215 -27.668 1.00 88.38 325 LEU A O 1
ATOM 2588 N N . THR A 1 326 ? 23.126 -4.131 -29.619 1.00 88.88 326 THR A N 1
ATOM 2589 C CA . THR A 1 326 ? 22.970 -5.517 -29.182 1.00 88.88 326 THR A CA 1
ATOM 2590 C C . THR A 1 326 ? 24.283 -6.286 -29.247 1.00 88.88 326 THR A C 1
ATOM 2592 O O . THR A 1 326 ? 25.040 -6.193 -30.209 1.00 88.88 326 THR A O 1
ATOM 2595 N N . LEU A 1 327 ? 24.532 -7.090 -28.220 1.00 90.81 327 LEU A N 1
ATOM 2596 C CA . LEU A 1 327 ? 25.675 -7.977 -28.085 1.00 90.81 327 LEU A CA 1
ATOM 2597 C C . LEU A 1 327 ? 25.181 -9.408 -27.869 1.00 90.81 327 LEU A C 1
ATOM 2599 O O . LEU A 1 327 ? 24.343 -9.659 -27.006 1.00 90.81 327 LEU A O 1
ATOM 2603 N N . ASP A 1 328 ? 25.731 -10.367 -28.601 1.00 89.19 328 ASP A N 1
ATOM 2604 C CA . ASP A 1 328 ? 25.529 -11.786 -28.316 1.00 89.19 328 ASP A CA 1
ATOM 2605 C C . ASP A 1 328 ? 26.049 -12.123 -26.909 1.00 89.19 328 ASP A C 1
ATOM 2607 O O . ASP A 1 328 ? 27.225 -11.905 -26.606 1.00 89.19 328 ASP A O 1
ATOM 2611 N N . ALA A 1 329 ? 25.200 -12.660 -26.033 1.00 87.69 329 ALA A N 1
ATOM 2612 C CA . ALA A 1 329 ? 25.582 -12.920 -24.645 1.00 87.69 329 ALA A CA 1
ATOM 2613 C C . ALA A 1 329 ? 26.557 -14.104 -24.484 1.00 87.69 329 ALA A C 1
ATOM 2615 O O . ALA A 1 329 ? 27.179 -14.249 -23.424 1.00 87.69 329 ALA A O 1
ATOM 2616 N N . THR A 1 330 ? 26.703 -14.944 -25.509 1.00 85.12 330 THR A N 1
ATOM 2617 C CA . THR A 1 330 ? 27.589 -16.110 -25.522 1.00 85.12 330 THR A CA 1
ATOM 2618 C C . THR A 1 330 ? 28.900 -15.781 -26.225 1.00 85.12 330 THR A C 1
ATOM 2620 O O . THR A 1 330 ? 29.968 -15.948 -25.642 1.00 85.12 330 THR A O 1
ATOM 2623 N N . THR A 1 331 ? 28.855 -15.259 -27.452 1.00 86.06 331 THR A N 1
ATOM 2624 C CA . THR A 1 331 ? 30.079 -14.946 -28.218 1.00 86.06 331 THR A CA 1
ATOM 2625 C C . THR A 1 331 ? 30.673 -13.586 -27.854 1.00 86.06 331 THR A C 1
ATOM 2627 O O . THR A 1 331 ? 31.864 -13.337 -28.060 1.00 86.06 331 THR A O 1
ATOM 2630 N N . GLY A 1 332 ? 29.860 -12.687 -27.294 1.00 85.56 332 GLY A N 1
ATOM 2631 C CA . GLY A 1 332 ? 30.227 -11.299 -27.056 1.00 85.56 332 GLY A CA 1
ATOM 2632 C C . GLY A 1 332 ? 30.420 -10.510 -28.345 1.00 85.56 332 GLY A C 1
ATOM 2633 O O . GLY A 1 332 ? 31.161 -9.536 -28.325 1.00 85.56 332 GLY A O 1
ATOM 2634 N N . GLN A 1 333 ? 29.889 -10.939 -29.485 1.00 88.44 333 GLN A N 1
ATOM 2635 C CA . GLN A 1 333 ? 30.002 -10.167 -30.722 1.00 88.44 333 GLN A CA 1
ATOM 2636 C C . GLN A 1 333 ? 28.869 -9.147 -30.814 1.00 88.44 333 GLN A C 1
ATOM 2638 O O . GLN A 1 333 ? 27.738 -9.447 -30.435 1.00 88.44 333 GLN A O 1
ATOM 2643 N N . SER A 1 334 ? 29.181 -7.944 -31.305 1.00 87.81 334 SER A N 1
ATOM 2644 C CA . SER A 1 334 ? 28.161 -6.945 -31.634 1.00 87.81 334 SER A CA 1
ATOM 2645 C C . SER A 1 334 ? 27.316 -7.474 -32.790 1.00 87.81 334 SER A C 1
ATOM 2647 O O . SER A 1 334 ? 27.852 -7.998 -33.772 1.00 87.81 334 SER A O 1
ATOM 2649 N N . ILE A 1 335 ? 25.999 -7.388 -32.649 1.00 88.81 335 ILE A N 1
ATOM 2650 C CA . ILE A 1 335 ? 25.035 -7.840 -33.645 1.00 88.81 335 ILE A CA 1
ATOM 2651 C C . ILE A 1 335 ? 24.163 -6.658 -34.030 1.00 88.81 335 ILE A C 1
ATOM 2653 O O . ILE A 1 335 ? 23.760 -5.847 -33.202 1.00 88.81 335 ILE A O 1
ATOM 2657 N N . ASP A 1 336 ? 23.852 -6.603 -35.317 1.00 87.62 336 ASP A N 1
ATOM 2658 C CA . ASP A 1 336 ? 22.905 -5.653 -35.868 1.00 87.62 336 ASP A CA 1
ATOM 2659 C C . ASP A 1 336 ? 21.503 -5.851 -35.264 1.00 87.62 336 ASP A C 1
ATOM 2661 O O . ASP A 1 336 ? 20.815 -6.836 -35.559 1.00 87.62 336 ASP A O 1
ATOM 2665 N N . SER A 1 337 ? 21.100 -4.908 -34.409 1.00 84.69 337 SER A N 1
ATOM 2666 C CA . SER A 1 337 ? 19.825 -4.920 -33.690 1.00 84.69 337 SER A CA 1
ATOM 2667 C C . SER A 1 337 ? 18.612 -4.915 -34.634 1.00 84.69 337 SER A C 1
ATOM 2669 O O . SER A 1 337 ? 17.567 -5.450 -34.262 1.00 84.69 337 SER A O 1
ATOM 2671 N N . ASP A 1 338 ? 18.742 -4.387 -35.861 1.00 84.62 338 ASP A N 1
ATOM 2672 C CA . ASP A 1 338 ? 17.666 -4.372 -36.870 1.00 84.62 338 ASP A CA 1
ATOM 2673 C C . ASP A 1 338 ? 17.223 -5.785 -37.283 1.00 84.62 338 ASP A C 1
ATOM 2675 O O . ASP A 1 338 ? 16.091 -5.996 -37.722 1.00 84.62 338 ASP A O 1
ATOM 2679 N N . LYS A 1 339 ? 18.097 -6.785 -37.114 1.00 84.06 339 LYS A N 1
ATOM 2680 C CA . LYS A 1 339 ? 17.776 -8.193 -37.397 1.00 84.06 339 LYS A CA 1
ATOM 2681 C C . LYS A 1 339 ? 16.899 -8.833 -36.327 1.00 84.06 339 LYS A C 1
ATOM 2683 O O . LYS A 1 339 ? 16.308 -9.881 -36.585 1.00 84.06 339 LYS A O 1
ATOM 2688 N N . LEU A 1 340 ? 16.859 -8.248 -35.132 1.00 80.00 340 LEU A N 1
ATOM 2689 C CA . LEU A 1 340 ? 16.112 -8.773 -33.992 1.00 80.00 340 LEU A CA 1
ATOM 2690 C C . LEU A 1 340 ? 14.758 -8.082 -33.861 1.00 80.00 340 LEU A C 1
ATOM 2692 O O . LEU A 1 340 ? 13.749 -8.745 -33.626 1.00 80.00 340 LEU A O 1
ATOM 2696 N N . PHE A 1 341 ? 14.734 -6.760 -34.023 1.00 79.00 341 PHE A N 1
ATOM 2697 C CA . PHE A 1 341 ? 13.520 -5.961 -33.939 1.00 79.00 341 PHE A CA 1
ATOM 2698 C C . PHE A 1 341 ? 13.674 -4.633 -34.671 1.00 79.00 341 PHE A C 1
ATOM 2700 O O . PHE A 1 341 ? 14.775 -4.101 -34.807 1.00 79.00 341 PHE A O 1
ATOM 2707 N N . ALA A 1 342 ? 12.541 -4.078 -35.104 1.00 81.06 342 ALA A N 1
ATOM 2708 C CA . ALA A 1 342 ? 12.507 -2.772 -35.744 1.00 81.06 342 ALA A CA 1
ATOM 2709 C C . ALA A 1 342 ? 13.085 -1.708 -34.801 1.00 81.06 342 ALA A C 1
ATOM 2711 O O . ALA A 1 342 ? 12.547 -1.463 -33.713 1.00 81.06 342 ALA A O 1
ATOM 2712 N N . GLN A 1 343 ? 14.179 -1.075 -35.221 1.00 80.00 343 GLN A N 1
ATOM 2713 C CA . GLN A 1 343 ? 14.731 0.057 -34.498 1.00 80.00 343 GLN A CA 1
ATOM 2714 C C . GLN A 1 343 ? 13.751 1.230 -34.521 1.00 80.00 343 GLN A C 1
ATOM 2716 O O . GLN A 1 343 ? 12.964 1.417 -35.454 1.00 80.00 343 GLN A O 1
ATOM 2721 N N . ARG A 1 344 ? 13.795 2.031 -33.460 1.00 77.44 344 ARG A N 1
ATOM 2722 C CA . ARG A 1 344 ? 13.047 3.282 -33.374 1.00 77.44 344 ARG A CA 1
ATOM 2723 C C . ARG A 1 344 ? 13.969 4.402 -32.943 1.00 77.44 344 ARG A C 1
ATOM 2725 O O . ARG A 1 344 ? 14.883 4.176 -32.145 1.00 77.44 344 ARG A O 1
ATOM 2732 N N . SER A 1 345 ? 13.637 5.604 -33.395 1.00 80.38 345 SER A N 1
ATOM 2733 C CA . SER A 1 345 ? 14.288 6.806 -32.911 1.00 80.38 345 SER A CA 1
ATOM 2734 C C . SER A 1 345 ? 13.929 7.044 -31.448 1.00 80.38 345 SER A C 1
ATOM 2736 O O . SER A 1 345 ? 12.747 7.145 -31.119 1.00 80.38 345 SER A O 1
ATOM 2738 N N . ILE A 1 346 ? 14.934 7.154 -30.579 1.00 77.88 346 ILE A N 1
ATOM 2739 C CA . ILE A 1 346 ? 14.737 7.550 -29.178 1.00 77.88 346 ILE A CA 1
ATOM 2740 C C . ILE A 1 346 ? 14.988 9.050 -29.066 1.00 77.88 346 ILE A C 1
ATOM 2742 O O . ILE A 1 346 ? 16.050 9.542 -29.452 1.00 77.88 346 ILE A O 1
ATOM 2746 N N . TYR A 1 347 ? 13.992 9.771 -28.556 1.00 77.06 347 TYR A N 1
ATOM 2747 C CA . TYR A 1 347 ? 14.015 11.223 -28.387 1.00 77.06 347 TYR A CA 1
ATOM 2748 C C . TYR A 1 347 ? 14.334 11.613 -26.936 1.00 77.06 347 TYR A C 1
ATOM 2750 O O . TYR A 1 347 ? 14.126 10.833 -26.005 1.00 77.06 347 TYR A O 1
ATOM 2758 N N . TYR A 1 348 ? 14.818 12.843 -26.725 1.00 70.75 348 TYR A N 1
ATOM 2759 C CA . TYR A 1 348 ? 15.061 13.376 -25.377 1.00 70.75 348 TYR A CA 1
ATOM 2760 C C . TYR A 1 348 ? 13.856 13.197 -24.452 1.00 70.75 348 TYR A C 1
ATOM 2762 O O . TYR A 1 348 ? 12.747 13.585 -24.821 1.00 70.75 348 TYR A O 1
ATOM 2770 N N . GLY A 1 349 ? 14.107 12.718 -23.230 1.00 63.25 349 GLY A N 1
ATOM 2771 C CA . GLY A 1 349 ? 13.118 12.607 -22.155 1.00 63.25 349 GLY A CA 1
ATOM 2772 C C . GLY A 1 349 ? 12.453 11.235 -22.017 1.00 63.25 349 GLY A C 1
ATOM 2773 O O . GLY A 1 349 ? 11.710 11.054 -21.065 1.00 63.25 349 GLY A O 1
ATOM 2774 N N . GLU A 1 350 ? 12.724 10.270 -22.902 1.00 65.88 350 GLU A N 1
ATOM 2775 C CA . GLU A 1 350 ? 12.146 8.913 -22.815 1.00 65.88 350 GLU A CA 1
ATOM 2776 C C . GLU A 1 350 ? 12.927 7.936 -21.901 1.0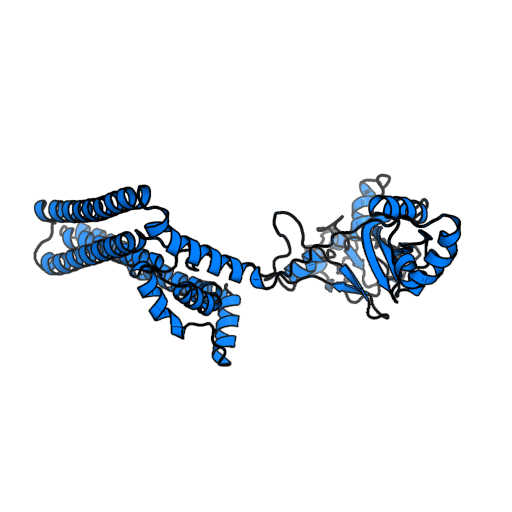0 65.88 350 GLU A C 1
ATOM 2778 O O . GLU A 1 350 ? 12.494 6.800 -21.744 1.00 65.88 350 GLU A O 1
ATOM 2783 N N . GLY A 1 351 ? 14.031 8.379 -21.277 1.00 55.47 351 GLY A N 1
ATOM 2784 C CA . GLY A 1 351 ? 14.934 7.571 -20.431 1.00 55.47 351 GLY A CA 1
ATOM 2785 C C . GLY A 1 351 ? 15.518 8.351 -19.243 1.00 55.47 351 GLY A C 1
ATOM 2786 O O . GLY A 1 351 ? 16.722 8.588 -19.159 1.00 55.47 351 GLY A O 1
ATOM 2787 N N . GLY A 1 352 ? 14.648 8.905 -18.391 1.00 55.28 352 GLY A N 1
ATOM 2788 C CA . GLY A 1 352 ? 14.992 9.418 -17.055 1.00 55.28 352 GLY A CA 1
ATOM 2789 C C . GLY A 1 352 ? 15.810 10.718 -16.935 1.00 55.28 352 GLY A C 1
ATOM 2790 O O . GLY A 1 352 ? 15.656 11.426 -15.943 1.00 55.28 352 GLY A O 1
ATOM 2791 N N . LEU A 1 353 ? 16.640 11.102 -17.913 1.00 47.62 353 LEU A N 1
ATOM 2792 C CA . LEU A 1 353 ? 17.595 12.212 -17.719 1.00 47.62 353 LEU A CA 1
ATOM 2793 C C . LEU A 1 353 ? 16.960 13.621 -17.701 1.00 47.62 353 LEU A C 1
ATOM 2795 O O . LEU A 1 353 ? 17.584 14.567 -17.232 1.00 47.62 353 LEU A O 1
ATOM 2799 N N . PHE A 1 354 ? 15.714 13.760 -18.169 1.00 54.94 354 PHE A N 1
ATOM 2800 C CA . PHE A 1 354 ? 14.941 15.009 -18.138 1.00 54.94 354 PHE A CA 1
ATOM 2801 C C . PHE A 1 354 ? 13.459 14.736 -17.857 1.00 54.94 354 PHE A C 1
ATOM 2803 O O . PHE A 1 354 ? 12.590 15.097 -18.652 1.00 54.94 354 PHE A O 1
ATOM 2810 N N . SER A 1 355 ? 13.151 14.101 -16.725 1.00 53.44 355 SER A N 1
ATOM 2811 C CA . SER A 1 355 ? 11.774 13.769 -16.305 1.00 53.44 355 SER A CA 1
ATOM 2812 C C . SER A 1 355 ? 10.810 14.971 -16.225 1.00 53.44 355 SER A C 1
ATOM 2814 O O . SER A 1 355 ? 9.611 14.793 -16.029 1.00 53.44 355 SER A O 1
ATOM 2816 N N . GLN A 1 356 ? 11.297 16.202 -16.425 1.00 59.03 356 GLN A N 1
ATOM 2817 C CA . GLN A 1 356 ? 10.531 17.444 -16.292 1.00 59.03 356 GLN A CA 1
ATOM 2818 C C . GLN A 1 356 ? 10.525 18.339 -17.542 1.00 59.03 356 GLN A C 1
ATOM 2820 O O . GLN A 1 356 ? 9.776 19.317 -17.575 1.00 59.03 356 GLN A O 1
ATOM 2825 N N . THR A 1 357 ? 11.309 18.021 -18.576 1.00 72.06 357 THR A N 1
ATOM 2826 C CA . THR A 1 357 ? 11.461 18.897 -19.748 1.00 72.06 357 THR A CA 1
ATOM 2827 C C . THR A 1 357 ? 10.461 18.526 -20.840 1.00 72.06 357 THR A C 1
ATOM 2829 O O . THR A 1 357 ? 10.313 17.362 -21.223 1.00 72.06 357 THR A O 1
ATOM 2832 N N . TRP A 1 358 ? 9.751 19.525 -21.351 1.00 81.81 358 TRP A N 1
ATOM 2833 C CA . TRP A 1 358 ? 8.866 19.396 -22.505 1.00 81.81 358 TRP A CA 1
ATOM 2834 C C . TRP A 1 358 ? 9.613 19.804 -23.775 1.00 81.81 358 TRP A C 1
ATOM 2836 O O . TRP A 1 358 ? 10.620 20.499 -23.718 1.00 81.81 358 TRP A O 1
ATOM 2846 N N . SER A 1 359 ? 9.116 19.393 -24.934 1.00 84.44 359 SER A N 1
ATOM 2847 C CA . SER A 1 359 ? 9.603 19.921 -26.209 1.00 84.44 359 SER A CA 1
ATOM 2848 C C . SER A 1 359 ? 8.456 20.344 -27.094 1.00 84.44 359 SER A C 1
ATOM 2850 O O . SER A 1 359 ? 7.327 19.889 -26.924 1.00 84.44 359 SER A O 1
ATOM 2852 N N . ALA A 1 360 ? 8.749 21.191 -28.063 1.00 88.25 360 ALA A N 1
ATOM 2853 C CA . ALA A 1 360 ? 7.769 21.711 -28.968 1.00 88.25 360 ALA A CA 1
ATOM 2854 C C . ALA A 1 360 ? 8.360 22.067 -30.327 1.00 88.25 360 ALA A C 1
ATOM 2856 O O . ALA A 1 360 ? 9.567 22.226 -30.481 1.00 88.25 360 ALA A O 1
ATOM 2857 N N . TYR A 1 361 ? 7.495 22.179 -31.324 1.00 88.69 361 TYR A N 1
ATOM 2858 C CA . TYR A 1 361 ? 7.855 22.724 -32.624 1.00 88.69 361 TYR A CA 1
ATOM 2859 C C . TYR A 1 361 ? 6.661 23.462 -33.237 1.00 88.69 361 TYR A C 1
ATOM 2861 O O . TYR A 1 361 ? 5.516 23.065 -33.012 1.00 88.69 361 TYR A O 1
ATOM 2869 N N . PRO A 1 362 ? 6.890 24.533 -34.012 1.00 89.56 362 PRO A N 1
ATOM 2870 C CA . PRO A 1 362 ? 5.808 25.211 -34.708 1.00 89.56 362 PRO A CA 1
ATOM 2871 C C . PRO A 1 362 ? 5.241 24.298 -35.803 1.00 89.56 362 PRO A C 1
ATOM 2873 O O . PRO A 1 362 ? 5.981 23.680 -36.571 1.00 89.56 362 PRO A O 1
ATOM 2876 N N . THR A 1 363 ? 3.916 24.202 -35.870 1.00 88.31 363 THR A N 1
ATOM 2877 C CA . THR A 1 363 ? 3.198 23.299 -36.793 1.00 88.31 363 THR A CA 1
ATOM 2878 C C . THR A 1 363 ? 3.381 23.665 -38.269 1.00 88.31 363 THR A C 1
ATOM 2880 O O . THR A 1 363 ? 3.247 22.809 -39.137 1.00 88.31 363 THR A O 1
ATOM 2883 N N . ASN A 1 364 ? 3.745 24.915 -38.566 1.00 87.00 364 ASN A N 1
ATOM 2884 C CA . ASN A 1 364 ? 3.975 25.418 -39.921 1.00 87.00 364 ASN A CA 1
ATOM 2885 C C . ASN A 1 364 ? 5.410 25.187 -40.441 1.00 87.00 364 ASN A C 1
ATOM 2887 O O . ASN A 1 364 ? 5.747 25.670 -41.527 1.00 87.00 364 ASN A O 1
ATOM 2891 N N . ARG A 1 365 ? 6.271 24.473 -39.696 1.00 83.25 365 ARG A N 1
ATOM 2892 C CA . ARG A 1 365 ? 7.656 24.217 -40.119 1.00 83.25 365 ARG A CA 1
ATOM 2893 C C . ARG A 1 365 ? 7.702 23.400 -41.414 1.00 83.25 365 ARG A C 1
ATOM 2895 O O . ARG A 1 365 ? 7.087 22.344 -41.514 1.00 83.25 365 ARG A O 1
ATOM 2902 N N . GLN A 1 366 ? 8.481 23.868 -42.389 1.00 81.25 366 GLN A N 1
ATOM 2903 C CA . GLN A 1 366 ? 8.713 23.156 -43.656 1.00 81.25 366 GLN A CA 1
ATOM 2904 C C . GLN A 1 366 ? 10.050 22.406 -43.679 1.00 81.25 366 GLN A C 1
ATOM 2906 O O . GLN A 1 366 ? 10.225 21.465 -44.449 1.00 81.25 366 GLN A O 1
ATOM 2911 N N . THR A 1 367 ? 10.998 22.814 -42.835 1.00 83.31 367 THR A N 1
ATOM 2912 C CA . THR A 1 367 ? 12.336 22.229 -42.726 1.00 83.31 367 THR A CA 1
ATOM 2913 C C . THR A 1 367 ? 12.584 21.718 -41.312 1.00 83.31 367 THR A C 1
ATOM 2915 O O . THR A 1 367 ? 12.011 22.213 -40.338 1.00 83.31 367 THR A O 1
ATOM 2918 N N . SER A 1 368 ? 13.408 20.675 -41.209 1.00 82.06 368 SER A N 1
ATOM 2919 C CA . SER A 1 368 ? 13.736 20.071 -39.926 1.00 82.06 368 SER A CA 1
ATOM 2920 C C . SER A 1 368 ? 14.944 20.761 -39.310 1.00 82.06 368 SER A C 1
ATOM 2922 O O . SER A 1 368 ? 15.959 20.964 -39.976 1.00 82.06 368 SER A O 1
ATOM 2924 N N . ALA A 1 369 ? 14.827 21.067 -38.020 1.00 78.81 369 ALA A N 1
ATOM 2925 C CA . ALA A 1 369 ? 15.940 21.454 -37.161 1.00 78.81 369 ALA A CA 1
ATOM 2926 C C . ALA A 1 369 ? 16.497 20.269 -36.342 1.00 78.81 369 ALA A C 1
ATOM 2928 O O . ALA A 1 369 ? 17.402 20.454 -35.535 1.00 78.81 369 ALA A O 1
ATOM 2929 N N . GLU A 1 370 ? 15.941 19.066 -36.508 1.00 79.75 370 GLU A N 1
ATOM 2930 C CA . GLU A 1 370 ? 16.366 17.847 -35.815 1.00 79.75 370 GLU A CA 1
ATOM 2931 C C . GLU A 1 370 ? 17.671 17.304 -36.415 1.00 79.75 370 GLU A C 1
ATOM 2933 O O . GLU A 1 370 ? 18.006 17.550 -37.581 1.00 79.75 370 GLU A O 1
ATOM 2938 N N . LEU A 1 371 ? 18.406 16.508 -35.633 1.00 75.50 371 LEU A N 1
ATOM 2939 C CA . LEU A 1 371 ? 19.617 15.856 -36.129 1.00 75.50 371 LEU A CA 1
ATOM 2940 C C . LEU A 1 371 ? 19.313 14.980 -37.355 1.00 75.50 371 LEU A C 1
ATOM 2942 O O . LEU A 1 371 ? 18.295 14.290 -37.413 1.00 75.50 371 LEU A O 1
ATOM 2946 N N . ASN A 1 372 ? 20.229 14.996 -38.327 1.00 75.88 372 ASN A N 1
ATOM 2947 C CA . ASN A 1 372 ? 20.125 14.274 -39.602 1.00 75.88 372 ASN A CA 1
ATOM 2948 C C . ASN A 1 372 ? 18.902 14.652 -40.463 1.00 75.88 372 ASN A C 1
ATOM 2950 O O . ASN A 1 372 ? 18.524 13.889 -41.348 1.00 75.88 372 ASN A O 1
ATOM 2954 N N . GLY A 1 373 ? 18.277 15.811 -40.218 1.00 78.38 373 GLY A N 1
ATOM 2955 C CA . GLY A 1 373 ? 17.099 16.258 -40.968 1.00 78.38 373 GLY A CA 1
ATOM 2956 C C . GLY A 1 373 ? 15.839 15.429 -40.694 1.00 78.38 373 GLY A C 1
ATOM 2957 O O . GLY A 1 373 ? 14.899 15.467 -41.487 1.00 78.38 373 GLY A O 1
ATOM 2958 N N . ALA A 1 374 ? 15.819 14.670 -39.592 1.00 82.06 374 ALA A N 1
ATOM 2959 C CA . ALA A 1 374 ? 14.677 13.855 -39.190 1.00 82.06 374 ALA A CA 1
ATOM 2960 C C . ALA A 1 374 ? 13.448 14.722 -38.888 1.00 82.06 374 ALA A C 1
ATOM 2962 O O . ALA A 1 374 ? 13.577 15.860 -38.467 1.00 82.06 374 ALA A O 1
ATOM 2963 N N . PHE A 1 375 ? 12.241 14.199 -39.051 1.00 81.31 375 PHE A N 1
ATOM 2964 C CA . PHE A 1 375 ? 11.042 14.878 -38.569 1.00 81.31 375 PHE A CA 1
ATOM 2965 C C . PHE A 1 375 ? 10.294 13.950 -37.635 1.00 81.31 375 PHE A C 1
ATOM 2967 O O . PHE A 1 375 ? 9.936 12.833 -38.023 1.00 81.31 375 PHE A O 1
ATOM 2974 N N . TYR A 1 376 ? 10.008 14.433 -36.427 1.00 79.94 376 TYR A N 1
ATOM 2975 C CA . TYR A 1 376 ? 9.044 13.764 -35.575 1.00 79.94 376 TYR A CA 1
ATOM 2976 C C . TYR A 1 376 ? 7.712 13.626 -36.321 1.00 79.94 376 TYR A C 1
ATOM 2978 O O . TYR A 1 376 ? 7.085 14.614 -36.698 1.00 79.94 376 TYR A O 1
ATOM 2986 N N . SER A 1 377 ? 7.311 12.377 -36.536 1.00 77.44 377 SER A N 1
ATOM 2987 C CA . SER A 1 377 ? 6.081 11.971 -37.229 1.00 77.44 377 SER A CA 1
ATOM 2988 C C . SER A 1 377 ? 5.202 11.075 -36.352 1.00 77.44 377 SER A C 1
ATOM 2990 O O . SER A 1 377 ? 4.258 10.448 -36.830 1.00 77.44 377 SER A O 1
ATOM 2992 N N . GLY A 1 378 ? 5.528 10.988 -35.058 1.00 77.44 378 GLY A N 1
ATOM 2993 C CA . GLY A 1 378 ? 4.740 10.239 -34.093 1.00 77.44 378 GLY A CA 1
ATOM 2994 C C . GLY A 1 378 ? 3.411 10.926 -33.782 1.00 77.44 378 GLY A C 1
ATOM 2995 O O . GLY A 1 378 ? 3.199 12.098 -34.073 1.00 77.44 378 GLY A O 1
ATOM 2996 N N . THR A 1 379 ? 2.508 10.176 -33.157 1.00 80.69 379 THR A N 1
ATOM 2997 C CA . THR A 1 379 ? 1.178 10.660 -32.755 1.00 80.69 379 THR A CA 1
ATOM 2998 C C . THR A 1 379 ? 1.147 11.229 -31.334 1.00 80.69 379 THR A C 1
ATOM 3000 O O . THR A 1 379 ? 0.069 11.508 -30.820 1.00 80.69 379 THR A O 1
ATOM 3003 N N . GLY A 1 380 ? 2.290 11.300 -30.647 1.00 80.06 380 GLY A N 1
ATOM 3004 C CA . GLY A 1 380 ? 2.372 11.834 -29.288 1.00 80.06 380 GLY A CA 1
ATOM 3005 C C . GLY A 1 380 ? 2.368 13.361 -29.282 1.00 80.06 380 GLY A C 1
ATOM 3006 O O . GLY A 1 380 ? 2.773 13.971 -30.261 1.00 80.06 380 GLY A O 1
ATOM 3007 N N . GLY A 1 381 ? 1.954 13.962 -28.163 1.00 84.88 381 GLY A N 1
ATOM 3008 C CA . GLY A 1 381 ? 1.865 15.418 -28.004 1.00 84.88 381 GLY A CA 1
ATOM 3009 C C . GLY A 1 381 ? 0.495 15.998 -28.362 1.00 84.88 381 GLY A C 1
ATOM 3010 O O . GLY A 1 381 ? -0.434 15.271 -28.710 1.00 84.88 381 GLY A O 1
ATOM 3011 N N . ILE A 1 382 ? 0.360 17.316 -28.214 1.00 90.12 382 ILE A N 1
ATOM 3012 C CA . ILE A 1 382 ? -0.858 18.076 -28.520 1.00 90.12 382 ILE A CA 1
ATOM 3013 C C . ILE A 1 382 ? -0.512 19.379 -29.238 1.00 90.12 382 ILE A C 1
ATOM 3015 O O . ILE A 1 382 ? 0.482 20.027 -28.911 1.00 90.12 382 ILE A O 1
ATOM 3019 N N . ASP A 1 383 ? -1.357 19.796 -30.176 1.00 93.19 383 ASP A N 1
ATOM 3020 C CA . ASP A 1 383 ? -1.238 21.110 -30.807 1.00 93.19 383 ASP A CA 1
ATOM 3021 C C . ASP A 1 383 ? -1.881 22.174 -29.917 1.00 93.19 383 ASP A C 1
ATOM 3023 O O . ASP A 1 383 ? -3.049 22.072 -29.536 1.00 93.19 383 ASP A O 1
ATOM 3027 N N . VAL A 1 384 ? -1.111 23.208 -29.584 1.00 94.06 384 VAL A N 1
ATOM 3028 C CA . VAL A 1 384 ? -1.551 24.316 -28.740 1.00 94.06 384 VAL A CA 1
ATOM 3029 C C . VAL A 1 384 ? -1.537 25.600 -29.561 1.00 94.06 384 VAL A C 1
ATOM 3031 O O . VAL A 1 384 ? -0.483 26.088 -29.972 1.00 94.06 384 VAL A O 1
ATOM 3034 N N . SER A 1 385 ? -2.719 26.164 -29.802 1.00 95.75 385 SER A N 1
ATOM 3035 C CA . SER A 1 385 ? -2.871 27.433 -30.520 1.00 95.75 385 SER A CA 1
ATOM 3036 C C . SER A 1 385 ? -2.739 28.647 -29.585 1.00 95.75 385 SER A C 1
ATOM 3038 O O . SER A 1 385 ? -3.077 28.559 -28.398 1.00 95.75 385 SER A O 1
ATOM 3040 N N . PRO A 1 386 ? -2.304 29.812 -30.095 1.00 94.06 386 PRO A N 1
ATOM 3041 C CA . PRO A 1 386 ? -2.423 31.085 -29.388 1.00 94.06 386 PRO A CA 1
ATOM 3042 C C . PRO A 1 386 ? -3.873 31.367 -28.938 1.00 94.06 386 PRO A C 1
ATOM 3044 O O . PRO A 1 386 ? -4.803 31.056 -29.683 1.00 94.06 386 PRO A O 1
ATOM 3047 N N . PRO A 1 387 ? -4.114 31.956 -27.749 1.00 93.75 387 PRO A N 1
ATOM 3048 C CA . PRO A 1 387 ? -3.137 32.437 -26.769 1.00 93.75 387 PRO A CA 1
ATOM 3049 C C . PRO A 1 387 ? -2.672 31.367 -25.763 1.00 93.75 387 PRO A C 1
ATOM 3051 O O . PRO A 1 387 ? -1.842 31.659 -24.904 1.00 93.75 387 PRO A O 1
ATOM 3054 N N . LEU A 1 388 ? -3.198 30.136 -25.824 1.00 93.94 388 LEU A N 1
ATOM 3055 C CA . LEU A 1 388 ? -2.850 29.076 -24.867 1.00 93.94 388 LEU A CA 1
ATOM 3056 C C . LEU A 1 388 ? -1.369 28.699 -24.949 1.00 93.94 388 LEU A C 1
ATOM 3058 O O . LEU A 1 388 ? -0.756 28.424 -23.920 1.00 93.94 388 LEU A O 1
ATOM 3062 N N . SER A 1 389 ? -0.779 28.751 -26.146 1.00 92.81 389 SER A N 1
ATOM 3063 C CA . SER A 1 389 ? 0.659 28.534 -26.333 1.00 92.81 389 SER A CA 1
ATOM 3064 C C . SER A 1 389 ? 1.501 29.576 -25.589 1.00 92.81 389 SER A C 1
ATOM 3066 O O . SER A 1 389 ? 2.541 29.226 -25.045 1.00 92.81 389 SER A O 1
ATOM 3068 N N . TRP A 1 390 ? 1.026 30.822 -25.479 1.00 92.94 390 TRP A N 1
ATOM 3069 C CA . TRP A 1 390 ? 1.707 31.897 -24.745 1.00 92.94 390 TRP A CA 1
ATOM 3070 C C . TRP A 1 390 ? 1.645 31.699 -23.231 1.00 92.94 390 TRP A C 1
ATOM 3072 O O . TRP A 1 390 ? 2.575 32.062 -22.518 1.00 92.94 390 TRP A O 1
ATOM 3082 N N . ILE A 1 391 ? 0.536 31.140 -22.736 1.00 92.56 391 ILE A N 1
ATOM 3083 C CA . ILE A 1 391 ? 0.381 30.792 -21.317 1.00 92.56 391 ILE A CA 1
ATOM 3084 C C . ILE A 1 391 ? 1.269 29.596 -20.974 1.00 92.56 391 ILE A C 1
ATOM 3086 O O . ILE A 1 391 ? 1.850 29.553 -19.892 1.00 92.56 391 ILE A O 1
ATOM 3090 N N . PHE A 1 392 ? 1.364 28.629 -21.888 1.00 90.19 392 PHE A N 1
ATOM 3091 C CA . PHE A 1 392 ? 2.223 27.465 -21.731 1.00 90.19 392 PHE A CA 1
ATOM 3092 C C . PHE A 1 392 ? 3.709 27.852 -21.686 1.00 90.19 392 PHE A C 1
ATOM 3094 O O . PHE A 1 392 ? 4.417 27.422 -20.779 1.00 90.19 392 PHE A O 1
ATOM 3101 N N . GLU A 1 393 ? 4.163 28.676 -22.634 1.00 91.31 393 GLU A N 1
ATOM 3102 C CA . GLU A 1 393 ? 5.532 29.188 -22.704 1.00 91.31 393 GLU A CA 1
ATOM 3103 C C . GLU A 1 393 ? 5.539 30.629 -23.264 1.00 91.31 393 GLU A C 1
ATOM 3105 O O . GLU A 1 393 ? 5.285 30.832 -24.459 1.00 91.31 393 GLU A O 1
ATOM 3110 N N . PRO A 1 394 ? 5.852 31.648 -22.437 1.00 91.44 394 PRO A N 1
ATOM 3111 C CA . PRO A 1 394 ? 5.831 33.055 -22.841 1.00 91.44 394 PRO A CA 1
ATOM 3112 C C . PRO A 1 394 ? 6.723 33.398 -24.037 1.00 91.44 394 PRO A C 1
ATOM 3114 O O . PRO A 1 394 ? 6.393 34.313 -24.793 1.00 91.44 394 PRO A O 1
ATOM 3117 N N . ASN A 1 395 ? 7.817 32.663 -24.266 1.00 90.69 395 ASN A N 1
ATOM 3118 C CA . ASN A 1 395 ? 8.675 32.884 -25.433 1.00 90.69 395 ASN A CA 1
ATOM 3119 C C . ASN A 1 395 ? 7.914 32.726 -26.763 1.00 90.69 395 ASN A C 1
ATOM 3121 O O . ASN A 1 395 ? 8.270 33.370 -27.757 1.00 90.69 395 ASN A O 1
ATOM 3125 N N . PHE A 1 396 ? 6.837 31.931 -26.800 1.00 92.88 396 PHE A N 1
ATOM 3126 C CA . PHE A 1 396 ? 6.007 31.746 -27.995 1.00 92.88 396 PHE A CA 1
ATOM 3127 C C . PHE A 1 396 ? 5.176 32.975 -28.351 1.00 92.88 396 PHE A C 1
ATOM 3129 O O . PHE A 1 396 ? 4.850 33.147 -29.521 1.00 92.88 396 PHE A O 1
ATOM 3136 N N . LEU A 1 397 ? 4.909 33.878 -27.402 1.00 93.25 397 LEU A N 1
ATOM 3137 C CA . LEU A 1 397 ? 4.249 35.150 -27.701 1.00 93.25 397 LEU A CA 1
ATOM 3138 C C . LEU A 1 397 ? 5.062 35.994 -28.690 1.00 93.25 397 LEU A C 1
ATOM 3140 O O . LEU A 1 397 ? 4.487 36.642 -29.558 1.00 93.25 397 LEU A O 1
ATOM 3144 N N . LEU A 1 398 ? 6.391 35.998 -28.553 1.00 91.31 398 LEU A N 1
ATOM 3145 C CA . LEU A 1 398 ? 7.279 36.817 -29.383 1.00 91.31 398 LEU A CA 1
ATOM 3146 C C . LEU A 1 398 ? 7.783 36.069 -30.619 1.00 91.31 398 LEU A C 1
ATOM 3148 O O . LEU A 1 398 ? 7.951 36.675 -31.673 1.00 91.31 398 LEU A O 1
ATOM 3152 N N . SER A 1 399 ? 8.041 34.766 -30.488 1.00 88.81 399 SER A N 1
ATOM 3153 C CA . SER A 1 399 ? 8.637 33.952 -31.558 1.00 88.81 399 SER A CA 1
ATOM 3154 C C . SER A 1 399 ? 7.610 33.343 -32.515 1.00 88.81 399 SER A C 1
ATOM 3156 O O . SER A 1 399 ? 7.865 33.299 -33.715 1.00 88.81 399 SER A O 1
ATOM 3158 N N . TYR A 1 400 ? 6.445 32.926 -32.009 1.00 90.81 400 TYR A N 1
ATOM 3159 C CA . TYR A 1 400 ? 5.379 32.267 -32.774 1.00 90.81 400 TYR A CA 1
ATOM 3160 C C . TYR A 1 400 ? 4.002 32.874 -32.437 1.00 90.81 400 TYR A C 1
ATOM 3162 O O . TYR A 1 400 ? 3.099 32.169 -31.979 1.00 90.81 400 TYR A O 1
ATOM 3170 N N . PRO A 1 401 ? 3.809 34.196 -32.635 1.00 91.12 401 PRO A N 1
ATOM 3171 C CA . PRO A 1 401 ? 2.610 34.900 -32.174 1.00 91.12 401 PRO A CA 1
ATOM 3172 C C . PRO A 1 401 ? 1.316 34.401 -32.828 1.00 91.12 401 PRO A C 1
ATOM 3174 O O . PRO A 1 401 ? 0.264 34.440 -32.197 1.00 91.12 401 PRO A O 1
ATOM 3177 N N . ALA A 1 402 ? 1.378 33.951 -34.083 1.00 93.12 402 ALA A N 1
ATOM 3178 C CA . ALA A 1 402 ? 0.209 33.546 -34.868 1.00 93.12 402 ALA A CA 1
ATOM 3179 C C . ALA A 1 402 ? 0.142 32.035 -35.144 1.00 93.12 402 ALA A C 1
ATOM 3181 O O . ALA A 1 402 ? -0.869 31.552 -35.651 1.00 93.12 402 ALA A O 1
ATOM 3182 N N . ASP A 1 403 ? 1.194 31.291 -34.806 1.00 92.75 403 ASP A N 1
ATOM 3183 C CA . ASP A 1 403 ? 1.329 29.892 -35.193 1.00 92.75 403 ASP A CA 1
ATOM 3184 C C . ASP A 1 403 ? 0.959 28.958 -34.043 1.00 92.75 403 ASP A C 1
ATOM 3186 O O . ASP A 1 403 ? 1.257 29.216 -32.875 1.00 92.75 403 ASP A O 1
ATOM 3190 N N . SER A 1 404 ? 0.319 27.836 -34.378 1.00 93.69 404 SER A N 1
ATOM 3191 C CA . SER A 1 404 ? 0.116 26.761 -33.405 1.00 93.69 404 SER A CA 1
ATOM 3192 C C . SER A 1 404 ? 1.424 26.014 -33.180 1.00 93.69 404 SER A C 1
ATOM 3194 O O . SER A 1 404 ? 2.184 25.760 -34.120 1.00 93.69 404 SER A O 1
ATOM 3196 N N . VAL A 1 405 ? 1.666 25.635 -31.932 1.00 92.44 405 VAL A N 1
ATOM 3197 C CA . VAL A 1 405 ? 2.878 24.942 -31.513 1.00 92.44 405 VAL A CA 1
ATOM 3198 C C . VAL A 1 405 ? 2.498 23.541 -31.049 1.00 92.44 405 VAL A C 1
ATOM 3200 O O . VAL A 1 405 ? 1.670 23.384 -30.155 1.00 92.44 405 VAL A O 1
ATOM 3203 N N . HIS A 1 406 ? 3.101 22.524 -31.655 1.00 91.25 406 HIS A N 1
ATOM 3204 C CA . HIS A 1 406 ? 2.955 21.142 -31.223 1.00 91.25 406 HIS A CA 1
ATOM 3205 C C . HIS A 1 406 ? 3.828 20.909 -29.995 1.00 91.25 406 HIS A C 1
ATOM 3207 O O . HIS A 1 406 ? 5.036 21.118 -30.070 1.00 91.25 406 HIS A O 1
ATOM 3213 N N . VAL A 1 407 ? 3.243 20.473 -28.883 1.00 89.38 407 VAL A N 1
ATOM 3214 C CA . VAL A 1 407 ? 3.904 20.321 -27.582 1.00 89.38 407 VAL A CA 1
ATOM 3215 C C . VAL A 1 407 ? 3.873 18.864 -27.132 1.00 89.38 407 VAL A C 1
ATOM 3217 O O . VAL A 1 407 ? 2.822 18.232 -27.069 1.00 89.38 407 VAL A O 1
ATOM 3220 N N . MET A 1 408 ? 5.027 18.353 -26.712 1.00 84.44 408 MET A N 1
ATOM 3221 C CA . MET A 1 408 ? 5.190 17.059 -26.060 1.00 84.44 408 MET A CA 1
ATOM 3222 C C . MET A 1 408 ? 5.652 17.243 -24.617 1.00 84.44 408 MET A C 1
ATOM 3224 O O . MET A 1 408 ? 6.753 17.731 -24.355 1.00 84.44 408 MET A O 1
ATOM 3228 N N . ARG A 1 409 ? 4.827 16.781 -23.678 1.00 80.81 409 ARG A N 1
ATOM 3229 C CA . ARG A 1 409 ? 5.115 16.742 -22.239 1.00 80.81 409 ARG A CA 1
ATOM 3230 C C . ARG A 1 409 ? 4.983 15.309 -21.724 1.00 80.81 409 ARG A C 1
ATOM 3232 O O . ARG A 1 409 ? 4.392 14.478 -22.406 1.00 80.81 409 ARG A O 1
ATOM 3239 N N . TYR A 1 410 ? 5.530 15.041 -20.535 1.00 76.88 410 TYR A N 1
ATOM 3240 C CA . TYR A 1 410 ? 5.546 13.713 -19.911 1.00 76.88 410 TYR A CA 1
ATOM 3241 C C . TYR A 1 410 ? 6.183 12.706 -20.859 1.00 76.88 410 TYR A C 1
ATOM 3243 O O . TYR A 1 410 ? 5.531 11.812 -21.378 1.00 76.88 410 TYR A O 1
ATOM 3251 N N . LYS A 1 411 ? 7.448 12.922 -21.212 1.00 77.50 411 LYS A N 1
ATOM 3252 C CA . LYS A 1 411 ? 8.133 12.010 -22.131 1.00 77.50 411 LYS A CA 1
ATOM 3253 C C . LYS A 1 411 ? 8.637 10.751 -21.440 1.00 77.50 411 LYS A C 1
ATOM 3255 O O . LYS A 1 411 ? 8.724 9.709 -22.079 1.00 77.50 411 LYS A O 1
ATOM 3260 N N . ASP A 1 412 ? 8.887 10.873 -20.147 1.00 77.38 412 ASP A N 1
ATOM 3261 C CA . ASP A 1 412 ? 9.294 9.786 -19.283 1.00 77.38 412 ASP A CA 1
ATOM 3262 C C . ASP A 1 412 ? 8.156 8.772 -19.121 1.00 77.38 412 ASP A C 1
ATOM 3264 O O . ASP A 1 412 ? 6.993 9.138 -18.924 1.00 77.38 412 ASP A O 1
ATOM 3268 N N . VAL A 1 413 ? 8.503 7.491 -19.236 1.00 77.69 413 VAL A N 1
ATOM 3269 C CA . VAL A 1 413 ? 7.542 6.384 -19.237 1.00 77.69 413 VAL A CA 1
ATOM 3270 C C . VAL A 1 413 ? 6.778 6.319 -17.913 1.00 77.69 413 VAL A C 1
ATOM 3272 O O . VAL A 1 413 ? 5.549 6.235 -17.936 1.00 77.69 413 VAL A O 1
ATOM 3275 N N . ASN A 1 414 ? 7.468 6.457 -16.778 1.00 79.69 414 ASN A N 1
ATOM 3276 C CA . ASN A 1 414 ? 6.839 6.451 -15.456 1.00 79.69 414 ASN A CA 1
ATOM 3277 C C . ASN A 1 414 ? 5.887 7.638 -15.292 1.00 79.69 414 ASN A C 1
ATOM 3279 O O . ASN A 1 414 ? 4.735 7.461 -14.912 1.00 79.69 414 ASN A O 1
ATOM 3283 N N . SER A 1 415 ? 6.309 8.831 -15.710 1.00 79.81 415 SER A N 1
ATOM 3284 C CA . SER A 1 415 ? 5.481 10.042 -15.658 1.00 79.81 415 SER A CA 1
ATOM 3285 C C . SER A 1 415 ? 4.208 9.932 -16.515 1.00 79.81 415 SER A C 1
ATOM 3287 O O . SER A 1 415 ? 3.138 10.410 -16.122 1.00 79.81 415 SER A O 1
ATOM 3289 N N . ARG A 1 416 ? 4.291 9.290 -17.694 1.00 81.50 416 ARG A N 1
ATOM 3290 C CA . ARG A 1 416 ? 3.110 8.990 -18.530 1.00 81.50 416 ARG A CA 1
ATOM 3291 C C . ARG A 1 416 ? 2.172 8.034 -17.811 1.00 81.50 416 ARG A C 1
ATOM 3293 O O . ARG A 1 416 ? 0.968 8.273 -17.795 1.00 81.50 416 ARG A O 1
ATOM 3300 N N . MET A 1 417 ? 2.713 6.967 -17.232 1.00 84.50 417 MET A N 1
ATOM 3301 C CA . MET A 1 417 ? 1.914 5.958 -16.548 1.00 84.50 417 MET A CA 1
ATOM 3302 C C . MET A 1 417 ? 1.255 6.492 -15.281 1.00 84.50 417 MET A C 1
ATOM 3304 O O . MET A 1 417 ? 0.077 6.229 -15.073 1.00 84.50 417 MET A O 1
ATOM 3308 N N . GLU A 1 418 ? 1.945 7.317 -14.499 1.00 85.25 418 GLU A N 1
ATOM 3309 C CA . GLU A 1 418 ? 1.363 8.030 -13.360 1.00 85.25 418 GLU A CA 1
ATOM 3310 C C . GLU A 1 418 ? 0.216 8.950 -13.788 1.00 85.25 418 GLU A C 1
ATOM 3312 O O . GLU A 1 418 ? -0.795 9.046 -13.101 1.00 85.25 418 GLU A O 1
ATOM 3317 N N . THR A 1 419 ? 0.334 9.598 -14.949 1.00 84.69 419 THR A N 1
ATOM 3318 C CA . THR A 1 419 ? -0.722 10.480 -15.465 1.00 84.69 419 THR A CA 1
ATOM 3319 C C . THR A 1 419 ? -1.925 9.691 -15.992 1.00 84.69 419 THR A C 1
ATOM 3321 O O . THR A 1 419 ? -3.069 10.064 -15.737 1.00 84.69 419 THR A O 1
ATOM 3324 N N . LEU A 1 420 ? -1.683 8.618 -16.752 1.00 86.06 420 LEU A N 1
ATOM 3325 C CA . LEU A 1 420 ? -2.731 7.818 -17.398 1.00 86.06 420 LEU A CA 1
ATOM 3326 C C . LEU A 1 420 ? -3.412 6.848 -16.431 1.00 86.06 420 LEU A C 1
ATOM 3328 O O . LEU A 1 420 ? -4.616 6.616 -16.524 1.00 86.06 420 LEU A O 1
ATOM 3332 N N . TYR A 1 421 ? -2.641 6.288 -15.506 1.00 88.50 421 TYR A N 1
ATOM 3333 C CA . TYR A 1 421 ? -3.066 5.267 -14.561 1.00 88.50 421 TYR A CA 1
ATOM 3334 C C . TYR A 1 421 ? -2.539 5.598 -13.151 1.00 88.50 421 TYR A C 1
ATOM 3336 O O . TYR A 1 421 ? -1.722 4.848 -12.608 1.00 88.50 421 TYR A O 1
ATOM 3344 N N . PRO A 1 422 ? -3.032 6.685 -12.523 1.00 85.06 422 PRO A N 1
ATOM 3345 C CA . PRO A 1 422 ? -2.547 7.198 -11.230 1.00 85.06 422 PRO A CA 1
ATOM 3346 C C . PRO A 1 422 ? -2.809 6.274 -10.028 1.00 85.06 422 PRO A C 1
ATOM 3348 O O . PRO A 1 422 ? -2.527 6.636 -8.890 1.00 85.06 422 PRO A O 1
ATOM 3351 N N . TYR A 1 423 ? -3.405 5.105 -10.256 1.00 82.25 423 TYR A N 1
ATOM 3352 C CA . TYR A 1 423 ? -3.868 4.184 -9.217 1.00 82.25 423 TYR A CA 1
ATOM 3353 C C . TYR A 1 423 ? -2.872 3.067 -8.906 1.00 82.25 423 TYR A C 1
ATOM 3355 O O . TYR A 1 423 ? -3.045 2.362 -7.913 1.00 82.25 423 TYR A O 1
ATOM 3363 N N . PHE A 1 424 ? -1.862 2.888 -9.756 1.00 89.00 424 PHE A N 1
ATOM 3364 C CA . PHE A 1 424 ? -0.806 1.907 -9.545 1.00 89.00 424 PHE A CA 1
ATOM 3365 C C . PHE A 1 424 ? 0.419 2.555 -8.910 1.00 89.00 424 PHE A C 1
ATOM 3367 O O . PHE A 1 424 ? 0.637 3.764 -8.996 1.00 89.00 424 PHE A O 1
ATOM 3374 N N . LEU A 1 425 ? 1.221 1.723 -8.259 1.00 88.31 425 LEU A N 1
ATOM 3375 C CA . LEU A 1 425 ? 2.480 2.114 -7.654 1.00 88.31 425 LEU A CA 1
ATOM 3376 C C . LEU A 1 425 ? 3.588 2.030 -8.706 1.00 88.31 425 LEU A C 1
ATOM 3378 O O . LEU A 1 425 ? 3.871 0.948 -9.214 1.00 88.31 425 LEU A O 1
ATOM 3382 N N . TYR A 1 426 ? 4.223 3.167 -8.994 1.00 86.69 426 TYR A N 1
ATOM 3383 C CA . TYR A 1 426 ? 5.387 3.266 -9.889 1.00 86.69 426 TYR A CA 1
ATOM 3384 C C . TYR A 1 426 ? 6.686 3.570 -9.148 1.00 86.69 426 TYR A C 1
ATOM 3386 O O . TYR A 1 426 ? 7.758 3.496 -9.737 1.00 86.69 426 TYR A O 1
ATOM 3394 N N . ASN A 1 427 ? 6.607 3.874 -7.851 1.00 87.75 427 ASN A N 1
ATOM 3395 C CA . ASN A 1 427 ? 7.760 4.004 -6.975 1.00 87.75 427 ASN A CA 1
ATOM 3396 C C . ASN A 1 427 ? 7.543 3.141 -5.731 1.00 87.75 427 ASN A C 1
ATOM 3398 O O . ASN A 1 427 ? 6.538 3.283 -5.032 1.00 87.75 427 ASN A O 1
ATOM 3402 N N . MET A 1 428 ? 8.481 2.239 -5.467 1.00 84.56 428 MET A N 1
ATOM 3403 C CA . MET A 1 428 ? 8.480 1.371 -4.298 1.00 84.56 428 MET A CA 1
ATOM 3404 C C . MET A 1 428 ? 9.823 1.497 -3.590 1.00 84.56 428 MET A C 1
ATOM 3406 O O . MET A 1 428 ? 10.878 1.370 -4.204 1.00 84.56 428 MET A O 1
ATOM 3410 N N . PHE A 1 429 ? 9.789 1.757 -2.281 1.00 86.38 429 PHE A N 1
ATOM 3411 C CA . PHE A 1 429 ? 10.991 1.876 -1.444 1.00 86.38 429 PHE A CA 1
ATOM 3412 C C . PHE A 1 429 ? 12.005 2.929 -1.938 1.00 86.38 429 PHE A C 1
ATOM 3414 O O . PHE A 1 429 ? 13.209 2.786 -1.735 1.00 86.38 429 PHE A O 1
ATOM 3421 N N . GLY A 1 430 ? 11.521 4.002 -2.576 1.00 86.19 430 GLY A N 1
ATOM 3422 C CA . GLY A 1 430 ? 12.357 5.075 -3.121 1.00 86.19 430 GLY A CA 1
ATOM 3423 C C . GLY A 1 430 ? 12.960 4.768 -4.494 1.00 86.19 430 GLY A C 1
ATOM 3424 O O . GLY A 1 430 ? 13.731 5.580 -5.000 1.00 86.19 430 GLY A O 1
ATOM 3425 N N . GLN A 1 431 ? 12.609 3.636 -5.107 1.00 84.31 431 GLN A N 1
ATOM 3426 C CA . GLN A 1 431 ? 13.057 3.240 -6.439 1.00 84.31 431 GLN A CA 1
ATOM 3427 C C . GLN A 1 431 ? 11.877 3.183 -7.401 1.00 84.31 431 GLN A C 1
ATOM 3429 O O . GLN A 1 431 ? 10.787 2.741 -7.037 1.00 84.31 431 GLN A O 1
ATOM 3434 N N . ASN A 1 432 ? 12.094 3.635 -8.634 1.00 83.75 432 ASN A N 1
ATOM 3435 C CA . ASN A 1 432 ? 11.083 3.496 -9.671 1.00 83.75 432 ASN A CA 1
ATOM 3436 C C . ASN A 1 432 ? 10.951 2.028 -10.071 1.00 83.75 432 ASN A C 1
ATOM 3438 O O . ASN A 1 432 ? 11.926 1.280 -10.087 1.00 83.75 432 ASN A O 1
ATOM 3442 N N . VAL A 1 433 ? 9.724 1.640 -10.384 1.00 84.50 433 VAL A N 1
ATOM 3443 C CA . VAL A 1 433 ? 9.401 0.332 -10.926 1.00 84.50 433 VAL A CA 1
ATOM 3444 C C . VAL A 1 433 ? 10.072 0.188 -12.285 1.00 84.50 433 VAL A C 1
ATOM 3446 O O . VAL A 1 433 ? 9.982 1.074 -13.136 1.00 84.50 433 VAL A O 1
ATOM 3449 N N . ASP A 1 434 ? 10.760 -0.933 -12.454 1.00 78.81 434 ASP A N 1
ATOM 3450 C CA . ASP A 1 434 ? 11.483 -1.245 -13.676 1.00 78.81 434 ASP A CA 1
ATOM 3451 C C . ASP A 1 434 ? 10.516 -1.540 -14.835 1.00 78.81 434 ASP A C 1
ATOM 3453 O O . ASP A 1 434 ? 9.401 -2.040 -14.630 1.00 78.81 434 ASP A O 1
ATOM 3457 N N . PHE A 1 435 ? 10.929 -1.219 -16.057 1.00 78.19 435 PHE A N 1
ATOM 3458 C CA . PHE A 1 435 ? 10.134 -1.432 -17.258 1.00 78.19 435 PHE A CA 1
ATOM 3459 C C . PHE A 1 435 ? 11.002 -1.907 -18.418 1.00 78.19 435 PHE A C 1
ATOM 3461 O O . PHE A 1 435 ? 12.075 -1.379 -18.682 1.00 78.19 435 PHE A O 1
ATOM 3468 N N . TYR A 1 436 ? 10.488 -2.871 -19.178 1.00 72.69 436 TYR A N 1
ATOM 3469 C CA . TYR A 1 436 ? 11.290 -3.587 -20.169 1.00 72.69 436 TYR A CA 1
ATOM 3470 C C . TYR A 1 436 ? 10.850 -3.255 -21.594 1.00 72.69 436 TYR A C 1
ATOM 3472 O O . TYR A 1 436 ? 9.645 -3.237 -21.877 1.00 72.69 436 TYR A O 1
ATOM 3480 N N . PRO A 1 437 ? 11.780 -3.035 -22.537 1.00 70.25 437 PRO A N 1
ATOM 3481 C CA . PRO A 1 437 ? 11.432 -2.975 -23.945 1.00 70.25 437 PRO A CA 1
ATOM 3482 C C . PRO A 1 437 ? 11.062 -4.381 -24.438 1.00 70.25 437 PRO A C 1
ATOM 3484 O O . PRO A 1 437 ? 11.831 -5.331 -24.310 1.00 70.25 437 PRO A O 1
ATOM 3487 N N . VAL A 1 438 ? 9.882 -4.522 -25.036 1.00 72.81 438 VAL A N 1
ATOM 3488 C CA . VAL A 1 438 ? 9.409 -5.778 -25.639 1.00 72.81 438 VAL A CA 1
ATOM 3489 C C . VAL A 1 438 ? 8.961 -5.540 -27.074 1.00 72.81 438 VAL A C 1
ATOM 3491 O O . VAL A 1 438 ? 8.603 -4.426 -27.444 1.00 72.81 438 VAL A O 1
ATOM 3494 N N . THR A 1 439 ? 8.961 -6.57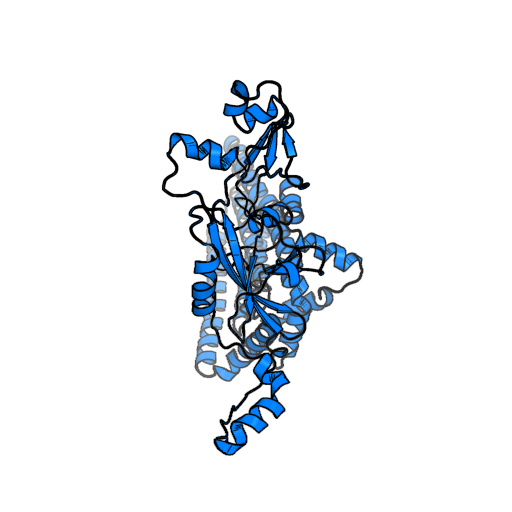3 -27.909 1.00 71.19 439 THR A N 1
ATOM 3495 C CA . THR A 1 439 ? 8.564 -6.456 -29.316 1.00 71.19 439 THR A CA 1
ATOM 3496 C C . THR A 1 439 ? 7.641 -7.593 -29.728 1.00 71.19 439 THR A C 1
ATOM 3498 O O . THR A 1 439 ? 7.773 -8.716 -29.248 1.00 71.19 439 THR A O 1
ATOM 3501 N N . ASP A 1 440 ? 6.723 -7.301 -30.646 1.00 78.88 440 ASP A N 1
ATOM 3502 C CA . ASP A 1 440 ? 5.927 -8.302 -31.364 1.00 78.88 440 ASP A CA 1
ATOM 3503 C C . ASP A 1 440 ? 6.552 -8.686 -32.726 1.00 78.88 440 ASP A C 1
ATOM 3505 O O . ASP A 1 440 ? 5.923 -9.367 -33.536 1.00 78.88 440 ASP A O 1
ATOM 3509 N N . GLY A 1 441 ? 7.779 -8.222 -33.004 1.00 70.56 441 GLY A N 1
ATOM 3510 C CA . GLY A 1 441 ? 8.486 -8.388 -34.277 1.00 70.56 441 GLY A CA 1
ATOM 3511 C C . GLY A 1 441 ? 8.181 -7.309 -35.323 1.00 70.56 441 GLY A C 1
ATOM 3512 O O . GLY A 1 441 ? 8.808 -7.294 -36.380 1.00 70.56 441 GLY A O 1
ATOM 3513 N N . LYS A 1 442 ? 7.241 -6.394 -35.052 1.00 72.94 442 LYS A N 1
ATOM 3514 C CA . LYS A 1 442 ? 6.917 -5.249 -35.925 1.00 72.94 442 LYS A CA 1
ATOM 3515 C C . LYS A 1 442 ? 7.045 -3.911 -35.211 1.00 72.94 442 LYS A C 1
ATOM 3517 O O . LYS A 1 442 ? 7.427 -2.921 -35.828 1.00 72.94 442 LYS A O 1
ATOM 3522 N N . LYS A 1 443 ? 6.684 -3.870 -33.933 1.00 71.62 443 LYS A N 1
ATOM 3523 C CA . LYS A 1 443 ? 6.713 -2.691 -33.073 1.00 71.62 443 LYS A CA 1
ATOM 3524 C C . LYS A 1 443 ? 7.420 -3.016 -31.766 1.00 71.62 443 LYS A C 1
ATOM 3526 O O . LYS A 1 443 ? 7.494 -4.171 -31.346 1.00 71.62 443 LYS A O 1
ATOM 3531 N N . THR A 1 444 ? 7.912 -1.967 -31.121 1.00 69.88 444 THR A N 1
ATOM 3532 C CA . THR A 1 444 ? 8.527 -2.033 -29.795 1.00 69.88 444 THR A CA 1
ATOM 3533 C C . THR A 1 444 ? 7.622 -1.324 -28.796 1.00 69.88 444 THR A C 1
ATOM 3535 O O . THR A 1 444 ? 7.155 -0.210 -29.046 1.00 69.88 444 THR A O 1
ATOM 3538 N N . TYR A 1 445 ? 7.387 -1.973 -27.666 1.00 76.25 445 TYR A N 1
ATOM 3539 C CA . TYR A 1 445 ? 6.510 -1.561 -26.580 1.00 76.25 445 TYR A CA 1
ATOM 3540 C C . TYR A 1 445 ? 7.303 -1.488 -25.278 1.00 76.25 445 TYR A C 1
ATOM 3542 O O . TYR A 1 445 ? 8.364 -2.095 -25.156 1.00 76.25 445 TYR A O 1
ATOM 3550 N N . TRP A 1 446 ? 6.764 -0.765 -24.302 1.00 77.25 446 TRP A N 1
ATOM 3551 C CA . TRP A 1 446 ? 7.243 -0.813 -22.926 1.00 77.25 446 TRP A CA 1
ATOM 3552 C C . TRP A 1 446 ? 6.331 -1.737 -22.125 1.00 77.25 446 TRP A C 1
ATOM 3554 O O . TRP A 1 446 ? 5.119 -1.523 -22.083 1.00 77.25 446 TRP A O 1
ATOM 3564 N N . LEU A 1 447 ? 6.904 -2.777 -21.528 1.00 82.69 447 LEU A N 1
ATOM 3565 C CA . LEU A 1 447 ? 6.235 -3.635 -20.563 1.00 82.69 447 LEU A CA 1
ATOM 3566 C C . LEU A 1 447 ? 6.456 -3.044 -19.173 1.00 82.69 447 LEU A C 1
ATOM 3568 O O . LEU A 1 447 ? 7.587 -2.991 -18.700 1.00 82.69 447 LEU A O 1
ATOM 3572 N N . ILE A 1 448 ? 5.373 -2.612 -18.536 1.00 84.31 448 ILE A N 1
ATOM 3573 C CA . ILE A 1 448 ? 5.403 -1.960 -17.226 1.00 84.31 448 ILE A CA 1
ATOM 3574 C C . ILE A 1 448 ? 4.519 -2.783 -16.295 1.00 84.31 448 ILE A C 1
ATOM 3576 O O . ILE A 1 448 ? 3.348 -3.006 -16.626 1.00 84.31 448 ILE A O 1
ATOM 3580 N N . PRO A 1 449 ? 5.036 -3.263 -15.157 1.00 87.50 449 PRO A N 1
ATOM 3581 C CA . PRO A 1 449 ? 4.214 -3.987 -14.212 1.00 87.50 449 PRO A CA 1
ATOM 3582 C C . PRO A 1 449 ? 3.281 -3.007 -13.493 1.00 87.50 449 PRO A C 1
ATOM 3584 O O . PRO A 1 449 ? 3.692 -1.958 -13.002 1.00 87.50 449 PRO A O 1
ATOM 3587 N N . LEU A 1 450 ? 1.999 -3.360 -13.444 1.00 89.19 450 LEU A N 1
ATOM 3588 C CA . LEU A 1 450 ? 0.983 -2.602 -12.724 1.00 89.19 450 LEU A CA 1
ATOM 3589 C C . LEU A 1 450 ? 0.854 -3.186 -11.322 1.00 89.19 450 LEU A C 1
ATOM 3591 O O . LEU A 1 450 ? 0.376 -4.308 -11.151 1.00 89.19 450 LEU A O 1
ATOM 3595 N N . ILE A 1 451 ? 1.316 -2.433 -10.327 1.00 88.50 451 ILE A N 1
ATOM 3596 C CA . ILE A 1 451 ? 1.403 -2.898 -8.943 1.00 88.50 451 ILE A CA 1
ATOM 3597 C C . ILE A 1 451 ? 0.377 -2.158 -8.096 1.00 88.50 451 ILE A C 1
ATOM 3599 O O . ILE A 1 451 ? 0.245 -0.938 -8.177 1.00 88.50 451 ILE A O 1
ATOM 3603 N N . VAL A 1 452 ? -0.340 -2.901 -7.258 1.00 86.19 452 VAL A N 1
ATOM 3604 C CA . VAL A 1 452 ? -1.266 -2.357 -6.265 1.00 86.19 452 VAL A CA 1
ATOM 3605 C C . VAL A 1 452 ? -0.798 -2.794 -4.885 1.00 86.19 452 VAL A C 1
ATOM 3607 O O . VAL A 1 452 ? -0.529 -3.973 -4.669 1.00 86.19 452 VAL A O 1
ATOM 3610 N N . GLY A 1 453 ? -0.729 -1.847 -3.953 1.00 83.19 453 GLY A N 1
ATOM 3611 C CA . GLY A 1 453 ? -0.526 -2.131 -2.536 1.00 83.19 453 GLY A CA 1
ATOM 3612 C C . GLY A 1 453 ? -1.858 -2.174 -1.795 1.00 83.19 453 GLY A C 1
ATOM 3613 O O . GLY A 1 453 ? -2.677 -1.267 -1.943 1.00 83.19 453 GLY A O 1
ATOM 3614 N N . PHE A 1 454 ? -2.057 -3.207 -0.981 1.00 85.19 454 PHE A N 1
ATOM 3615 C CA . PHE A 1 454 ? -3.182 -3.295 -0.055 1.00 85.19 454 PHE A CA 1
ATOM 3616 C C . PHE A 1 454 ? -2.673 -3.125 1.372 1.00 85.19 454 PHE A C 1
ATOM 3618 O O . PHE A 1 454 ? -1.715 -3.783 1.770 1.00 85.19 454 PHE A O 1
ATOM 3625 N N . ASP A 1 455 ? -3.321 -2.247 2.134 1.00 85.75 455 ASP A N 1
ATOM 3626 C CA . ASP A 1 455 ? -3.063 -2.119 3.565 1.00 85.75 455 ASP A CA 1
ATOM 3627 C C . ASP A 1 455 ? -3.716 -3.296 4.300 1.00 85.75 455 ASP A C 1
ATOM 3629 O O . ASP A 1 455 ? -4.930 -3.506 4.211 1.00 85.75 455 ASP A O 1
ATOM 3633 N N . THR A 1 456 ? -2.902 -4.080 5.002 1.00 90.12 456 THR A N 1
ATOM 3634 C CA . THR A 1 456 ? -3.355 -5.246 5.760 1.00 90.12 456 THR A CA 1
ATOM 3635 C C . THR A 1 456 ? -3.577 -4.946 7.236 1.00 90.12 456 THR A C 1
ATOM 3637 O O . THR A 1 456 ? -3.989 -5.845 7.947 1.00 90.12 456 THR A O 1
ATOM 3640 N N . HIS A 1 457 ? -3.426 -3.708 7.718 1.00 90.38 457 HIS A N 1
ATOM 3641 C CA . HIS A 1 457 ? -3.563 -3.393 9.150 1.00 90.38 457 HIS A CA 1
ATOM 3642 C C . HIS A 1 457 ? -4.925 -3.794 9.762 1.00 90.38 457 HIS A C 1
ATOM 3644 O O . HIS A 1 457 ? -5.044 -4.052 10.962 1.00 90.38 457 HIS A O 1
ATOM 3650 N N . SER A 1 458 ? -5.968 -3.857 8.924 1.00 90.19 458 SER A N 1
ATOM 3651 C CA . SER A 1 458 ? -7.319 -4.302 9.302 1.00 90.19 458 SER A CA 1
ATOM 3652 C C . SER A 1 458 ? -7.531 -5.824 9.229 1.00 90.19 458 SER A C 1
ATOM 3654 O O . SER A 1 458 ? -8.626 -6.305 9.526 1.00 90.19 458 SER A O 1
ATOM 3656 N N . VAL A 1 459 ? -6.519 -6.589 8.817 1.00 93.06 459 VAL A N 1
ATOM 3657 C CA . VAL A 1 459 ? -6.546 -8.049 8.683 1.00 93.06 459 VAL A CA 1
ATOM 3658 C C . VAL A 1 459 ? -5.967 -8.676 9.954 1.00 93.06 459 VAL A C 1
ATOM 3660 O O . VAL A 1 459 ? -4.797 -8.466 10.251 1.00 93.06 459 VAL A O 1
ATOM 3663 N N . PRO A 1 460 ? -6.728 -9.483 10.713 1.00 92.81 460 PRO A N 1
ATOM 3664 C CA . PRO A 1 460 ? -6.178 -10.141 11.891 1.00 92.81 460 PRO A CA 1
ATOM 3665 C C . PRO A 1 460 ? -4.991 -11.051 11.595 1.00 92.81 460 PRO A C 1
ATOM 3667 O O . PRO A 1 460 ? -5.030 -11.855 10.667 1.00 92.81 460 PRO A O 1
ATOM 3670 N N . TRP A 1 461 ? -3.975 -10.979 12.451 1.00 92.50 461 TRP A N 1
ATOM 3671 C CA . TRP A 1 461 ? -2.745 -11.762 12.348 1.00 92.50 461 TRP A CA 1
ATOM 3672 C C . TRP A 1 461 ? -1.931 -11.535 11.060 1.00 92.50 461 TRP A C 1
ATOM 3674 O O . TRP A 1 461 ? -1.107 -12.392 10.723 1.00 92.50 461 TRP A O 1
ATOM 3684 N N . SER A 1 462 ? -2.150 -10.427 10.340 1.00 87.94 462 SER A N 1
ATOM 3685 C CA . SER A 1 462 ? -1.293 -10.026 9.215 1.00 87.94 462 SER A CA 1
ATOM 3686 C C . SER A 1 462 ? 0.025 -9.437 9.676 1.00 87.94 462 SER A C 1
ATOM 3688 O O . SER A 1 462 ? 0.019 -8.699 10.683 1.00 87.94 462 SER A O 1
#

Sequence (462 aa):
TKIFLFGAFFVNIMFGLAVVDMVDNNSLGINNLSSLFSLPFVTPHSSDAAQTVISLIPSLTILLPPLLGVIGIRLALYVGLHSIVKVVTSYMYDSSQGKPKFLNYVSTIEAIIGIGIIWAGINMFFTEQIDYNTRYVIGGTLVAGFILVGFSIFDKIRSKILTHPIKRDVYIRVLVLIAIAIIVGSIMAVNNSIADTRKIEYLGPYTQQQITVNRYLGELDKVQINVNDVKLQSVSPNNIKSYIEKNHDILSSIRIWDWEAAFAKLKPEIGQRQYVEFDDNDILRFNKTMYWTASMKPVLPSTVSLENRWYNEHLVYTNIPNGFLTLDATTGQSIDSDKLFAQRSIYYGEGGLFSQTWSAYPTNRQTSAELNGAFYSGTGGIDVSPPLSWIFEPNFLLSYPADSVHVMRYKDVNSRMETLYPYFLYNMFGQNVDFYPVTDGKKTYWLIPLIVGFDTHSVPWS

Secondary structure (DSSP, 8-state):
-HHHHHHHHHH-HHHHHHHHHHHTT---SGGGHHHHTTGGGS---STHHHHHHHHHHHIIIIIHHHHHHHHHHHIIIIIIIHHHHHHHHHHHHHHHTT---HHHHHHHHHHHHHHHHHHHHHHTTS-S---TTHHHHHHHHHHHHHHHHHHHHHHHHHTTT-SS--HHHHHHHHHHHHHHHHHHHHHHHHHHHHHHHSHHHHHHHHHHHHHHHHHHHTTGGG----------PPPPGGGHHHHHHHTHHHHTT-----HHHHHHHHGGGGTT-TTEEEEEEEEEEETTEEEEEEEEEE---TTS-HHHHHHHHHT---EESS-EEEEETTT--EE-GGGTS---PEETTSSSTTTT--EEEETT--S--SGGG-----S-SEEE-TTHHHHH-THHHHHSSSS-EEEE---SHHHHHHHH-TTSB-EETTEEPP-EEEE-SS-EEEE---B-----TTSTT-

Foldseek 3Di:
DVCVLVVLVVVQVLQVVVVVCVVVVDQLLVVLVVVLVCVLVDQQPDLVSLVSLLSNQSCLFRPPVSVLVSVVVCLCVVLNVVLLVVLVVLQVVCVVVVQAQVLLSVLSVLLSVLVVLLSVLVLLSQFQDRFNLSVLVSVLSNVLSVVSNVLSVVSNVVSVPDRDDDPVSVVVNVVVNVVSVCVSVVVVVVLVVVCVVVVCVGGVSQVVSLVSNVCVVVVVVVDDDDDDPDDDDDDDPVCVVVVCVVCVLVLQADFPDDQVRLQVLCVCVVPPPQQKDWQGWDWDDDPSFIKTKTFMAGHDHPPDDPVCVLCCQAEEKEWDAFGIWIAGRNVRDTDDCVVVANGHIHTHCQRPPCQFTKYKYWPPDPWHPYPPRDDPPDPAFDWAAPPRVCVVPVVCCVVPVGTIMTMHHRNYPLSVCCVVPVQFDQDDPNRGFDWDWDDPRHDIDIHGDGHHDTDSRSRYSD